Protein AF-0000000084810045 (afdb_homodimer)

Solvent-accessible surface area (backbone atoms only — not comparable to full-atom values): 24087 Å² total; per-residue (Å²): 134,84,80,78,79,77,80,77,77,77,76,76,74,74,73,75,71,67,71,71,73,75,69,72,69,78,70,82,81,44,76,66,63,91,54,71,48,35,82,45,49,80,71,66,52,62,44,58,36,22,33,26,31,6,42,41,53,32,64,76,49,79,74,48,38,65,59,68,62,32,30,60,55,50,24,42,45,52,33,35,27,50,16,61,42,41,90,96,54,89,45,37,32,28,64,40,76,92,70,61,64,44,64,42,52,33,40,28,25,70,75,18,31,24,39,59,36,46,90,77,44,29,34,38,51,76,42,78,42,66,56,36,69,46,56,25,83,55,71,47,49,70,40,21,39,31,34,40,38,30,34,28,40,57,66,74,55,64,92,65,86,63,55,68,71,55,49,53,38,50,46,26,22,28,37,25,21,17,50,41,37,29,42,36,48,25,32,20,63,75,36,36,29,30,80,42,82,63,48,52,49,71,62,38,32,56,75,71,71,47,54,70,91,43,37,48,75,50,37,27,33,41,35,34,67,135,85,79,76,79,76,79,76,76,76,75,75,73,75,72,75,74,67,72,73,71,72,69,73,70,77,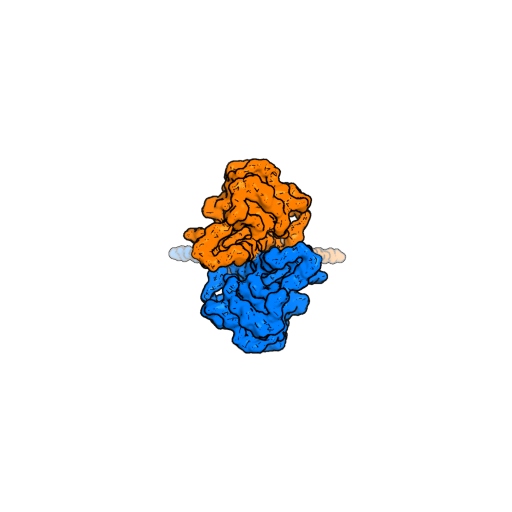70,82,82,45,77,64,63,91,54,72,48,34,82,46,50,80,72,66,53,62,44,58,36,22,34,26,30,6,42,40,54,32,65,76,47,78,72,47,39,62,61,69,63,34,30,58,55,48,25,43,44,52,33,35,28,50,17,58,42,42,90,95,53,87,46,37,32,29,65,39,76,91,71,62,64,44,63,43,50,31,41,26,24,70,74,20,30,23,38,59,36,47,91,78,44,30,32,38,52,76,43,78,42,66,56,36,69,46,58,27,83,56,70,44,48,70,39,21,40,30,34,40,36,31,34,28,40,56,64,71,54,63,92,66,86,64,56,69,71,54,49,52,38,50,46,25,22,27,39,25,22,18,50,41,35,28,42,36,48,25,32,18,62,76,35,37,28,30,80,41,83,65,48,53,49,71,62,37,31,56,76,70,70,47,53,70,92,45,38,48,74,50,36,27,33,38,36,32,68

Sequence (450 aa):
MKTKLIACAALLMAACCGSPSARKAAATKTEVKHGPEIVLAAPDTVGGTSVNEALANRRSWREYAAAPLTLEELSGVVWAAAGINRPGTDRLTAPSALALYPVRVYAFFAEGVYRYDARAHKLVRVLEGDRRKLTGMQDFVFAAPLNLVYLADRTVYEGRNIPAEHVRYLCGQDAAGYAENVNLYTAGHGLRSITRGSVPEAELLAALGLEPARWFVALAQTVGKMKTKLIACAALLMAACCGSPSARKAAATKTEVKHGPEIVLAAPDTVGGTSVNEALANRRSWREYAAAPLTLEELSGVVWAAAGINRPGTDRLTAPSALALYPVRVYAFFAEGVYRYDARAHKLVRVLEGDRRKLTGMQDFVFAAPLNLVYLADRTVYEGRNIPAEHVRYLCGQDAAGYAENVNLYTAGHGLRSITRGSVPEAELLAALGLEPARWFVALAQTVGK

pLDDT: mean 89.81, std 20.75, range [27.59, 99.0]

Radius of gyration: 26.88 Å; Cα contacts (8 Å, |Δi|>4): 924; chains: 2; bounding box: 111×58×73 Å

Foldseek 3Di:
DPPPPPPPPPPPPPPPPPPPPPPPPPPDFAAFDDDQKTAADDADPPDFADLVQLVVQQDADQDFALDAHTSRLVLHLQQLLFADPDPPDRQGNFDADVSLCQKWKWKFFQAAIWTADRVSSMTGGQGGGHPQCQQDPRPSSRRFGIKMWIKGFLCSCPPVPDDSVVSLVRSLVRNVRSVVSSSSSCSRVVKHKDKDDDGPWVVNCVVNVHDPVGMTTNIMMGIHD/DPPPPPPPPPPPPPPPPPDPPPPPPPPDFAAFDDDQKTAADDADPPDFADLVQLVVQFDADQDFALDAHTSRLVLHLQQLLFADPDPPDRQGNFDADVSLCQKWKWKFFQAAIWTADRVSSMTGGQGGGHPQCQQDPRPSSRRFGIKMWIKGFLCSCPPVPDDSVVSLVRSLVRNVRSVVSSSSSCSRVVKHKDKDDDGPWVVNCVVNVHDPVTMTTNIMMGIHD

InterPro domains:
  IPR000415 Nitroreductase-like [G3DSA:3.40.109.10] (14-225)
  IPR000415 Nitroreductase-like [SSF55469] (51-225)
  IPR029479 Nitroreductase [PF00881] (56-225)
  IPR052544 Bacteriocin Processing Enzyme [PTHR43745] (36-224)

Structure (mmCIF, N/CA/C/O backbone):
data_AF-0000000084810045-model_v1
#
loop_
_entity.id
_entity.type
_entity.pdbx_description
1 polymer 'Nitroreductase family'
#
loop_
_atom_site.group_PDB
_atom_site.id
_atom_site.type_symbol
_atom_site.label_atom_id
_atom_site.label_alt_id
_atom_site.label_comp_id
_atom_site.label_asym_id
_atom_site.label_entity_id
_atom_site.label_seq_id
_atom_site.pdbx_PDB_ins_code
_atom_site.Cartn_x
_atom_site.Cartn_y
_atom_site.Cartn_z
_atom_site.occupancy
_atom_site.B_iso_or_equiv
_atom_site.auth_seq_id
_atom_site.auth_comp_id
_atom_site.auth_asym_id
_atom_site.auth_atom_id
_atom_site.pdbx_PDB_model_num
ATOM 1 N N . MET A 1 1 ? -71.812 -15.758 49.688 1 27.59 1 MET A N 1
ATOM 2 C CA . MET A 1 1 ? -70.625 -16.438 49.156 1 27.59 1 MET A CA 1
ATOM 3 C C . MET A 1 1 ? -70.375 -15.992 47.719 1 27.59 1 MET A C 1
ATOM 5 O O . MET A 1 1 ? -70.875 -16.594 46.781 1 27.59 1 MET A O 1
ATOM 9 N N . LYS A 1 2 ? -70.438 -14.609 47.5 1 32.72 2 LYS A N 1
ATOM 10 C CA . LYS A 1 2 ? -70.312 -13.859 46.25 1 32.72 2 LYS A CA 1
ATOM 11 C C . LYS A 1 2 ? -69 -14.156 45.562 1 32.72 2 LYS A C 1
ATOM 13 O O . LYS A 1 2 ? -67.938 -14.008 46.125 1 32.72 2 LYS A O 1
ATOM 18 N N . THR A 1 3 ? -69.062 -15.078 44.562 1 30.27 3 THR A N 1
ATOM 19 C CA . THR A 1 3 ? -68 -15.633 43.688 1 30.27 3 THR A CA 1
ATOM 20 C C . THR A 1 3 ? -67.438 -14.547 42.75 1 30.27 3 THR A C 1
ATOM 22 O O . THR A 1 3 ? -68.188 -13.984 41.938 1 30.27 3 THR A O 1
ATOM 25 N N . LYS A 1 4 ? -66.625 -13.617 43.312 1 34.44 4 LYS A N 1
ATOM 26 C CA . LYS A 1 4 ? -65.875 -12.602 42.562 1 34.44 4 LYS A CA 1
ATOM 27 C C . LYS A 1 4 ? -65.125 -13.227 41.406 1 34.44 4 LYS A C 1
ATOM 29 O O . LYS A 1 4 ? -64.25 -14.102 41.625 1 34.44 4 LYS A O 1
ATOM 34 N N . LEU A 1 5 ? -65.75 -13.414 40.219 1 28.72 5 LEU A N 1
ATOM 35 C CA . LEU A 1 5 ? -65.188 -13.852 38.938 1 28.72 5 LEU A CA 1
ATOM 36 C C . LEU A 1 5 ? -64 -12.953 38.531 1 28.72 5 LEU A C 1
ATOM 38 O O . LEU A 1 5 ? -64.188 -11.75 38.344 1 28.72 5 LEU A O 1
ATOM 42 N N . ILE A 1 6 ? -62.781 -13.102 39.094 1 32.41 6 ILE A N 1
ATOM 43 C CA . ILE A 1 6 ? -61.594 -12.352 38.688 1 32.41 6 ILE A CA 1
ATOM 44 C C . ILE A 1 6 ? -61.25 -12.672 37.25 1 32.41 6 ILE A C 1
ATOM 46 O O . ILE A 1 6 ? -61 -13.828 36.875 1 32.41 6 ILE A O 1
ATOM 50 N N . ALA A 1 7 ? -61.781 -11.891 36.25 1 34.19 7 ALA A N 1
ATOM 51 C CA . ALA A 1 7 ? -61.469 -11.953 34.844 1 34.19 7 ALA A CA 1
ATOM 52 C C . ALA A 1 7 ? -59.969 -11.758 34.594 1 34.19 7 ALA A C 1
ATOM 54 O O . ALA A 1 7 ? -59.406 -10.727 34.969 1 34.19 7 ALA A O 1
ATOM 55 N N . CYS A 1 8 ? -59.188 -12.828 34.625 1 28.16 8 CYS A N 1
ATOM 56 C CA . CYS A 1 8 ? -57.781 -12.828 34.25 1 28.16 8 CYS A CA 1
ATOM 57 C C . CYS A 1 8 ? -57.562 -12.344 32.844 1 28.16 8 CYS A C 1
ATOM 59 O O . CYS A 1 8 ? -58.094 -12.938 31.891 1 28.16 8 CYS A O 1
ATOM 61 N N . ALA A 1 9 ? -57.531 -11.023 32.625 1 32.31 9 ALA A N 1
ATOM 62 C CA . ALA A 1 9 ? -57.188 -10.438 31.344 1 32.31 9 ALA A CA 1
ATOM 63 C C . ALA A 1 9 ? -55.875 -11.039 30.828 1 32.31 9 ALA A C 1
ATOM 65 O O . ALA A 1 9 ? -54.844 -11 31.5 1 32.31 9 ALA A O 1
ATOM 66 N N . ALA A 1 10 ? -55.969 -12.086 30 1 31.66 10 ALA A N 1
ATOM 67 C CA . ALA A 1 10 ? -54.875 -12.664 29.234 1 31.66 10 ALA A CA 1
ATOM 68 C C . ALA A 1 10 ? -54.156 -11.594 28.422 1 31.66 10 ALA A C 1
ATOM 70 O O . ALA A 1 10 ? -54.781 -10.922 27.578 1 31.66 10 ALA A O 1
ATOM 71 N N . LEU A 1 11 ? -53.25 -10.844 29.094 1 34.22 11 LEU A N 1
ATOM 72 C CA . LEU A 1 11 ? -52.344 -9.961 28.359 1 34.22 11 LEU A CA 1
ATOM 73 C C . LEU A 1 11 ? -51.688 -10.711 27.219 1 34.22 11 LEU A C 1
ATOM 75 O O . LEU A 1 11 ? -50.969 -11.703 27.438 1 34.22 11 LEU A O 1
ATOM 79 N N . LEU A 1 12 ? -52.344 -10.711 26.047 1 33.22 12 LEU A N 1
ATOM 80 C CA . LEU A 1 12 ? -51.75 -11.156 24.797 1 33.22 12 LEU A CA 1
ATOM 81 C C . LEU A 1 12 ? -50.406 -10.469 24.547 1 33.22 12 LEU A C 1
ATOM 83 O O . LEU A 1 12 ? -50.344 -9.25 24.391 1 33.22 12 LEU A O 1
ATOM 87 N N . MET A 1 13 ? -49.375 -10.93 25.266 1 32.66 13 MET A N 1
ATOM 88 C CA . MET A 1 13 ? -48.031 -10.492 24.844 1 32.66 13 MET A CA 1
ATOM 89 C C . MET A 1 13 ? -47.812 -10.781 23.359 1 32.66 13 MET A C 1
ATOM 91 O O . MET A 1 13 ? -47.844 -11.945 22.938 1 32.66 13 MET A O 1
ATOM 95 N N . ALA A 1 14 ? -48.281 -9.898 22.469 1 34.56 14 ALA A N 1
ATOM 96 C CA . ALA A 1 14 ? -47.781 -9.961 21.094 1 34.56 14 ALA A CA 1
ATOM 97 C C . ALA A 1 14 ? -46.281 -10.086 21.031 1 34.56 14 ALA A C 1
ATOM 99 O O . ALA A 1 14 ? -45.562 -9.211 21.531 1 34.56 14 ALA A O 1
ATOM 100 N N . ALA A 1 15 ? -45.781 -11.336 21.078 1 35 15 ALA A N 1
ATOM 101 C CA . ALA A 1 15 ? -44.406 -11.609 20.688 1 35 15 ALA A CA 1
ATOM 102 C C . ALA A 1 15 ? -44.031 -10.844 19.422 1 35 15 ALA A C 1
ATOM 104 O O . ALA A 1 15 ? -44.656 -11.023 18.375 1 35 15 ALA A O 1
ATOM 105 N N . CYS A 1 16 ? -43.688 -9.578 19.578 1 34.88 16 CYS A N 1
ATOM 106 C CA . CYS A 1 16 ? -42.969 -8.961 18.469 1 34.88 16 CYS A CA 1
ATOM 107 C C . CYS A 1 16 ? -41.938 -9.922 17.875 1 34.88 16 CYS A C 1
ATOM 109 O O . CYS A 1 16 ? -40.938 -10.25 18.531 1 34.88 16 CYS A O 1
ATOM 111 N N . CYS A 1 17 ? -42.438 -11.016 17.172 1 34.34 17 CYS A N 1
ATOM 112 C CA . CYS A 1 17 ? -41.5 -11.75 16.359 1 34.34 17 CYS A CA 1
ATOM 113 C C . CYS A 1 17 ? -40.562 -10.805 15.633 1 34.34 17 CYS A C 1
ATOM 115 O O . CYS A 1 17 ? -41 -9.977 14.828 1 34.34 17 CYS A O 1
ATOM 117 N N . GLY A 1 18 ? -39.562 -10.211 16.391 1 35.62 18 GLY A N 1
ATOM 118 C CA . GLY A 1 18 ? -38.438 -9.609 15.68 1 35.62 18 GLY A CA 1
ATOM 119 C C . GLY A 1 18 ? -38.156 -10.273 14.344 1 35.62 18 GLY A C 1
ATOM 120 O O . GLY A 1 18 ? -38.344 -11.484 14.195 1 35.62 18 GLY A O 1
ATOM 121 N N . SER A 1 19 ? -38.531 -9.578 13.273 1 37.47 19 SER A N 1
ATOM 122 C CA . SER A 1 19 ? -38.125 -10.016 11.945 1 37.47 19 SER A CA 1
ATOM 123 C C . SER A 1 19 ? -36.719 -10.617 11.969 1 37.47 19 SER A C 1
ATOM 125 O O . SER A 1 19 ? -35.812 -10.062 12.578 1 37.47 19 SER A O 1
ATOM 127 N N . PRO A 1 20 ? -36.656 -11.992 11.867 1 34.12 20 PRO A N 1
ATOM 128 C CA . PRO A 1 20 ? -35.281 -12.539 11.734 1 34.12 20 PRO A CA 1
ATOM 129 C C . PRO A 1 20 ? -34.375 -11.68 10.859 1 34.12 20 PRO A C 1
ATOM 131 O O . PRO A 1 20 ? -34.875 -11.023 9.93 1 34.12 20 PRO A O 1
ATOM 134 N N . SER A 1 21 ? -33.562 -10.867 11.508 1 35.31 21 SER A N 1
ATOM 135 C CA . SER A 1 21 ? -32.469 -10.367 10.695 1 35.31 21 SER A CA 1
ATOM 136 C C . SER A 1 21 ? -32.094 -11.359 9.586 1 35.31 21 SER A C 1
ATOM 138 O O . SER A 1 21 ? -31.844 -12.531 9.859 1 35.31 21 SER A O 1
ATOM 140 N N . ALA A 1 22 ? -32.75 -11.266 8.414 1 33.16 22 ALA A N 1
ATOM 141 C CA . ALA A 1 22 ? -32.344 -12.07 7.266 1 33.16 22 ALA A CA 1
ATOM 142 C C . ALA A 1 22 ? -30.844 -12.406 7.336 1 33.16 22 ALA A C 1
ATOM 144 O O . ALA A 1 22 ? -30 -11.516 7.242 1 33.16 22 ALA A O 1
ATOM 145 N N . ARG A 1 23 ? -30.391 -13.305 8.156 1 33.19 23 ARG A N 1
ATOM 146 C CA . ARG A 1 23 ? -29.094 -13.938 7.867 1 33.19 23 ARG A CA 1
ATOM 147 C C . ARG A 1 23 ? -28.859 -14.023 6.363 1 33.19 23 ARG A C 1
ATOM 149 O O . ARG A 1 23 ? -29.625 -14.664 5.641 1 33.19 23 ARG A O 1
ATOM 156 N N . LYS A 1 24 ? -28.328 -12.914 5.773 1 39.47 24 LYS A N 1
ATOM 157 C CA . LYS A 1 24 ? -27.906 -13.055 4.383 1 39.47 24 LYS A CA 1
ATOM 158 C C . LYS A 1 24 ? -27.516 -14.492 4.066 1 39.47 24 LYS A C 1
ATOM 160 O O . LYS A 1 24 ? -26.734 -15.109 4.793 1 39.47 24 LYS A O 1
ATOM 165 N N . ALA A 1 25 ? -28.281 -15.305 3.537 1 36.66 25 ALA A N 1
ATOM 166 C CA . ALA A 1 25 ? -27.969 -16.625 3.014 1 36.66 25 ALA A CA 1
ATOM 167 C C . ALA A 1 25 ? -26.484 -16.766 2.693 1 36.66 25 ALA A C 1
ATOM 169 O O . ALA A 1 25 ? -25.891 -15.859 2.096 1 36.66 25 ALA A O 1
ATOM 170 N N . ALA A 1 26 ? -25.719 -17.469 3.525 1 43.56 26 ALA A N 1
ATOM 171 C CA . ALA A 1 26 ? -24.359 -17.859 3.174 1 43.56 26 ALA A CA 1
ATOM 172 C C . ALA A 1 26 ? -24.234 -18.156 1.682 1 43.56 26 ALA A C 1
ATOM 174 O O . ALA A 1 26 ? -24.875 -19.078 1.171 1 43.56 26 ALA A O 1
ATOM 175 N N . ALA A 1 27 ? -24.078 -17.109 0.84 1 52.5 27 ALA A N 1
ATOM 176 C CA . ALA A 1 27 ? -23.875 -17.359 -0.585 1 52.5 27 ALA A CA 1
ATOM 177 C C . ALA A 1 27 ? -23.062 -18.625 -0.807 1 52.5 27 ALA A C 1
ATOM 179 O O . ALA A 1 27 ? -22.141 -18.922 -0.033 1 52.5 27 ALA A O 1
ATOM 180 N N . THR A 1 28 ? -23.453 -19.625 -1.377 1 58 28 THR A N 1
ATOM 181 C CA . THR A 1 28 ? -22.797 -20.891 -1.709 1 58 28 THR A CA 1
ATOM 182 C C . THR A 1 28 ? -21.344 -20.656 -2.09 1 58 28 THR A C 1
ATOM 184 O O . THR A 1 28 ? -21.047 -19.828 -2.963 1 58 28 THR A O 1
ATOM 187 N N . LYS A 1 29 ? -20.391 -21.094 -1.223 1 84.31 29 LYS A N 1
ATOM 188 C CA . LYS A 1 29 ? -18.953 -21.062 -1.477 1 84.31 29 LYS A CA 1
ATOM 189 C C . LYS A 1 29 ? -18.578 -22.016 -2.619 1 84.31 29 LYS A C 1
ATOM 191 O O . LYS A 1 29 ? -18.891 -23.203 -2.572 1 84.31 29 LYS A O 1
ATOM 196 N N . THR A 1 30 ? -18.047 -21.422 -3.814 1 94.69 30 THR A N 1
ATOM 197 C CA . THR A 1 30 ? -17.672 -22.156 -5.016 1 94.69 30 THR A CA 1
ATOM 198 C C . THR A 1 30 ? -16.219 -22.625 -4.918 1 94.69 30 THR A C 1
ATOM 200 O O . THR A 1 30 ? -15.336 -21.875 -4.52 1 94.69 30 THR A O 1
ATOM 203 N N . GLU A 1 31 ? -16.031 -23.891 -5.246 1 96.88 31 GLU A N 1
ATOM 204 C CA . GLU A 1 31 ? -14.68 -24.453 -5.219 1 96.88 31 GLU A CA 1
ATOM 205 C C . GLU A 1 31 ? -13.867 -24 -6.418 1 96.88 31 GLU A C 1
ATOM 207 O O . GLU A 1 31 ? -14.391 -23.875 -7.523 1 96.88 31 GLU A O 1
ATOM 212 N N . VAL A 1 32 ? -12.594 -23.891 -6.227 1 98.06 32 VAL A N 1
ATOM 213 C CA . VAL A 1 32 ? -11.688 -23.562 -7.324 1 98.06 32 VAL A CA 1
ATOM 214 C C . VAL A 1 32 ? -11.328 -24.828 -8.094 1 98.06 32 VAL A C 1
ATOM 216 O O . VAL A 1 32 ? -10.844 -25.812 -7.504 1 98.06 32 VAL A O 1
ATOM 219 N N . LYS A 1 33 ? -11.531 -24.828 -9.32 1 97.69 33 LYS A N 1
ATOM 220 C CA . LYS A 1 33 ? -11.086 -25.922 -10.188 1 97.69 33 LYS A CA 1
ATOM 221 C C . LYS A 1 33 ? -9.781 -25.562 -10.898 1 97.69 33 LYS A C 1
ATOM 223 O O . LYS A 1 33 ? -9.766 -24.703 -11.781 1 97.69 33 LYS A O 1
ATOM 228 N N . HIS A 1 34 ? -8.797 -26.297 -10.555 1 97.94 34 HIS A N 1
ATOM 229 C CA . HIS A 1 34 ? -7.469 -26 -11.094 1 97.94 34 HIS A CA 1
ATOM 230 C C . HIS A 1 34 ? -7.246 -26.703 -12.422 1 97.94 34 HIS A C 1
ATOM 232 O O . HIS A 1 34 ? -7.227 -27.938 -12.477 1 97.94 34 HIS A O 1
ATOM 238 N N . GLY A 1 35 ? -7.258 -26.047 -13.492 1 97.81 35 GLY A N 1
ATOM 239 C CA . GLY A 1 35 ? -6.953 -26.484 -14.844 1 97.81 35 GLY A CA 1
ATOM 240 C C . GLY A 1 35 ? -6.004 -25.562 -15.578 1 97.81 35 GLY A C 1
ATOM 241 O O . GLY A 1 35 ? -5.281 -24.781 -14.961 1 97.81 35 GLY A O 1
ATOM 242 N N . PRO A 1 36 ? -5.902 -25.719 -16.906 1 98.44 36 PRO A N 1
ATOM 243 C CA . PRO A 1 36 ? -5.027 -24.828 -17.656 1 98.44 36 PRO A CA 1
ATOM 244 C C . PRO A 1 36 ? -5.359 -23.359 -17.453 1 98.44 36 PRO A C 1
ATOM 246 O O . PRO A 1 36 ? -4.477 -22.5 -17.547 1 98.44 36 PRO A O 1
ATOM 249 N N . GLU A 1 37 ? -6.664 -23.188 -17.156 1 98.69 37 GLU A N 1
ATOM 250 C CA . GLU A 1 37 ? -7.145 -21.859 -16.797 1 98.69 37 GLU A CA 1
ATOM 251 C C . GLU A 1 37 ? -8.117 -21.922 -15.617 1 98.69 37 GLU A C 1
ATOM 253 O O . GLU A 1 37 ? -8.766 -22.953 -15.406 1 98.69 37 GLU A O 1
ATOM 258 N N . ILE A 1 38 ? -8.125 -20.922 -14.844 1 98.81 38 ILE A N 1
ATOM 259 C CA . ILE A 1 38 ? -9.164 -20.703 -13.836 1 98.81 38 ILE A CA 1
ATOM 260 C C . ILE A 1 38 ? -9.969 -19.453 -14.203 1 98.81 38 ILE A C 1
ATOM 262 O O . ILE A 1 38 ? -9.453 -18.344 -14.133 1 98.81 38 ILE A O 1
ATOM 266 N N . VAL A 1 39 ? -11.18 -19.641 -14.68 1 98.5 39 VAL A N 1
ATOM 267 C CA . VAL A 1 39 ? -12.078 -18.516 -14.898 1 98.5 39 VAL A CA 1
ATOM 268 C C . VAL A 1 39 ? -12.586 -18 -13.555 1 98.5 39 VAL A C 1
ATOM 270 O O . VAL A 1 39 ? -13.227 -18.734 -12.797 1 98.5 39 VAL A O 1
ATOM 273 N N . LEU A 1 40 ? -12.344 -16.75 -13.305 1 98.56 40 LEU A N 1
ATOM 274 C CA . LEU A 1 40 ? -12.648 -16.188 -11.992 1 98.56 40 LEU A CA 1
ATOM 275 C C . LEU A 1 40 ? -14.078 -15.672 -11.945 1 98.56 40 LEU A C 1
ATOM 277 O O . LEU A 1 40 ? -14.664 -15.352 -12.977 1 98.56 40 LEU A O 1
ATOM 281 N N . ALA A 1 41 ? -14.641 -15.625 -10.758 1 97.44 41 ALA A N 1
ATOM 282 C CA . ALA A 1 41 ? -15.953 -15.016 -10.547 1 97.44 41 ALA A CA 1
ATOM 283 C C . ALA A 1 41 ? -15.914 -13.516 -10.82 1 97.44 41 ALA A C 1
ATOM 285 O O . ALA A 1 41 ? -14.867 -12.883 -10.672 1 97.44 41 ALA A O 1
ATOM 286 N N . ALA A 1 42 ? -17.016 -12.969 -11.234 1 96.25 42 ALA A N 1
ATOM 287 C CA . ALA A 1 42 ? -17.078 -11.508 -11.336 1 96.25 42 ALA A CA 1
ATOM 288 C C . ALA A 1 42 ? -16.734 -10.852 -10.008 1 96.25 42 ALA A C 1
ATOM 290 O O . ALA A 1 42 ? -17.156 -11.312 -8.945 1 96.25 42 ALA A O 1
ATOM 291 N N . PRO A 1 43 ? -15.938 -9.859 -10.109 1 95.06 43 PRO A N 1
ATOM 292 C CA . PRO A 1 43 ? -15.562 -9.219 -8.852 1 95.06 43 PRO A CA 1
ATOM 293 C C . PRO A 1 43 ? -16.766 -8.656 -8.094 1 95.06 43 PRO A C 1
ATOM 295 O O . PRO A 1 43 ? -17.672 -8.086 -8.703 1 95.06 43 PRO A O 1
ATOM 298 N N . ASP A 1 44 ? -16.828 -8.922 -6.801 1 97.06 44 ASP A N 1
ATOM 299 C CA . ASP A 1 44 ? -17.75 -8.25 -5.895 1 97.06 44 ASP A CA 1
ATOM 300 C C . ASP A 1 44 ? -17.266 -6.84 -5.562 1 97.06 44 ASP A C 1
ATOM 302 O O . ASP A 1 44 ? -16.297 -6.668 -4.805 1 97.06 44 ASP A O 1
ATOM 306 N N . THR A 1 45 ? -17.953 -5.809 -6.027 1 98.06 45 THR A N 1
ATOM 307 C CA . THR A 1 45 ? -17.453 -4.445 -5.895 1 98.06 45 THR A CA 1
ATOM 308 C C . THR A 1 45 ? -18.078 -3.744 -4.699 1 98.06 45 THR A C 1
ATOM 310 O O . THR A 1 45 ? -17.906 -2.541 -4.508 1 98.06 45 THR A O 1
ATOM 313 N N . VAL A 1 46 ? -18.875 -4.449 -3.865 1 97.44 46 VAL A N 1
ATOM 314 C CA . VAL A 1 46 ? -19.562 -3.75 -2.791 1 97.44 46 VAL A CA 1
ATOM 315 C C . VAL A 1 46 ? -19.422 -4.527 -1.485 1 97.44 46 VAL A C 1
ATOM 317 O O . VAL A 1 46 ? -19.797 -4.043 -0.419 1 97.44 46 VAL A O 1
ATOM 320 N N . GLY A 1 47 ? -18.812 -5.664 -1.51 1 97.56 47 GLY A N 1
ATOM 321 C CA . GLY A 1 47 ? -18.734 -6.539 -0.349 1 97.56 47 GLY A CA 1
ATOM 322 C C . GLY A 1 47 ? -17.609 -6.168 0.597 1 97.56 47 GLY A C 1
ATOM 323 O O . GLY A 1 47 ? -16.859 -5.223 0.343 1 97.56 47 GLY A O 1
ATOM 324 N N . GLY A 1 48 ? -17.516 -6.984 1.708 1 98.38 48 GLY A N 1
ATOM 325 C CA . GLY A 1 48 ? -16.5 -6.785 2.725 1 98.38 48 GLY A CA 1
ATOM 326 C C . GLY A 1 48 ? -16.938 -5.848 3.834 1 98.38 48 GLY A C 1
ATOM 327 O O . GLY A 1 48 ? -18.016 -5.246 3.758 1 98.38 48 GLY A O 1
ATOM 328 N N . THR A 1 49 ? -16.141 -5.746 4.871 1 98.81 49 THR A N 1
ATOM 329 C CA . THR A 1 49 ? -16.344 -4.75 5.91 1 98.81 49 THR A CA 1
ATOM 330 C C . THR A 1 49 ? -16.125 -3.34 5.367 1 98.81 49 THR A C 1
ATOM 332 O O . THR A 1 49 ? -15.766 -3.17 4.199 1 98.81 49 THR A O 1
ATOM 335 N N . SER A 1 50 ? -1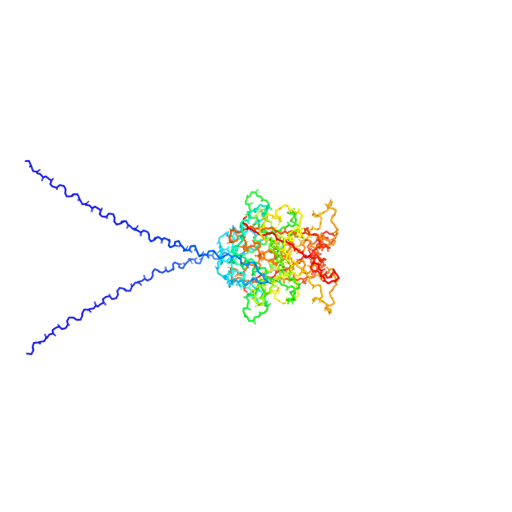6.328 -2.361 6.27 1 98.88 50 SER A N 1
ATOM 336 C CA . SER A 1 50 ? -15.992 -0.998 5.871 1 98.88 50 SER A CA 1
ATOM 337 C C . SER A 1 50 ? -14.492 -0.833 5.66 1 98.88 50 SER A C 1
ATOM 339 O O . SER A 1 50 ? -13.695 -1.615 6.188 1 98.88 50 SER A O 1
ATOM 341 N N . VAL A 1 51 ? -14.141 0.18 4.875 1 98.88 51 VAL A N 1
ATOM 342 C CA . VAL A 1 51 ? -12.727 0.438 4.621 1 98.88 51 VAL A CA 1
ATOM 343 C C . VAL A 1 51 ? -12.023 0.766 5.934 1 98.88 51 VAL A C 1
ATOM 345 O O . VAL A 1 51 ? -10.875 0.356 6.148 1 98.88 51 VAL A O 1
ATOM 348 N N . ASN A 1 52 ? -12.695 1.477 6.867 1 98.88 52 ASN A N 1
ATOM 349 C CA . ASN A 1 52 ? -12.078 1.77 8.156 1 98.88 52 ASN A CA 1
ATOM 350 C C . ASN A 1 52 ? -11.859 0.502 8.977 1 98.88 52 ASN A C 1
ATOM 352 O O . ASN A 1 52 ? -10.836 0.356 9.648 1 98.88 52 ASN A O 1
ATOM 356 N N . GLU A 1 53 ? -12.797 -0.367 8.898 1 98.88 53 GLU A N 1
ATOM 357 C CA . GLU A 1 53 ? -12.656 -1.62 9.633 1 98.88 53 GLU A CA 1
ATOM 358 C C . GLU A 1 53 ? -11.531 -2.477 9.047 1 98.88 53 GLU A C 1
ATOM 360 O O . GLU A 1 53 ? -10.797 -3.133 9.789 1 98.88 53 GLU A O 1
ATOM 365 N N . ALA A 1 54 ? -11.422 -2.48 7.746 1 98.94 54 ALA A N 1
ATOM 366 C CA . ALA A 1 54 ? -10.312 -3.186 7.117 1 98.94 54 ALA A CA 1
ATOM 367 C C . ALA A 1 54 ? -8.969 -2.619 7.582 1 98.94 54 ALA A C 1
ATOM 369 O O . ALA A 1 54 ? -8.047 -3.373 7.902 1 98.94 54 ALA A O 1
ATOM 370 N N . LEU A 1 55 ? -8.875 -1.301 7.648 1 98.94 55 LEU A N 1
ATOM 371 C CA . LEU A 1 55 ? -7.664 -0.642 8.125 1 98.94 55 LEU A CA 1
ATOM 372 C C . LEU A 1 55 ? -7.395 -0.987 9.586 1 98.94 55 LEU A C 1
ATOM 374 O O . LEU A 1 55 ? -6.25 -1.239 9.969 1 98.94 55 LEU A O 1
ATOM 378 N N . ALA A 1 56 ? -8.438 -1.023 10.359 1 98.81 56 ALA A N 1
ATOM 379 C CA . ALA A 1 56 ? -8.305 -1.337 11.781 1 98.81 56 ALA A CA 1
ATOM 380 C C . ALA A 1 56 ? -7.84 -2.777 11.984 1 98.81 56 ALA A C 1
ATOM 382 O O . ALA A 1 56 ? -7.109 -3.074 12.93 1 98.81 56 ALA A O 1
ATOM 383 N N . ASN A 1 57 ? -8.25 -3.633 11.078 1 98.56 57 ASN A N 1
ATOM 384 C CA . ASN A 1 57 ? -7.992 -5.062 11.211 1 98.56 57 ASN A CA 1
ATOM 385 C C . ASN A 1 57 ? -6.691 -5.465 10.523 1 98.56 57 ASN A C 1
ATOM 387 O O . ASN A 1 57 ? -6.203 -6.578 10.711 1 98.56 57 ASN A O 1
ATOM 391 N N . ARG A 1 58 ? -6.102 -4.574 9.727 1 98.75 58 ARG A N 1
ATOM 392 C CA . ARG A 1 58 ? -4.93 -4.934 8.93 1 98.75 58 ARG A CA 1
ATOM 393 C C . ARG A 1 58 ? -3.748 -5.285 9.828 1 98.75 58 ARG A C 1
ATOM 395 O O . ARG A 1 58 ? -3.295 -4.457 10.625 1 98.75 58 ARG A O 1
ATOM 402 N N . ARG A 1 59 ? -3.26 -6.469 9.664 1 98.25 59 ARG A N 1
ATOM 403 C CA . ARG A 1 59 ? -2.047 -6.973 10.297 1 98.25 59 ARG A CA 1
ATOM 404 C C . ARG A 1 59 ? -1.438 -8.117 9.5 1 98.25 59 ARG A C 1
ATOM 406 O O . ARG A 1 59 ? -2.098 -8.688 8.625 1 98.25 59 ARG A O 1
ATOM 413 N N . SER A 1 60 ? -0.213 -8.43 9.82 1 98.25 60 SER A N 1
ATOM 414 C CA . SER A 1 60 ? 0.441 -9.562 9.18 1 98.25 60 SER A CA 1
ATOM 415 C C . SER A 1 60 ? 0.149 -10.859 9.93 1 98.25 60 SER A C 1
ATOM 417 O O . SER A 1 60 ? 0.179 -10.898 11.156 1 98.25 60 SER A O 1
ATOM 419 N N . TRP A 1 61 ? -0.142 -11.867 9.141 1 97.88 61 TRP A N 1
ATOM 420 C CA . TRP A 1 61 ? -0.41 -13.188 9.703 1 97.88 61 TRP A CA 1
ATOM 421 C C . TRP A 1 61 ? 0.647 -14.188 9.266 1 97.88 61 TRP A C 1
ATOM 423 O O . TRP A 1 61 ? 1.079 -14.18 8.109 1 97.88 61 TRP A O 1
ATOM 433 N N . ARG A 1 62 ? 0.959 -15.117 10.133 1 97.06 62 ARG A N 1
ATOM 434 C CA . ARG A 1 62 ? 2.006 -16.078 9.805 1 97.06 62 ARG A CA 1
ATOM 435 C C . ARG A 1 62 ? 1.525 -17.516 10.047 1 97.06 62 ARG A C 1
ATOM 437 O O . ARG A 1 62 ? 2.312 -18.453 9.977 1 97.06 62 ARG A O 1
ATOM 444 N N . GLU A 1 63 ? 0.282 -17.656 10.375 1 97.19 63 GLU A N 1
ATOM 445 C CA . GLU A 1 63 ? -0.373 -18.938 10.531 1 97.19 63 GLU A CA 1
ATOM 446 C C . GLU A 1 63 ? -1.553 -19.094 9.578 1 97.19 63 GLU A C 1
ATOM 448 O O . GLU A 1 63 ? -2.432 -18.219 9.539 1 97.19 63 GLU A O 1
ATOM 453 N N . TYR A 1 64 ? -1.556 -20.203 8.883 1 97.38 64 TYR A N 1
ATOM 454 C CA . TYR A 1 64 ? -2.584 -20.406 7.871 1 97.38 64 TYR A CA 1
ATOM 455 C C . TYR A 1 64 ? -3.16 -21.828 7.953 1 97.38 64 TYR A C 1
ATOM 457 O O . TYR A 1 64 ? -2.434 -22.781 8.219 1 97.38 64 TYR A O 1
ATOM 465 N N . ALA A 1 65 ? -4.445 -21.875 7.715 1 94.94 65 ALA A N 1
ATOM 466 C CA . ALA A 1 65 ? -5.066 -23.188 7.484 1 94.94 65 ALA A CA 1
ATOM 467 C C . ALA A 1 65 ? -4.793 -23.672 6.066 1 94.94 65 ALA A C 1
ATOM 469 O O . ALA A 1 65 ? -4.613 -22.875 5.145 1 94.94 65 ALA A O 1
ATOM 470 N N . ALA A 1 66 ? -4.855 -24.953 5.914 1 91.31 66 ALA A N 1
ATOM 471 C CA . ALA A 1 66 ? -4.633 -25.547 4.598 1 91.31 66 ALA A CA 1
ATOM 472 C C . ALA A 1 66 ? -5.867 -25.406 3.715 1 91.31 66 ALA A C 1
ATOM 474 O O . ALA A 1 66 ? -5.797 -25.609 2.5 1 91.31 66 ALA A O 1
ATOM 475 N N . ALA A 1 67 ? -6.969 -25.109 4.332 1 94.56 67 ALA A N 1
ATOM 476 C CA . ALA A 1 67 ? -8.219 -25 3.582 1 94.56 67 ALA A CA 1
ATOM 477 C C . ALA A 1 67 ? -8.062 -24.062 2.385 1 94.56 67 ALA A C 1
ATOM 479 O O . ALA A 1 67 ? -7.512 -22.969 2.514 1 94.56 67 ALA A O 1
ATOM 480 N N . PRO A 1 68 ? -8.562 -24.516 1.22 1 96.5 68 PRO A N 1
ATOM 481 C CA . PRO A 1 68 ? -8.445 -23.688 0.018 1 96.5 68 PRO A CA 1
ATOM 482 C C . PRO A 1 68 ? -9.328 -22.438 0.072 1 96.5 68 PRO A C 1
ATOM 484 O O . PRO A 1 68 ? -10.289 -22.391 0.838 1 96.5 68 PRO A O 1
ATOM 487 N N . LEU A 1 69 ? -8.93 -21.484 -0.686 1 98.06 69 LEU A N 1
ATOM 488 C CA . LEU A 1 69 ? -9.828 -20.359 -0.931 1 98.06 69 LEU A CA 1
ATOM 489 C C . LEU A 1 69 ? -11 -20.797 -1.81 1 98.06 69 LEU A C 1
ATOM 491 O O . LEU A 1 69 ? -10.852 -21.656 -2.666 1 98.06 69 LEU A O 1
ATOM 495 N N . THR A 1 70 ? -12.156 -20.172 -1.564 1 98 70 THR A N 1
ATOM 496 C CA . THR A 1 70 ? -13.242 -20.297 -2.527 1 98 70 THR A CA 1
ATOM 497 C C . THR A 1 70 ? -12.938 -19.5 -3.797 1 98 70 THR A C 1
ATOM 499 O O . THR A 1 70 ? -12.039 -18.656 -3.807 1 98 70 THR A O 1
ATOM 502 N N . LEU A 1 71 ? -13.664 -19.812 -4.828 1 98.62 71 LEU A N 1
ATOM 503 C CA . LEU A 1 71 ? -13.5 -19.078 -6.078 1 98.62 71 LEU A CA 1
ATOM 504 C C . LEU A 1 71 ? -13.75 -17.578 -5.871 1 98.62 71 LEU A C 1
ATOM 506 O O . LEU A 1 71 ? -13.062 -16.75 -6.461 1 98.62 71 LEU A O 1
ATOM 510 N N . GLU A 1 72 ? -14.742 -17.234 -5.062 1 98.12 72 GLU A N 1
ATOM 511 C CA . GLU A 1 72 ? -15.062 -15.844 -4.77 1 98.12 72 GLU A CA 1
ATOM 512 C C . GLU A 1 72 ? -13.93 -15.156 -4.02 1 98.12 72 GLU A C 1
ATOM 514 O O . GLU A 1 72 ? -13.57 -14.016 -4.332 1 98.12 72 GLU A O 1
ATOM 519 N N . GLU A 1 73 ? -13.383 -15.844 -3.072 1 98.44 73 GLU A N 1
ATOM 520 C CA . GLU A 1 73 ? -12.266 -15.297 -2.316 1 98.44 73 GLU A CA 1
ATOM 521 C C . GLU A 1 73 ? -11.047 -15.086 -3.211 1 98.44 73 GLU A C 1
ATOM 523 O O . GLU A 1 73 ? -10.422 -14.023 -3.18 1 98.44 73 GLU A O 1
ATOM 528 N N . LEU A 1 74 ? -10.734 -16.078 -4.02 1 98.88 74 LEU A N 1
ATOM 529 C CA . LEU A 1 74 ? -9.609 -15.992 -4.938 1 98.88 74 LEU A CA 1
ATOM 530 C C . LEU A 1 74 ? -9.789 -14.836 -5.918 1 98.88 74 LEU A C 1
ATOM 532 O O . LEU A 1 74 ? -8.867 -14.062 -6.145 1 98.88 74 LEU A O 1
ATOM 536 N N . SER A 1 75 ? -10.992 -14.766 -6.461 1 98.81 75 SER A N 1
ATOM 537 C CA . SER A 1 75 ? -11.312 -13.703 -7.402 1 98.81 75 SER A CA 1
ATOM 538 C C . SER A 1 75 ? -11.109 -12.328 -6.77 1 98.81 75 SER A C 1
ATOM 540 O O . SER A 1 75 ? -10.523 -11.438 -7.387 1 98.81 75 SER A O 1
ATOM 542 N N . GLY A 1 76 ? -11.617 -12.188 -5.574 1 98.81 76 GLY A N 1
ATOM 543 C CA . GLY A 1 76 ? -11.477 -10.922 -4.867 1 98.81 76 GLY A CA 1
ATOM 544 C C . GLY A 1 76 ? -10.031 -10.555 -4.586 1 98.81 76 GLY A C 1
ATOM 545 O O . GLY A 1 76 ? -9.641 -9.398 -4.742 1 98.81 76 GLY A O 1
ATOM 546 N N . VAL A 1 77 ? -9.227 -11.516 -4.219 1 98.94 77 VAL A N 1
ATOM 547 C CA . VAL A 1 77 ? -7.828 -11.289 -3.875 1 98.94 77 VAL A CA 1
ATOM 548 C C . VAL A 1 77 ? -7.066 -10.797 -5.105 1 98.94 77 VAL A C 1
ATOM 550 O O . VAL A 1 77 ? -6.363 -9.789 -5.047 1 98.94 77 VAL A O 1
ATOM 553 N N . VAL A 1 78 ? -7.234 -11.477 -6.223 1 98.94 78 VAL A N 1
ATOM 554 C CA . VAL A 1 78 ? -6.445 -11.117 -7.395 1 98.94 78 VAL A CA 1
ATOM 555 C C . VAL A 1 78 ? -6.98 -9.82 -8.008 1 98.94 78 VAL A C 1
ATOM 557 O O . VAL A 1 78 ? -6.215 -9.016 -8.539 1 98.94 78 VAL A O 1
ATOM 560 N N . TRP A 1 79 ? -8.32 -9.625 -7.922 1 98.88 79 TRP A N 1
ATOM 561 C CA . TRP A 1 79 ? -8.898 -8.359 -8.375 1 98.88 79 TRP A CA 1
ATOM 562 C C . TRP A 1 79 ? -8.375 -7.191 -7.551 1 98.88 79 TRP A C 1
ATOM 564 O O . TRP A 1 79 ? -7.996 -6.156 -8.102 1 98.88 79 TRP A O 1
ATOM 574 N N . ALA A 1 80 ? -8.328 -7.348 -6.277 1 98.94 80 ALA A N 1
ATOM 575 C CA . ALA A 1 80 ? -7.785 -6.301 -5.414 1 98.94 80 ALA A CA 1
ATOM 576 C C . ALA A 1 80 ? -6.352 -5.957 -5.801 1 98.94 80 ALA A C 1
ATOM 578 O O . ALA A 1 80 ? -5.965 -4.785 -5.793 1 98.94 80 ALA A O 1
ATOM 579 N N . ALA A 1 81 ? -5.621 -6.941 -6.16 1 98.94 81 ALA A N 1
ATOM 580 C CA . 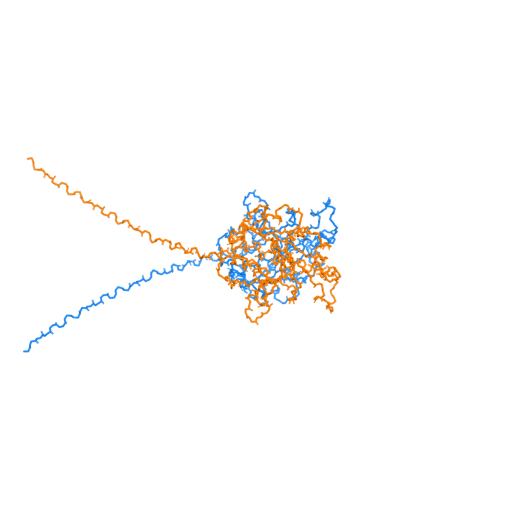ALA A 1 81 ? -4.215 -6.738 -6.508 1 98.94 81 ALA A CA 1
ATOM 581 C C . ALA A 1 81 ? -4.078 -5.977 -7.824 1 98.94 81 ALA A C 1
ATOM 583 O O . ALA A 1 81 ? -3.34 -4.992 -7.906 1 98.94 81 ALA A O 1
ATOM 584 N N . ALA A 1 82 ? -4.867 -6.457 -8.828 1 98.69 82 ALA A N 1
ATOM 585 C CA . ALA A 1 82 ? -4.531 -5.961 -10.164 1 98.69 82 ALA A CA 1
ATOM 586 C C . ALA A 1 82 ? -5.734 -6.035 -11.094 1 98.69 82 ALA A C 1
ATOM 588 O O . ALA A 1 82 ? -5.582 -6.156 -12.312 1 98.69 82 ALA A O 1
ATOM 589 N N . GLY A 1 83 ? -6.898 -6.066 -10.602 1 98.69 83 GLY A N 1
ATOM 590 C CA . GLY A 1 83 ? -8.078 -6.09 -11.461 1 98.69 83 GLY A CA 1
ATOM 591 C C . GLY A 1 83 ? -8.391 -4.738 -12.07 1 98.69 83 GLY A C 1
ATOM 592 O O . GLY A 1 83 ? -7.93 -3.705 -11.586 1 98.69 83 GLY A O 1
ATOM 593 N N . ILE A 1 84 ? -9.156 -4.793 -13.102 1 98.5 84 ILE A N 1
ATOM 594 C CA . ILE A 1 84 ? -9.664 -3.566 -13.711 1 98.5 84 ILE A CA 1
ATOM 595 C C . ILE A 1 84 ? -10.844 -3.041 -12.898 1 98.5 84 ILE A C 1
ATOM 597 O O . ILE A 1 84 ? -11.812 -3.768 -12.664 1 98.5 84 ILE A O 1
ATOM 601 N N . ASN A 1 85 ? -10.75 -1.722 -12.453 1 98.19 85 ASN A N 1
ATOM 602 C CA . ASN A 1 85 ? -11.852 -1.202 -11.648 1 98.19 85 ASN A CA 1
ATOM 603 C C . ASN A 1 85 ? -12.586 -0.073 -12.367 1 98.19 85 ASN A C 1
ATOM 605 O O . ASN A 1 85 ? -13.492 0.542 -11.805 1 98.19 85 ASN A O 1
ATOM 609 N N . ARG A 1 86 ? -12.219 0.26 -13.57 1 96.56 86 ARG A N 1
ATOM 610 C CA . ARG A 1 86 ? -12.93 1.16 -14.477 1 96.56 86 ARG A CA 1
ATOM 611 C C . ARG A 1 86 ? -13.273 0.46 -15.789 1 96.56 86 ARG A C 1
ATOM 613 O O . ARG A 1 86 ? -12.477 0.472 -16.734 1 96.56 86 ARG A O 1
ATOM 620 N N . PRO A 1 87 ? -14.469 -0.048 -15.781 1 91.38 87 PRO A N 1
ATOM 621 C CA . PRO A 1 87 ? -14.852 -0.819 -16.969 1 91.38 87 PRO A CA 1
ATOM 622 C C . PRO A 1 87 ? -14.641 -0.044 -18.266 1 91.38 87 PRO A C 1
ATOM 624 O O . PRO A 1 87 ? -14.945 1.147 -18.344 1 91.38 87 PRO A O 1
ATOM 627 N N . GLY A 1 88 ? -14.094 -0.737 -19.25 1 94.19 88 GLY A N 1
ATOM 628 C CA . GLY A 1 88 ? -13.852 -0.116 -20.547 1 94.19 88 GLY A CA 1
ATOM 629 C C . GLY A 1 88 ? -12.469 0.499 -20.656 1 94.19 88 GLY A C 1
ATOM 630 O O . GLY A 1 88 ? -12.102 1.01 -21.719 1 94.19 88 GLY A O 1
ATOM 631 N N . THR A 1 89 ? -11.773 0.475 -19.578 1 96.25 89 THR A N 1
ATOM 632 C CA . THR A 1 89 ? -10.391 0.93 -19.578 1 96.25 89 THR A CA 1
ATOM 633 C C . THR A 1 89 ? -9.453 -0.184 -19.125 1 96.25 89 THR A C 1
ATOM 635 O O . THR A 1 89 ? -9.898 -1.295 -18.828 1 96.25 89 THR A O 1
ATOM 638 N N . ASP A 1 90 ? -8.203 0.101 -19.109 1 97 90 ASP A N 1
ATOM 639 C CA . ASP A 1 90 ? -7.203 -0.843 -18.625 1 97 90 ASP A CA 1
ATOM 640 C C . ASP A 1 90 ? -6.633 -0.393 -17.281 1 97 90 ASP A C 1
ATOM 642 O O . ASP A 1 90 ? -5.535 -0.803 -16.891 1 97 90 ASP A O 1
ATOM 646 N N . ARG A 1 91 ? -7.422 0.493 -16.641 1 98.38 91 ARG A N 1
ATOM 647 C CA . ARG A 1 91 ? -6.945 1.013 -15.367 1 98.38 91 ARG A CA 1
ATOM 648 C C . ARG A 1 91 ? -7.227 0.028 -14.234 1 98.38 91 ARG A C 1
ATOM 650 O O . ARG A 1 91 ? -8.328 -0.514 -14.141 1 98.38 91 ARG A O 1
ATOM 657 N N . LEU A 1 92 ? -6.293 -0.167 -13.445 1 98.69 92 LEU A N 1
ATOM 658 C CA . LEU A 1 92 ? -6.363 -1.207 -12.43 1 98.69 92 LEU A CA 1
ATOM 659 C C . LEU A 1 92 ? -6.766 -0.619 -11.078 1 98.69 92 LEU A C 1
ATOM 661 O O . LEU A 1 92 ? -6.785 0.602 -10.914 1 98.69 92 LEU A O 1
ATOM 665 N N . THR A 1 93 ? -7.145 -1.516 -10.148 1 98.75 93 THR A N 1
ATOM 666 C CA . THR A 1 93 ? -7.383 -1.172 -8.75 1 98.75 93 THR A CA 1
ATOM 667 C C . THR A 1 93 ? -6.137 -0.551 -8.125 1 98.75 93 THR A C 1
ATOM 669 O O . THR A 1 93 ? -6.234 0.384 -7.328 1 98.75 93 THR A O 1
ATOM 672 N N . ALA A 1 94 ? -4.988 -1.076 -8.523 1 98.69 94 ALA A N 1
ATOM 673 C CA . ALA A 1 94 ? -3.729 -0.621 -7.949 1 98.69 94 ALA A CA 1
ATOM 674 C C . ALA A 1 94 ? -3.211 0.62 -8.672 1 98.69 94 ALA A C 1
ATOM 676 O O . ALA A 1 94 ? -3.432 0.783 -9.875 1 98.69 94 ALA A O 1
ATOM 677 N N . PRO A 1 95 ? -2.539 1.463 -7.938 1 98.56 95 PRO A N 1
ATOM 678 C CA . PRO A 1 95 ? -1.842 2.584 -8.57 1 98.56 95 PRO A CA 1
ATOM 679 C C . PRO A 1 95 ? -0.594 2.146 -9.336 1 98.56 95 PRO A C 1
ATOM 681 O O . PRO A 1 95 ? -0.093 1.038 -9.125 1 98.56 95 PRO A O 1
ATOM 684 N N . SER A 1 96 ? -0.196 2.99 -10.266 1 98.62 96 SER A N 1
ATOM 685 C CA . SER A 1 96 ? 1.052 2.779 -10.992 1 98.62 96 SER A CA 1
ATOM 686 C C . SER A 1 96 ? 1.658 4.102 -11.445 1 98.62 96 SER A C 1
ATOM 688 O O . SER A 1 96 ? 0.944 4.988 -11.914 1 98.62 96 SER A O 1
ATOM 690 N N . ALA A 1 97 ? 2.977 4.191 -11.156 1 98.12 97 ALA A N 1
ATOM 691 C CA . ALA A 1 97 ? 3.688 5.359 -11.672 1 98.12 97 ALA A CA 1
ATOM 692 C C . ALA A 1 97 ? 3.48 5.508 -13.18 1 98.12 97 ALA A C 1
ATOM 694 O O . ALA A 1 97 ? 3.676 4.551 -13.938 1 98.12 97 ALA A O 1
ATOM 695 N N . LEU A 1 98 ? 2.988 6.695 -13.562 1 96.56 98 LEU A N 1
ATOM 696 C CA . LEU A 1 98 ? 2.803 7.07 -14.961 1 96.56 98 LEU A CA 1
ATOM 697 C C . LEU A 1 98 ? 1.771 6.168 -15.633 1 96.56 98 LEU A C 1
ATOM 699 O O . LEU A 1 98 ? 1.656 6.152 -16.859 1 96.56 98 LEU A O 1
ATOM 703 N N . ALA A 1 99 ? 1.052 5.324 -14.844 1 97.38 99 ALA A N 1
ATOM 704 C CA . ALA A 1 99 ? 0.044 4.395 -15.344 1 97.38 99 ALA A CA 1
ATOM 705 C C . ALA A 1 99 ? 0.654 3.406 -16.328 1 97.38 99 ALA A C 1
ATOM 707 O O . ALA A 1 99 ? 0.03 3.062 -17.344 1 97.38 99 ALA A O 1
ATOM 708 N N . LEU A 1 100 ? 1.869 2.939 -16.031 1 98.06 100 LEU A N 1
ATOM 709 C CA . LEU A 1 100 ? 2.561 2.07 -16.984 1 98.06 100 LEU A CA 1
ATOM 710 C C . LEU A 1 100 ? 2.363 0.603 -16.609 1 98.06 100 LEU A C 1
ATOM 712 O O . LEU A 1 100 ? 2.594 -0.284 -17.438 1 98.06 100 LEU A O 1
ATOM 716 N N . TYR A 1 101 ? 2.031 0.296 -15.461 1 98.38 101 TYR A N 1
ATOM 717 C CA . TYR A 1 101 ? 1.674 -1.029 -14.969 1 98.38 101 TYR A CA 1
ATOM 718 C C . TYR A 1 101 ? 2.758 -2.047 -15.297 1 98.38 101 TYR A C 1
ATOM 720 O O . TYR A 1 101 ? 2.498 -3.039 -15.984 1 98.38 101 TYR A O 1
ATOM 728 N N . PRO A 1 102 ? 3.912 -1.923 -14.703 1 98.81 102 PRO A N 1
ATOM 729 C CA . PRO A 1 102 ? 5.016 -2.844 -14.992 1 98.81 102 PRO A CA 1
ATOM 730 C C . PRO A 1 102 ? 4.895 -4.164 -14.234 1 98.81 102 PRO A C 1
ATOM 732 O O . PRO A 1 102 ? 5.637 -5.109 -14.508 1 98.81 102 PRO A O 1
ATOM 735 N N . VAL A 1 103 ? 3.986 -4.285 -13.305 1 98.94 103 VAL A N 1
ATOM 736 C CA . VAL A 1 103 ? 3.938 -5.418 -12.383 1 98.94 103 VAL A CA 1
ATOM 737 C C . VAL A 1 103 ? 2.953 -6.465 -12.898 1 98.94 103 VAL A C 1
ATOM 739 O O . VAL A 1 103 ? 1.827 -6.133 -13.273 1 98.94 103 VAL A O 1
ATOM 742 N N . ARG A 1 104 ? 3.373 -7.73 -12.914 1 98.88 104 ARG A N 1
ATOM 743 C CA . ARG A 1 104 ? 2.541 -8.891 -13.219 1 98.88 104 ARG A CA 1
ATOM 744 C C . ARG A 1 104 ? 2.34 -9.758 -11.977 1 98.88 104 ARG A C 1
ATOM 746 O O . ARG A 1 104 ? 3.279 -9.977 -11.211 1 98.88 104 ARG A O 1
ATOM 753 N N . VAL A 1 105 ? 1.104 -10.219 -11.875 1 98.94 105 VAL A N 1
ATOM 754 C CA . VAL A 1 105 ? 0.778 -11.008 -10.688 1 98.94 105 VAL A CA 1
ATOM 755 C C . VAL A 1 105 ? 0.766 -12.492 -11.047 1 98.94 105 VAL A C 1
ATOM 757 O O . VAL A 1 105 ? 0.07 -12.906 -11.984 1 98.94 105 VAL A O 1
ATOM 760 N N . TYR A 1 106 ? 1.521 -13.227 -10.328 1 98.94 106 TYR A N 1
ATOM 761 C CA . TYR A 1 106 ? 1.53 -14.68 -10.422 1 98.94 106 TYR A CA 1
ATOM 762 C C . TYR A 1 106 ? 0.97 -15.312 -9.156 1 98.94 106 TYR A C 1
ATOM 764 O O . TYR A 1 106 ? 1.249 -14.852 -8.047 1 98.94 106 TYR A O 1
ATOM 772 N N . ALA A 1 107 ? 0.208 -16.344 -9.328 1 98.94 107 ALA A N 1
ATOM 773 C CA . ALA A 1 107 ? -0.409 -17.078 -8.227 1 98.94 107 ALA A CA 1
ATOM 774 C C . ALA A 1 107 ? 0.146 -18.484 -8.141 1 98.94 107 ALA A C 1
ATOM 776 O O . ALA A 1 107 ? 0.093 -19.25 -9.109 1 98.94 107 ALA A O 1
ATOM 777 N N . PHE A 1 108 ? 0.637 -18.812 -6.992 1 98.81 108 PHE A N 1
ATOM 778 C CA . PHE A 1 108 ? 1.198 -20.125 -6.719 1 98.81 108 PHE A CA 1
ATOM 779 C C . PHE A 1 108 ? 0.27 -20.938 -5.82 1 98.81 108 PHE A C 1
ATOM 781 O O . PHE A 1 108 ? -0.027 -20.531 -4.695 1 98.81 108 PHE A O 1
ATOM 788 N N . PHE A 1 109 ? -0.204 -22.047 -6.336 1 98.31 109 PHE A N 1
ATOM 789 C CA . PHE A 1 109 ? -0.982 -23.062 -5.621 1 98.31 109 PHE A CA 1
ATOM 790 C C . PHE A 1 109 ? -0.222 -24.375 -5.543 1 98.31 109 PHE A C 1
ATOM 792 O O . PHE A 1 109 ? 0.812 -24.547 -6.195 1 98.31 109 PHE A O 1
ATOM 799 N N . ALA A 1 110 ? -0.747 -25.266 -4.637 1 97.19 110 ALA A N 1
ATOM 800 C CA . ALA A 1 110 ? -0.205 -26.625 -4.648 1 97.19 110 ALA A CA 1
ATOM 801 C C . ALA A 1 110 ? -0.351 -27.266 -6.023 1 97.19 110 ALA A C 1
ATOM 803 O O . ALA A 1 110 ? 0.484 -28.078 -6.43 1 97.19 110 ALA A O 1
ATOM 804 N N . GLU A 1 111 ? -1.345 -26.812 -6.805 1 97.69 111 GLU A N 1
ATOM 805 C CA . GLU A 1 111 ? -1.729 -27.453 -8.062 1 97.69 111 GLU A CA 1
ATOM 806 C C . GLU A 1 111 ? -0.953 -26.859 -9.242 1 97.69 111 GLU A C 1
ATOM 808 O O . GLU A 1 111 ? -0.931 -27.438 -10.328 1 97.69 111 GLU A O 1
ATOM 813 N N . GLY A 1 112 ? -0.336 -25.688 -9.031 1 98.5 112 GLY A N 1
ATOM 814 C CA . GLY A 1 112 ? 0.374 -25.078 -10.141 1 98.5 112 GLY A CA 1
ATOM 815 C C . GLY A 1 112 ? 0.584 -23.578 -9.969 1 98.5 112 GLY A C 1
ATOM 816 O O . GLY A 1 112 ? 0.216 -23.016 -8.938 1 98.5 112 GLY A O 1
ATOM 817 N N . VAL A 1 113 ? 1.272 -23.016 -10.953 1 98.88 113 VAL A N 1
ATOM 818 C CA . VAL A 1 113 ? 1.556 -21.578 -11.008 1 98.88 113 VAL A CA 1
ATOM 819 C C . VAL A 1 113 ? 0.732 -20.938 -12.117 1 98.88 113 VAL A C 1
ATOM 821 O O . VAL A 1 113 ? 0.672 -21.453 -13.234 1 98.88 113 VAL A O 1
ATOM 824 N N . TYR A 1 114 ? 0.121 -19.844 -11.781 1 98.94 114 TYR A N 1
ATOM 825 C CA . TYR A 1 114 ? -0.76 -19.156 -12.719 1 98.94 114 TYR A CA 1
ATOM 826 C C . TYR A 1 114 ? -0.368 -17.688 -12.867 1 98.94 114 TYR A C 1
ATOM 828 O O . TYR A 1 114 ? 0.083 -17.062 -11.906 1 98.94 114 TYR A O 1
ATOM 836 N N . ARG A 1 115 ? -0.523 -17.156 -14.039 1 98.94 115 ARG A N 1
ATOM 837 C CA . ARG A 1 115 ? -0.436 -15.719 -14.281 1 98.94 115 ARG A CA 1
ATOM 838 C C . ARG A 1 115 ? -1.824 -15.094 -14.383 1 98.94 115 ARG A C 1
ATOM 840 O O . ARG A 1 115 ? -2.717 -15.656 -15.023 1 98.94 115 ARG A O 1
ATOM 847 N N . TYR A 1 116 ? -1.958 -13.938 -13.797 1 98.94 116 TYR A N 1
ATOM 848 C CA . TYR A 1 116 ? -3.242 -13.242 -13.844 1 98.94 116 TYR A CA 1
ATOM 849 C C . TYR A 1 116 ? -3.381 -12.43 -15.125 1 98.94 116 TYR A C 1
ATOM 851 O O . TYR A 1 116 ? -2.48 -11.672 -15.484 1 98.94 116 TYR A O 1
ATOM 859 N N . ASP A 1 117 ? -4.477 -12.656 -15.781 1 98.69 117 ASP A N 1
ATOM 860 C CA . ASP A 1 117 ? -4.91 -11.852 -16.922 1 98.69 117 ASP A CA 1
ATOM 861 C C . ASP A 1 117 ? -6.047 -10.906 -16.516 1 98.69 117 ASP A C 1
ATOM 863 O O . ASP A 1 117 ? -7.211 -11.312 -16.469 1 98.69 117 ASP A O 1
ATOM 867 N N . ALA A 1 118 ? -5.75 -9.688 -16.312 1 98.25 118 ALA A N 1
ATOM 868 C CA . ALA A 1 118 ? -6.719 -8.719 -15.797 1 98.25 118 ALA A CA 1
ATOM 869 C C . ALA A 1 118 ? -7.824 -8.461 -16.812 1 98.25 118 ALA A C 1
ATOM 871 O O . ALA A 1 118 ? -8.992 -8.312 -16.453 1 98.25 118 ALA A O 1
ATOM 872 N N . ARG A 1 119 ? -7.496 -8.367 -18.016 1 97.5 119 ARG A N 1
ATOM 873 C CA . ARG A 1 119 ? -8.469 -8.062 -19.062 1 97.5 119 ARG A CA 1
ATOM 874 C C . ARG A 1 119 ? -9.523 -9.156 -19.156 1 97.5 119 ARG A C 1
ATOM 876 O O . ARG A 1 119 ? -10.719 -8.875 -19.25 1 97.5 119 ARG A O 1
ATOM 883 N N . ALA A 1 120 ? -9.078 -10.414 -19.109 1 97.88 120 ALA A N 1
ATOM 884 C CA . ALA A 1 120 ? -10.008 -11.531 -19.219 1 97.88 120 ALA A CA 1
ATOM 885 C C . ALA A 1 120 ? -10.492 -11.977 -17.844 1 97.88 120 ALA A C 1
ATOM 887 O O . ALA A 1 120 ? -11.367 -12.836 -17.734 1 97.88 120 ALA A O 1
ATOM 888 N N . HIS A 1 121 ? -9.906 -11.422 -16.797 1 98.12 121 HIS A N 1
ATOM 889 C CA . HIS A 1 121 ? -10.18 -11.773 -15.414 1 98.12 121 HIS A CA 1
ATOM 890 C C . HIS A 1 121 ? -10.133 -13.289 -15.211 1 98.12 121 HIS A C 1
ATOM 892 O O . HIS A 1 121 ? -11.117 -13.891 -14.766 1 98.12 121 HIS A O 1
ATOM 898 N N . LYS A 1 122 ? -9 -13.812 -15.453 1 98.88 122 LYS A N 1
ATOM 899 C CA . LYS A 1 122 ? -8.742 -15.234 -15.281 1 98.88 122 LYS A CA 1
ATOM 900 C C . LYS A 1 122 ? -7.277 -15.484 -14.922 1 98.88 122 LYS A C 1
ATOM 902 O O . LYS A 1 122 ? -6.441 -14.586 -15.031 1 98.88 122 LYS A O 1
ATOM 907 N N . LEU A 1 123 ? -7.027 -16.656 -14.422 1 98.94 123 LEU A N 1
ATOM 908 C CA . LEU A 1 123 ? -5.676 -17.156 -14.188 1 98.94 123 LEU A CA 1
ATOM 909 C C . LEU A 1 123 ? -5.289 -18.172 -15.25 1 98.94 123 LEU A C 1
ATOM 911 O O . LEU A 1 123 ? -6.055 -19.094 -15.531 1 98.94 123 LEU A O 1
ATOM 915 N N . VAL A 1 124 ? -4.105 -18 -15.82 1 98.94 124 VAL A N 1
ATOM 916 C CA . VAL A 1 124 ? -3.6 -18.906 -16.844 1 98.94 124 VAL A CA 1
ATOM 917 C C . VAL A 1 124 ? -2.402 -19.672 -16.312 1 98.94 124 VAL A C 1
ATOM 919 O O . VAL A 1 124 ? -1.414 -19.078 -15.867 1 98.94 124 VAL A O 1
ATOM 922 N N . ARG A 1 125 ? -2.439 -20.984 -16.406 1 98.88 125 ARG A N 1
ATOM 923 C CA . ARG A 1 125 ? -1.368 -21.797 -15.836 1 98.88 125 ARG A CA 1
ATOM 924 C C . ARG A 1 125 ? -0.077 -21.641 -16.641 1 98.88 125 ARG A C 1
ATOM 926 O O . ARG A 1 125 ? -0.087 -21.703 -17.859 1 98.88 125 ARG A O 1
ATOM 933 N N . VAL A 1 126 ? 0.99 -21.484 -15.914 1 98.81 126 VAL A N 1
ATOM 934 C CA . VAL A 1 126 ? 2.273 -21.359 -16.594 1 98.81 126 VAL A CA 1
ATOM 935 C C . VAL A 1 126 ? 3.195 -22.5 -16.203 1 98.81 126 VAL A C 1
ATOM 937 O O . VAL A 1 126 ? 4.145 -22.828 -16.922 1 98.81 126 VAL A O 1
ATOM 940 N N . LEU A 1 127 ? 2.998 -23.078 -15.047 1 98.62 127 LEU A N 1
ATOM 941 C CA . LEU A 1 127 ? 3.719 -24.266 -14.594 1 98.62 127 LEU A CA 1
ATOM 942 C C . LEU A 1 127 ? 2.783 -25.219 -13.859 1 98.62 127 LEU A C 1
ATOM 944 O O . LEU A 1 127 ? 1.871 -24.797 -13.156 1 98.62 127 LEU A O 1
ATOM 948 N N . GLU A 1 128 ? 3.068 -26.469 -13.992 1 97.88 128 GLU A N 1
ATOM 949 C CA . GLU A 1 128 ? 2.352 -27.484 -13.234 1 97.88 128 GLU A CA 1
ATOM 950 C C . GLU A 1 128 ? 3.08 -27.828 -11.938 1 97.88 128 GLU A C 1
ATOM 952 O O . GLU A 1 128 ? 4.289 -27.609 -11.828 1 97.88 128 GLU A O 1
ATOM 957 N N . GLY A 1 129 ? 2.277 -28.312 -10.961 1 97.19 129 GLY A N 1
ATOM 958 C CA . GLY A 1 129 ? 2.854 -28.844 -9.734 1 97.19 129 GLY A CA 1
ATOM 959 C C . GLY A 1 129 ? 3.062 -27.781 -8.664 1 97.19 129 GLY A C 1
ATOM 960 O O . GLY A 1 129 ? 2.893 -26.594 -8.93 1 97.19 129 GLY A O 1
ATOM 961 N N . ASP A 1 130 ? 3.445 -28.312 -7.508 1 97.38 130 ASP A N 1
ATOM 962 C CA . ASP A 1 130 ? 3.625 -27.438 -6.348 1 97.38 130 ASP A CA 1
ATOM 963 C C . ASP A 1 130 ? 4.977 -26.734 -6.395 1 97.38 130 ASP A C 1
ATOM 965 O O . ASP A 1 130 ? 6.02 -27.359 -6.18 1 97.38 130 ASP A O 1
ATOM 969 N N . ARG A 1 131 ? 4.941 -25.406 -6.668 1 97.5 131 ARG A N 1
ATOM 970 C CA . ARG A 1 131 ? 6.168 -24.625 -6.73 1 97.5 131 ARG A CA 1
ATOM 971 C C . ARG A 1 131 ? 6.168 -23.531 -5.668 1 97.5 131 ARG A C 1
ATOM 973 O O . ARG A 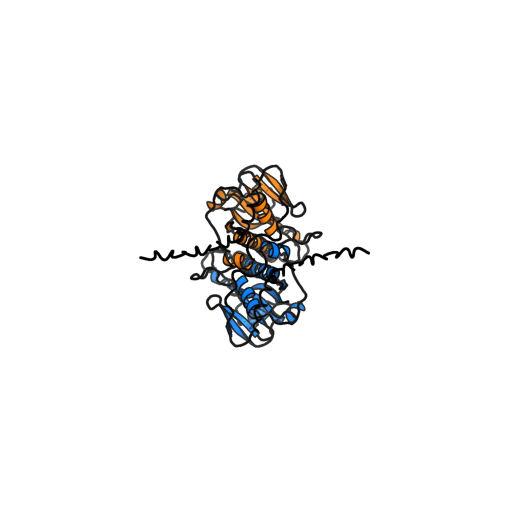1 131 ? 6.879 -22.531 -5.797 1 97.5 131 ARG A O 1
ATOM 980 N N . ARG A 1 132 ? 5.402 -23.656 -4.652 1 96.56 132 ARG A N 1
ATOM 981 C CA . ARG A 1 132 ? 5.25 -22.641 -3.627 1 96.56 132 ARG A CA 1
ATOM 982 C C . ARG A 1 132 ? 6.574 -22.375 -2.914 1 96.56 132 ARG A C 1
ATOM 984 O O . ARG A 1 132 ? 6.828 -21.25 -2.463 1 96.56 132 ARG A O 1
ATOM 991 N N . LYS A 1 133 ? 7.438 -23.312 -2.891 1 93.06 133 LYS A N 1
ATOM 992 C CA . LYS A 1 133 ? 8.734 -23.156 -2.24 1 93.06 133 LYS A CA 1
ATOM 993 C C . LYS A 1 133 ? 9.562 -22.078 -2.924 1 93.06 133 LYS A C 1
ATOM 995 O O . LYS A 1 133 ? 10.5 -21.531 -2.326 1 93.06 133 LYS A O 1
ATOM 1000 N N . LEU A 1 134 ? 9.266 -21.797 -4.16 1 96.25 134 LEU A N 1
ATOM 1001 C CA . LEU A 1 134 ? 10 -20.797 -4.93 1 96.25 134 LEU A CA 1
ATOM 1002 C C . LEU A 1 134 ? 9.578 -19.391 -4.531 1 96.25 134 LEU A C 1
ATOM 1004 O O . LEU A 1 134 ? 10.141 -18.406 -5.027 1 96.25 134 LEU A O 1
ATOM 1008 N N . THR A 1 135 ? 8.633 -19.25 -3.635 1 96.81 135 THR A N 1
ATOM 1009 C CA . THR A 1 135 ? 8.117 -17.922 -3.328 1 96.81 135 THR A CA 1
ATOM 1010 C C . THR A 1 135 ? 8.602 -17.469 -1.957 1 96.81 135 THR A C 1
ATOM 1012 O O . THR A 1 135 ? 8.305 -16.344 -1.536 1 96.81 135 THR A O 1
ATOM 1015 N N . GLY A 1 136 ? 9.234 -18.219 -1.246 1 94 136 GLY A N 1
ATOM 1016 C CA . GLY A 1 136 ? 9.758 -17.875 0.068 1 94 136 GLY A CA 1
ATOM 1017 C C . GLY A 1 136 ? 10.328 -19.062 0.813 1 94 136 GLY A C 1
ATOM 1018 O O . GLY A 1 136 ? 10.188 -20.203 0.373 1 94 136 GLY A O 1
ATOM 1019 N N . MET A 1 137 ? 10.953 -18.734 1.972 1 87.81 137 MET A N 1
ATOM 1020 C CA . MET A 1 137 ? 11.625 -19.781 2.732 1 87.81 137 MET A CA 1
ATOM 1021 C C . MET A 1 137 ? 10.859 -20.109 4.012 1 87.81 137 MET A C 1
ATOM 1023 O O . MET A 1 137 ? 11.148 -21.109 4.672 1 87.81 137 MET A O 1
ATOM 1027 N N . GLN A 1 138 ? 9.969 -19.297 4.34 1 89.88 138 GLN A N 1
ATOM 1028 C CA . GLN A 1 138 ? 9.211 -19.484 5.574 1 89.88 138 GLN A CA 1
ATOM 1029 C C . GLN A 1 138 ? 8.266 -20.672 5.469 1 89.88 138 GLN A C 1
ATOM 1031 O O . GLN A 1 138 ? 7.688 -20.922 4.406 1 89.88 138 GLN A O 1
ATOM 1036 N N . ASP A 1 139 ? 7.953 -21.297 6.586 1 87.5 139 ASP A N 1
ATOM 1037 C CA . ASP A 1 139 ? 7.133 -22.516 6.625 1 87.5 139 ASP A CA 1
ATOM 1038 C C . ASP A 1 139 ? 5.703 -22.219 6.176 1 87.5 139 ASP A C 1
ATOM 1040 O O . ASP A 1 139 ? 5.07 -23.047 5.523 1 87.5 139 ASP A O 1
ATOM 1044 N N . PHE A 1 140 ? 5.234 -21.062 6.477 1 88.81 140 PHE A N 1
ATOM 1045 C CA . PHE A 1 140 ? 3.828 -20.797 6.191 1 88.81 140 PHE A CA 1
ATOM 1046 C C . PHE A 1 140 ? 3.602 -20.625 4.691 1 88.81 140 PHE A C 1
ATOM 1048 O O . PHE A 1 140 ? 2.463 -20.672 4.223 1 88.81 140 PHE A O 1
ATOM 1055 N N . VAL A 1 141 ? 4.625 -20.453 3.947 1 89.31 141 VAL A N 1
ATOM 1056 C CA . VAL A 1 141 ? 4.539 -20.375 2.492 1 89.31 141 VAL A CA 1
ATOM 1057 C C . VAL A 1 141 ? 4.008 -21.688 1.927 1 89.31 141 VAL A C 1
ATOM 1059 O O . VAL A 1 141 ? 3.232 -21.688 0.966 1 89.31 141 VAL A O 1
ATOM 1062 N N . PHE A 1 142 ? 4.27 -22.734 2.609 1 90.5 142 PHE A N 1
ATOM 1063 C CA . PHE A 1 142 ? 3.863 -24.062 2.146 1 90.5 142 PHE A CA 1
ATOM 1064 C C . PHE A 1 142 ? 2.498 -24.438 2.713 1 90.5 142 PHE A C 1
ATOM 1066 O O . PHE A 1 142 ? 1.763 -25.219 2.105 1 90.5 142 PHE A O 1
ATOM 1073 N N . ALA A 1 143 ? 2.178 -23.875 3.809 1 92.38 143 ALA A N 1
ATOM 1074 C CA . ALA A 1 143 ? 0.922 -24.203 4.48 1 92.38 143 ALA A CA 1
ATOM 1075 C C . ALA A 1 143 ? -0.241 -23.422 3.873 1 92.38 143 ALA A C 1
ATOM 1077 O O . ALA A 1 143 ? -1.354 -23.938 3.764 1 92.38 143 ALA A O 1
ATOM 1078 N N . ALA A 1 144 ? 0.023 -22.203 3.445 1 96.69 144 ALA A N 1
ATOM 1079 C CA . ALA A 1 144 ? -1.025 -21.328 2.92 1 96.69 144 ALA A CA 1
ATOM 1080 C C . ALA A 1 144 ? -1.494 -21.797 1.547 1 96.69 144 ALA A C 1
ATOM 1082 O O . ALA A 1 144 ? -0.696 -22.297 0.75 1 96.69 144 ALA A O 1
ATOM 1083 N N . PRO A 1 145 ? -2.75 -21.656 1.251 1 97.81 145 PRO A N 1
ATOM 1084 C CA . PRO A 1 145 ? -3.295 -22.141 -0.025 1 97.81 145 PRO A CA 1
ATOM 1085 C C . PRO A 1 145 ? -2.836 -21.281 -1.211 1 97.81 145 PRO A C 1
ATOM 1087 O O . PRO A 1 145 ? -2.924 -21.734 -2.359 1 97.81 145 PRO A O 1
ATOM 1090 N N . LEU A 1 146 ? -2.332 -20.062 -0.96 1 98.69 146 LEU A N 1
ATOM 1091 C CA . LEU A 1 146 ? -2.006 -19.156 -2.059 1 98.69 146 LEU A CA 1
ATOM 1092 C C . LEU A 1 146 ? -0.795 -18.297 -1.712 1 98.69 146 LEU A C 1
ATOM 1094 O O . LEU A 1 146 ? -0.743 -17.703 -0.637 1 98.69 146 LEU A O 1
ATOM 1098 N N . ASN A 1 147 ? 0.154 -18.312 -2.59 1 98.75 147 ASN A N 1
ATOM 1099 C CA . ASN A 1 147 ? 1.224 -17.312 -2.598 1 98.75 147 ASN A CA 1
ATOM 1100 C C . ASN A 1 147 ? 1.219 -16.5 -3.885 1 98.75 147 ASN A C 1
ATOM 1102 O O . ASN A 1 147 ? 1.229 -17.062 -4.984 1 98.75 147 ASN A O 1
ATOM 1106 N N . LEU A 1 148 ? 1.157 -15.219 -3.729 1 98.94 148 LEU A N 1
ATOM 1107 C CA . LEU A 1 148 ? 1.303 -14.305 -4.855 1 98.94 148 LEU A CA 1
ATOM 1108 C C . LEU A 1 148 ? 2.748 -13.836 -4.992 1 98.94 148 LEU A C 1
ATOM 1110 O O . LEU A 1 148 ? 3.445 -13.656 -3.99 1 98.94 148 LEU A O 1
ATOM 1114 N N . VAL A 1 149 ? 3.162 -13.68 -6.25 1 98.94 149 VAL A N 1
ATOM 1115 C CA . VAL A 1 149 ? 4.43 -13.031 -6.562 1 98.94 149 VAL A CA 1
ATOM 1116 C C . VAL A 1 149 ? 4.199 -11.891 -7.551 1 98.94 149 VAL A C 1
ATOM 1118 O O . VAL A 1 149 ? 3.5 -12.062 -8.555 1 98.94 149 VAL A O 1
ATOM 1121 N N . TYR A 1 150 ? 4.793 -10.758 -7.215 1 98.94 150 TYR A N 1
ATOM 1122 C CA . TYR A 1 150 ? 4.746 -9.578 -8.062 1 98.94 150 TYR A CA 1
ATOM 1123 C C . TYR A 1 150 ? 6.043 -9.422 -8.852 1 98.94 150 TYR A C 1
ATOM 1125 O O . TYR A 1 150 ? 7.074 -9.047 -8.297 1 98.94 150 TYR A O 1
ATOM 1133 N N . LEU A 1 151 ? 5.957 -9.75 -10.125 1 98.94 151 LEU A N 1
ATOM 1134 C CA . LEU A 1 151 ? 7.109 -9.641 -11.008 1 98.94 151 LEU A CA 1
ATOM 1135 C C . LEU A 1 151 ? 7.078 -8.336 -11.797 1 98.94 151 LEU A C 1
ATOM 1137 O O . LEU A 1 151 ? 6.035 -7.965 -12.344 1 98.94 151 LEU A O 1
ATOM 1141 N N . ALA A 1 152 ? 8.211 -7.695 -11.812 1 98.88 152 ALA A N 1
ATOM 1142 C CA . ALA A 1 152 ? 8.273 -6.406 -12.492 1 98.88 152 ALA A CA 1
ATOM 1143 C C . ALA A 1 152 ? 9.023 -6.52 -13.812 1 98.88 152 ALA A C 1
ATOM 1145 O O . ALA A 1 152 ? 10.109 -7.109 -13.867 1 98.88 152 ALA A O 1
ATOM 1146 N N . ASP A 1 153 ? 8.445 -6 -14.812 1 98.81 153 ASP A N 1
ATOM 1147 C CA . ASP A 1 153 ? 9.023 -5.895 -16.141 1 98.81 153 ASP A CA 1
ATOM 1148 C C . ASP A 1 153 ? 9.703 -4.539 -16.344 1 98.81 153 ASP A C 1
ATOM 1150 O O . ASP A 1 153 ? 9.039 -3.551 -16.672 1 98.81 153 ASP A O 1
ATOM 1154 N N . ARG A 1 154 ? 11.031 -4.461 -16.297 1 97.56 154 ARG A N 1
ATOM 1155 C CA . ARG A 1 154 ? 11.773 -3.205 -16.359 1 97.56 154 ARG A CA 1
ATOM 1156 C C . ARG A 1 154 ? 11.625 -2.561 -17.734 1 97.56 154 ARG A C 1
ATOM 1158 O O . ARG A 1 154 ? 11.734 -1.34 -17.875 1 97.56 154 ARG A O 1
ATOM 1165 N N . THR A 1 155 ? 11.398 -3.35 -18.688 1 98.12 155 THR A N 1
ATOM 1166 C CA . THR A 1 155 ? 11.422 -2.852 -20.062 1 98.12 155 THR A CA 1
ATOM 1167 C C . THR A 1 155 ? 10.234 -1.932 -20.328 1 98.12 155 THR A C 1
ATOM 1169 O O . THR A 1 155 ? 10.219 -1.209 -21.328 1 98.12 155 THR A O 1
ATOM 1172 N N . VAL A 1 156 ? 9.242 -1.886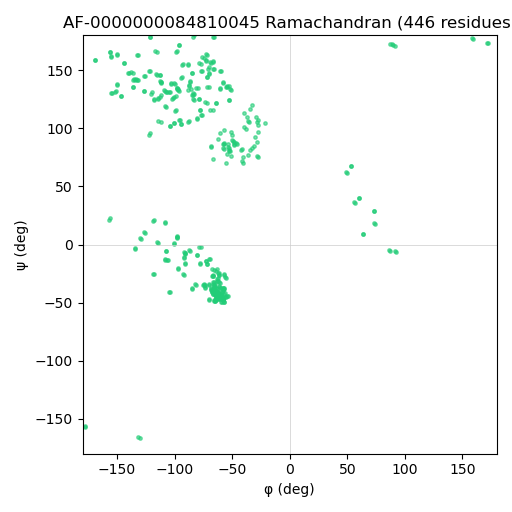 -19.469 1 98 156 VAL A N 1
ATOM 1173 C CA . VAL A 1 156 ? 8.086 -0.999 -19.578 1 98 156 VAL A CA 1
ATOM 1174 C C . VAL A 1 156 ? 8.547 0.456 -19.531 1 98 156 VAL A C 1
ATOM 1176 O O . VAL A 1 156 ? 7.883 1.342 -20.078 1 98 156 VAL A O 1
ATOM 1179 N N . TYR A 1 157 ? 9.703 0.709 -18.938 1 97.81 157 TYR A N 1
ATOM 1180 C CA . TYR A 1 157 ? 10.219 2.062 -18.75 1 97.81 157 TYR A CA 1
ATOM 1181 C C . TYR A 1 157 ? 11.273 2.396 -19.797 1 97.81 157 TYR A C 1
ATOM 1183 O O . TYR A 1 157 ? 11.859 3.48 -19.766 1 97.81 157 TYR A O 1
ATOM 1191 N N . GLU A 1 158 ? 11.555 1.5 -20.688 1 96.19 158 GLU A N 1
ATOM 1192 C CA . GLU A 1 158 ? 12.562 1.765 -21.719 1 96.19 158 GLU A CA 1
ATOM 1193 C C . GLU A 1 158 ? 12.203 2.992 -22.547 1 96.19 158 GLU A C 1
ATOM 1195 O O . GLU A 1 158 ? 11.039 3.184 -22.906 1 96.19 158 GLU A O 1
ATOM 1200 N N . GLY A 1 159 ? 13.211 3.805 -22.844 1 95.44 159 GLY A N 1
ATOM 1201 C CA . GLY A 1 159 ? 13.008 4.98 -23.672 1 95.44 159 GLY A CA 1
ATOM 1202 C C . GLY A 1 159 ? 12.586 6.203 -22.875 1 95.44 159 GLY A C 1
ATOM 1203 O O . GLY A 1 159 ? 12.469 7.297 -23.438 1 95.44 159 GLY A O 1
ATOM 1204 N N . ARG A 1 160 ? 12.328 6.156 -21.594 1 94.12 160 ARG A N 1
ATOM 1205 C CA . ARG A 1 160 ? 11.805 7.262 -20.797 1 94.12 160 ARG A CA 1
ATOM 1206 C C . ARG A 1 160 ? 12.922 7.98 -20.047 1 94.12 160 ARG A C 1
ATOM 1208 O O . ARG A 1 160 ? 12.656 8.898 -19.266 1 94.12 160 ARG A O 1
ATOM 1215 N N . ASN A 1 161 ? 14.125 7.691 -20.25 1 94.12 161 ASN A N 1
ATOM 1216 C CA . ASN A 1 161 ? 15.281 8.336 -19.641 1 94.12 161 ASN A CA 1
ATOM 1217 C C . ASN A 1 161 ? 15.203 8.297 -18.125 1 94.12 161 ASN A C 1
ATOM 1219 O O . ASN A 1 161 ? 15.438 9.312 -17.453 1 94.12 161 ASN A O 1
ATOM 1223 N N . ILE A 1 162 ? 14.727 7.285 -17.484 1 95.62 162 ILE A N 1
ATOM 1224 C CA . ILE A 1 162 ? 14.719 7.031 -16.047 1 95.62 162 ILE A CA 1
ATOM 1225 C C . ILE A 1 162 ? 15.844 6.066 -15.688 1 95.62 162 ILE A C 1
ATOM 1227 O O . ILE A 1 162 ? 15.961 4.988 -16.281 1 95.62 162 ILE A O 1
ATOM 1231 N N . PRO A 1 163 ? 16.641 6.504 -14.727 1 95.38 163 PRO A N 1
ATOM 1232 C CA . PRO A 1 163 ? 17.75 5.617 -14.336 1 95.38 163 PRO A CA 1
ATOM 1233 C C . PRO A 1 163 ? 17.25 4.262 -13.828 1 95.38 163 PRO A C 1
ATOM 1235 O O . PRO A 1 163 ? 16.203 4.18 -13.18 1 95.38 163 PRO A O 1
ATOM 1238 N N . ALA A 1 164 ? 18.047 3.213 -14.031 1 95.5 164 ALA A N 1
ATOM 1239 C CA . ALA A 1 164 ? 17.688 1.831 -13.727 1 95.5 164 ALA A CA 1
ATOM 1240 C C . ALA A 1 164 ? 17.312 1.675 -12.25 1 95.5 164 ALA A C 1
ATOM 1242 O O . ALA A 1 164 ? 16.359 0.978 -11.914 1 95.5 164 ALA A O 1
ATOM 1243 N N . GLU A 1 165 ? 18.094 2.32 -11.406 1 95.56 165 GLU A N 1
ATOM 1244 C CA . GLU A 1 165 ? 17.812 2.215 -9.969 1 95.56 165 GLU A CA 1
ATOM 1245 C C . GLU A 1 165 ? 16.484 2.854 -9.609 1 95.56 165 GLU A C 1
ATOM 1247 O O . GLU A 1 165 ? 15.781 2.377 -8.719 1 95.56 165 GLU A O 1
ATOM 1252 N N . HIS A 1 166 ? 16.172 3.898 -10.289 1 97.12 166 HIS A N 1
ATOM 1253 C CA . HIS A 1 166 ? 14.891 4.543 -10.039 1 97.12 166 HIS A CA 1
ATOM 1254 C C . HIS A 1 166 ? 13.734 3.732 -10.617 1 97.12 166 HIS A C 1
ATOM 1256 O O . HIS A 1 166 ? 12.648 3.693 -10.047 1 97.12 166 HIS A O 1
ATOM 1262 N N . VAL A 1 167 ? 13.969 3.068 -11.773 1 98 167 VAL A N 1
ATOM 1263 C CA . VAL A 1 167 ? 12.977 2.15 -12.32 1 98 167 VAL A CA 1
ATOM 1264 C C . VAL A 1 167 ? 12.656 1.063 -11.297 1 98 167 VAL A C 1
ATOM 1266 O O . VAL A 1 167 ? 11.492 0.768 -11.039 1 98 167 VAL A O 1
ATOM 1269 N N . ARG A 1 168 ? 13.695 0.491 -10.711 1 98.19 168 ARG A N 1
ATOM 1270 C CA . ARG A 1 168 ? 13.492 -0.527 -9.688 1 98.19 168 ARG A CA 1
ATOM 1271 C C . ARG A 1 168 ? 12.688 0.029 -8.516 1 98.19 168 ARG A C 1
ATOM 1273 O O . ARG A 1 168 ? 11.789 -0.642 -8 1 98.19 168 ARG A O 1
ATOM 1280 N N . TYR A 1 169 ? 13.016 1.227 -8.156 1 98.5 169 TYR A N 1
ATOM 1281 C CA . TYR A 1 169 ? 12.328 1.914 -7.066 1 98.5 169 TYR A CA 1
ATOM 1282 C C . TYR A 1 169 ? 10.852 2.092 -7.371 1 98.5 169 TYR A C 1
ATOM 1284 O O . TYR A 1 169 ? 9.992 1.758 -6.551 1 98.5 169 TYR A O 1
ATOM 1292 N N . LEU A 1 170 ? 10.5 2.545 -8.539 1 98.56 170 LEU A N 1
ATOM 1293 C CA . LEU A 1 170 ? 9.125 2.771 -8.953 1 98.56 170 LEU A CA 1
ATOM 1294 C C . LEU A 1 170 ? 8.352 1.458 -9.016 1 98.56 170 LEU A C 1
ATOM 1296 O O . LEU A 1 170 ? 7.211 1.381 -8.555 1 98.56 170 LEU A O 1
ATOM 1300 N N . CYS A 1 171 ? 8.977 0.438 -9.555 1 98.81 171 CYS A N 1
ATOM 1301 C CA . CYS A 1 171 ? 8.336 -0.871 -9.641 1 98.81 171 CYS A CA 1
ATOM 1302 C C . CYS A 1 171 ? 8.062 -1.435 -8.258 1 98.81 171 CYS A C 1
ATOM 1304 O O . CYS A 1 171 ? 7.016 -2.053 -8.031 1 98.81 171 CYS A O 1
ATOM 1306 N N . GLY A 1 172 ? 9.016 -1.241 -7.371 1 98.75 172 GLY A N 1
ATOM 1307 C CA . GLY A 1 172 ? 8.82 -1.671 -5.996 1 98.75 172 GLY A CA 1
ATOM 1308 C C . GLY A 1 172 ? 7.645 -0.984 -5.32 1 98.75 172 GLY A C 1
ATOM 1309 O O . GLY A 1 172 ? 6.863 -1.628 -4.617 1 98.75 172 GLY A O 1
ATOM 1310 N N . GLN A 1 173 ? 7.527 0.281 -5.543 1 98.88 173 GLN A N 1
ATOM 1311 C CA . GLN A 1 173 ? 6.406 1.033 -4.992 1 98.88 173 GLN A CA 1
ATOM 1312 C C . GLN A 1 173 ? 5.082 0.553 -5.586 1 98.88 173 GLN A C 1
ATOM 1314 O O . GLN A 1 173 ? 4.094 0.392 -4.863 1 98.88 173 GLN A O 1
ATOM 1319 N N . ASP A 1 174 ? 5.074 0.312 -6.902 1 98.94 174 ASP A N 1
ATOM 1320 C CA . ASP A 1 174 ? 3.877 -0.231 -7.535 1 98.94 174 ASP A CA 1
ATOM 1321 C C . ASP A 1 174 ? 3.465 -1.552 -6.887 1 98.94 174 ASP A C 1
ATOM 1323 O O . ASP A 1 174 ? 2.309 -1.721 -6.492 1 98.94 174 ASP A O 1
ATOM 1327 N N . ALA A 1 175 ? 4.418 -2.416 -6.758 1 98.94 175 ALA A N 1
ATOM 1328 C CA . ALA A 1 175 ? 4.129 -3.729 -6.191 1 98.94 175 ALA A CA 1
ATOM 1329 C C . ALA A 1 175 ? 3.586 -3.604 -4.77 1 98.94 175 ALA A C 1
ATOM 1331 O O . ALA A 1 175 ? 2.705 -4.367 -4.367 1 98.94 175 ALA A O 1
ATOM 1332 N N . ALA A 1 176 ? 4.113 -2.664 -4.035 1 98.94 176 ALA A N 1
ATOM 1333 C CA . ALA A 1 176 ? 3.639 -2.453 -2.67 1 98.94 176 ALA A CA 1
ATOM 1334 C C . ALA A 1 176 ? 2.193 -1.963 -2.66 1 98.94 176 ALA A C 1
ATOM 1336 O O . ALA A 1 176 ? 1.42 -2.312 -1.765 1 98.94 176 ALA A O 1
ATOM 1337 N N . GLY A 1 177 ? 1.828 -1.133 -3.6 1 98.88 177 GLY A N 1
ATOM 1338 C CA . GLY A 1 177 ? 0.436 -0.738 -3.742 1 98.88 177 GLY A CA 1
ATOM 1339 C C . GLY A 1 177 ? -0.489 -1.905 -4.031 1 98.88 177 GLY A C 1
ATOM 1340 O O . GLY A 1 177 ? -1.564 -2.014 -3.438 1 98.88 177 GLY A O 1
ATOM 1341 N N . TYR A 1 178 ? -0.04 -2.824 -4.957 1 98.94 178 TYR A N 1
ATOM 1342 C CA . TYR A 1 178 ? -0.786 -4.043 -5.246 1 98.94 178 TYR A CA 1
ATOM 1343 C C . TYR A 1 178 ? -0.986 -4.871 -3.98 1 98.94 178 TYR A C 1
ATOM 1345 O O . TYR A 1 178 ? -2.107 -5.277 -3.668 1 98.94 178 TYR A O 1
ATOM 1353 N N . ALA A 1 179 ? 0.073 -5.031 -3.266 1 98.94 179 ALA A N 1
ATOM 1354 C CA . ALA A 1 179 ? 0.067 -5.895 -2.088 1 98.94 179 ALA A CA 1
ATOM 1355 C C . ALA A 1 179 ? -0.791 -5.297 -0.975 1 98.94 179 ALA A C 1
ATOM 1357 O O . ALA A 1 179 ? -1.462 -6.027 -0.241 1 98.94 179 ALA A O 1
ATOM 1358 N N . GLU A 1 180 ? -0.719 -3.99 -0.868 1 98.94 180 GLU A N 1
ATOM 1359 C CA . GLU A 1 180 ? -1.51 -3.379 0.196 1 98.94 180 GLU A CA 1
ATOM 1360 C C . GLU A 1 180 ? -3.002 -3.455 -0.111 1 98.94 180 GLU A C 1
ATOM 1362 O O . GLU A 1 180 ? -3.82 -3.617 0.796 1 98.94 180 GLU A O 1
ATOM 1367 N N . ASN A 1 181 ? -3.387 -3.35 -1.394 1 99 181 ASN A N 1
ATOM 1368 C CA . ASN A 1 181 ? -4.77 -3.643 -1.757 1 99 181 ASN A CA 1
ATOM 1369 C C . ASN A 1 181 ? -5.199 -5.023 -1.263 1 99 181 ASN A C 1
ATOM 1371 O O . ASN A 1 181 ? -6.281 -5.172 -0.692 1 99 181 ASN A O 1
ATOM 1375 N N . VAL A 1 182 ? -4.359 -5.992 -1.447 1 99 182 VAL A N 1
ATOM 1376 C CA . VAL A 1 182 ? -4.652 -7.359 -1.024 1 99 182 VAL A CA 1
ATOM 1377 C C . VAL A 1 182 ? -4.727 -7.426 0.499 1 99 182 VAL A C 1
ATOM 1379 O O . VAL A 1 182 ? -5.613 -8.07 1.057 1 99 182 VAL A O 1
ATOM 1382 N N . ASN A 1 183 ? -3.785 -6.746 1.197 1 98.94 183 ASN A N 1
ATOM 1383 C CA . ASN A 1 183 ? -3.824 -6.707 2.656 1 98.94 183 ASN A CA 1
ATOM 1384 C C . ASN A 1 183 ? -5.156 -6.172 3.168 1 98.94 183 ASN A C 1
ATOM 1386 O O . ASN A 1 183 ? -5.762 -6.758 4.07 1 98.94 183 ASN A O 1
ATOM 1390 N N . LEU A 1 184 ? -5.598 -5.121 2.572 1 98.94 184 LEU A N 1
ATOM 1391 C CA . LEU A 1 184 ? -6.84 -4.52 3.045 1 98.94 184 LEU A CA 1
ATOM 1392 C C . LEU A 1 184 ? -8.047 -5.367 2.648 1 98.94 184 LEU A C 1
ATOM 1394 O O . LEU A 1 184 ? -8.992 -5.504 3.422 1 98.94 184 LEU A O 1
ATOM 1398 N N . TYR A 1 185 ? -8.016 -5.961 1.453 1 98.94 185 TYR A N 1
ATOM 1399 C CA . TYR A 1 185 ? -9.086 -6.871 1.05 1 98.94 185 TYR A CA 1
ATOM 1400 C C . TYR A 1 185 ? -9.203 -8.039 2.021 1 98.94 185 TYR A C 1
ATOM 1402 O O . TYR A 1 185 ? -10.297 -8.352 2.492 1 98.94 185 TYR A O 1
ATOM 1410 N N . THR A 1 186 ? -8.078 -8.68 2.312 1 98.94 186 THR A N 1
ATOM 1411 C CA . THR A 1 186 ? -8.094 -9.844 3.193 1 98.94 186 THR A CA 1
ATOM 1412 C C . THR A 1 186 ? -8.562 -9.453 4.594 1 98.94 186 THR A C 1
ATOM 1414 O O . THR A 1 186 ? -9.383 -10.148 5.195 1 98.94 186 THR A O 1
ATOM 1417 N N . ALA A 1 187 ? -8.102 -8.297 5.078 1 98.88 187 ALA A N 1
ATOM 1418 C CA . ALA A 1 187 ? -8.508 -7.816 6.395 1 98.88 187 ALA A CA 1
ATOM 1419 C C . ALA A 1 187 ? -10.016 -7.555 6.438 1 98.88 187 ALA A C 1
ATOM 1421 O O . ALA A 1 187 ? -10.656 -7.75 7.477 1 98.88 187 ALA A O 1
ATOM 1422 N N . GLY A 1 188 ? -10.578 -7.168 5.32 1 98.81 188 GLY A N 1
ATOM 1423 C CA . GLY A 1 188 ? -11.992 -6.848 5.238 1 98.81 188 GLY A CA 1
ATOM 1424 C C . GLY A 1 188 ? -12.867 -8.055 4.953 1 98.81 188 GLY A C 1
ATOM 1425 O O . GLY A 1 188 ? -14.094 -7.961 4.961 1 98.81 188 GLY A O 1
ATOM 1426 N N . HIS A 1 189 ? -12.289 -9.211 4.719 1 98.69 189 HIS A N 1
ATOM 1427 C CA . HIS A 1 189 ? -13.055 -10.383 4.328 1 98.69 189 HIS A CA 1
ATOM 1428 C C . HIS A 1 189 ? -12.758 -11.562 5.25 1 98.69 189 HIS A C 1
ATOM 1430 O O . HIS A 1 189 ? -13.125 -12.703 4.945 1 98.69 189 HIS A O 1
ATOM 1436 N N . GLY A 1 190 ? -12.07 -11.289 6.324 1 98.12 190 GLY A N 1
ATOM 1437 C CA . GLY A 1 190 ? -11.766 -12.344 7.281 1 98.12 190 GLY A CA 1
ATOM 1438 C C . GLY A 1 190 ? -10.711 -13.32 6.793 1 98.12 190 GLY A C 1
ATOM 1439 O O . GLY A 1 190 ? -10.664 -14.461 7.238 1 98.12 190 GLY A O 1
ATOM 1440 N N . LEU A 1 191 ? -9.945 -12.969 5.812 1 98.69 191 LEU A N 1
ATOM 1441 C CA . LEU A 1 191 ? -8.789 -13.711 5.336 1 98.69 191 LEU A CA 1
ATOM 1442 C C . LEU A 1 191 ? -7.504 -13.164 5.953 1 98.69 191 LEU A C 1
ATOM 1444 O O . LEU A 1 191 ? -7.531 -12.164 6.68 1 98.69 191 LEU A O 1
ATOM 1448 N N . ARG A 1 192 ? -6.426 -13.883 5.703 1 98.69 192 ARG A N 1
ATOM 1449 C CA . ARG A 1 192 ? -5.121 -13.547 6.262 1 98.69 192 ARG A CA 1
ATOM 1450 C C . ARG A 1 192 ? -4.094 -13.328 5.152 1 98.69 192 ARG A C 1
ATOM 1452 O O . ARG A 1 192 ? -4.16 -13.969 4.102 1 98.69 192 ARG A O 1
ATOM 1459 N N . SER A 1 193 ? -3.15 -12.453 5.445 1 98.75 193 SER A N 1
ATOM 1460 C CA . SER A 1 193 ? -2.066 -12.234 4.492 1 98.75 193 SER A CA 1
ATOM 1461 C C . SER A 1 193 ? -0.818 -11.703 5.184 1 98.75 193 SER A C 1
ATOM 1463 O O . SER A 1 193 ? -0.888 -11.227 6.316 1 98.75 193 SER A O 1
ATOM 1465 N N . ILE A 1 194 ? 0.28 -11.844 4.473 1 98.62 194 ILE A N 1
ATOM 1466 C CA . ILE A 1 194 ? 1.531 -11.195 4.844 1 98.62 194 ILE A CA 1
ATOM 1467 C C . ILE A 1 194 ? 2.35 -10.898 3.588 1 98.62 194 ILE A C 1
ATOM 1469 O O . ILE A 1 194 ? 2.404 -11.711 2.666 1 98.62 194 ILE A O 1
ATOM 1473 N N . THR A 1 195 ? 2.939 -9.703 3.572 1 98.38 195 THR A N 1
ATOM 1474 C CA . THR A 1 195 ? 3.871 -9.312 2.521 1 98.38 195 THR A CA 1
ATOM 1475 C C . THR A 1 195 ? 5.289 -9.758 2.857 1 98.38 195 THR A C 1
ATOM 1477 O O . THR A 1 195 ? 5.723 -9.648 4.008 1 98.38 195 THR A O 1
ATOM 1480 N N . ARG A 1 196 ? 5.969 -10.219 1.832 1 97.31 196 ARG A N 1
ATOM 1481 C CA . ARG A 1 196 ? 7.309 -10.766 2.025 1 97.31 196 ARG A CA 1
ATOM 1482 C C . ARG A 1 196 ? 8.281 -10.211 0.985 1 97.31 196 ARG A C 1
ATOM 1484 O O . ARG A 1 196 ? 7.918 -10.047 -0.182 1 97.31 196 ARG A O 1
ATOM 1491 N N . GLY A 1 197 ? 9.539 -9.953 1.464 1 94.69 197 GLY A N 1
ATOM 1492 C CA . GLY A 1 197 ? 10.578 -9.469 0.564 1 94.69 197 GLY A CA 1
ATOM 1493 C C . GLY A 1 197 ? 11.617 -10.523 0.232 1 94.69 197 GLY A C 1
ATOM 1494 O O . GLY A 1 197 ? 12.391 -10.359 -0.711 1 94.69 197 GLY A O 1
ATOM 1495 N N . SER A 1 198 ? 11.656 -11.57 0.913 1 90.81 198 SER A N 1
ATOM 1496 C CA . SER A 1 198 ? 12.68 -12.594 0.719 1 90.81 198 SER A CA 1
ATOM 1497 C C . SER A 1 198 ? 12.18 -13.711 -0.188 1 90.81 198 SER A C 1
ATOM 1499 O O . SER A 1 198 ? 11.289 -14.477 0.196 1 90.81 198 SER A O 1
ATOM 1501 N N . VAL A 1 199 ? 12.625 -13.805 -1.383 1 96.06 199 VAL A N 1
ATOM 1502 C CA . VAL A 1 199 ? 12.305 -14.797 -2.4 1 96.06 199 VAL A CA 1
ATOM 1503 C C . VAL A 1 199 ? 13.586 -15.25 -3.098 1 96.06 199 VAL A C 1
ATOM 1505 O O . VAL A 1 199 ? 14.469 -14.438 -3.379 1 96.06 199 VAL A O 1
ATOM 1508 N N . PRO A 1 200 ? 13.727 -16.594 -3.305 1 96.88 200 PRO A N 1
ATOM 1509 C CA . PRO A 1 200 ? 14.844 -17.031 -4.137 1 96.88 200 PRO A CA 1
ATOM 1510 C C . PRO A 1 200 ? 14.688 -16.625 -5.598 1 96.88 200 PRO A C 1
ATOM 1512 O O . PRO A 1 200 ? 14.383 -17.469 -6.445 1 96.88 200 PRO A O 1
ATOM 1515 N N . GLU A 1 201 ? 15.086 -15.445 -5.898 1 97.81 201 GLU A N 1
ATOM 1516 C CA . GLU A 1 201 ? 14.734 -14.781 -7.152 1 97.81 201 GLU A CA 1
ATOM 1517 C C . GLU A 1 201 ? 15.344 -15.5 -8.352 1 97.81 201 GLU A C 1
ATOM 1519 O O . GLU A 1 201 ? 14.664 -15.758 -9.344 1 97.81 201 GLU A O 1
ATOM 1524 N N . ALA A 1 202 ? 16.609 -15.805 -8.25 1 97.88 202 ALA A N 1
ATOM 1525 C CA . ALA A 1 202 ? 17.281 -16.453 -9.375 1 97.88 202 ALA A CA 1
ATOM 1526 C C . ALA A 1 202 ? 16.594 -17.766 -9.734 1 97.88 202 ALA A C 1
ATOM 1528 O O . ALA A 1 202 ? 16.328 -18.047 -10.906 1 97.88 202 ALA A O 1
ATOM 1529 N N . GLU A 1 203 ? 16.281 -18.562 -8.742 1 98.25 203 GLU A N 1
ATOM 1530 C CA . GLU A 1 203 ? 15.633 -19.844 -8.953 1 98.25 203 GLU A CA 1
ATOM 1531 C C . GLU A 1 203 ? 14.219 -19.672 -9.5 1 98.25 203 GLU A C 1
ATOM 1533 O O . GLU A 1 203 ? 13.797 -20.406 -10.398 1 98.25 203 GLU A O 1
ATOM 1538 N N . LEU A 1 204 ? 13.5 -18.688 -8.992 1 98.62 204 LEU A N 1
ATOM 1539 C CA . LEU A 1 204 ? 12.125 -18.422 -9.414 1 98.62 204 LEU A CA 1
ATOM 1540 C C . LEU A 1 204 ? 12.086 -18 -10.883 1 98.62 204 LEU A C 1
ATOM 1542 O O . LEU A 1 204 ? 11.305 -18.547 -11.664 1 98.62 204 LEU A O 1
ATOM 1546 N N . LEU A 1 205 ? 12.93 -17.062 -11.25 1 98.81 205 LEU A N 1
ATOM 1547 C CA . LEU A 1 205 ? 12.945 -16.562 -12.617 1 98.81 205 LEU A CA 1
ATOM 1548 C C . LEU A 1 205 ? 13.352 -17.672 -13.586 1 98.81 205 LEU A C 1
ATOM 1550 O O . LEU A 1 205 ? 12.781 -17.797 -14.68 1 98.81 205 LEU A O 1
ATOM 1554 N N . ALA A 1 206 ? 14.266 -18.484 -13.156 1 98.69 206 ALA A N 1
ATOM 1555 C CA . ALA A 1 206 ? 14.688 -19.609 -13.992 1 98.69 206 ALA A CA 1
ATOM 1556 C C . ALA A 1 206 ? 13.539 -20.578 -14.219 1 98.69 206 ALA A C 1
ATOM 1558 O O . ALA A 1 206 ? 13.305 -21.031 -15.344 1 98.69 206 ALA A O 1
ATOM 1559 N N . ALA A 1 207 ? 12.805 -20.906 -13.18 1 98.62 207 ALA A N 1
ATOM 1560 C CA . ALA A 1 207 ? 11.688 -21.828 -13.273 1 98.62 207 ALA A CA 1
ATOM 1561 C C . ALA A 1 207 ? 10.617 -21.312 -14.227 1 98.62 207 ALA A C 1
ATOM 1563 O O . ALA A 1 207 ? 9.961 -22.078 -14.93 1 98.62 207 ALA A O 1
ATOM 1564 N N . LEU A 1 208 ? 10.461 -19.984 -14.281 1 98.69 208 LEU A N 1
ATOM 1565 C CA . LEU A 1 208 ? 9.422 -19.359 -15.094 1 98.69 208 LEU A CA 1
ATOM 1566 C C . LEU A 1 208 ? 9.945 -19.047 -16.484 1 98.69 208 LEU A C 1
ATOM 1568 O O . LEU A 1 208 ? 9.188 -18.578 -17.344 1 98.69 208 LEU A O 1
ATOM 1572 N N . GLY A 1 209 ? 11.219 -19.219 -16.703 1 98.56 209 GLY A N 1
ATOM 1573 C CA . GLY A 1 209 ? 11.82 -18.906 -18 1 98.56 209 GLY A CA 1
ATOM 1574 C C . GLY A 1 209 ? 11.938 -17.422 -18.25 1 98.56 209 GLY A C 1
ATOM 1575 O O . GLY A 1 209 ? 11.828 -16.969 -19.406 1 98.56 209 GLY A O 1
ATOM 1576 N N . LEU A 1 210 ? 12.07 -16.688 -17.203 1 98.69 210 LEU A N 1
ATOM 1577 C CA . LEU A 1 210 ? 12.125 -15.227 -17.328 1 98.69 210 LEU A CA 1
ATOM 1578 C C . LEU A 1 210 ? 13.555 -14.719 -17.188 1 98.69 210 LEU A C 1
ATOM 1580 O O . LEU A 1 210 ? 14.297 -15.18 -16.312 1 98.69 210 LEU A O 1
ATOM 1584 N N . GLU A 1 211 ? 13.945 -13.773 -18.016 1 98.5 211 GLU A N 1
ATOM 1585 C CA . GLU A 1 211 ? 15.312 -13.266 -18.047 1 98.5 211 GLU A CA 1
ATOM 1586 C C . GLU A 1 211 ? 15.539 -12.203 -16.969 1 98.5 211 GLU A C 1
ATOM 1588 O O . GLU A 1 211 ? 14.852 -11.18 -16.953 1 98.5 211 GLU A O 1
ATOM 1593 N N . PRO A 1 212 ? 16.547 -12.344 -16.219 1 98 212 PRO A N 1
ATOM 1594 C CA . PRO A 1 212 ? 16.812 -11.391 -15.133 1 98 212 PRO A CA 1
ATOM 1595 C C . PRO A 1 212 ? 17.141 -9.992 -15.648 1 98 212 PRO A C 1
ATOM 1597 O O . PRO A 1 212 ? 17.031 -9.008 -14.898 1 98 212 PRO A O 1
ATOM 1600 N N . ALA A 1 213 ? 17.578 -9.852 -16.844 1 97.38 213 ALA A N 1
ATOM 1601 C CA . ALA A 1 213 ? 17.844 -8.539 -17.422 1 97.38 213 ALA A CA 1
ATOM 1602 C C . ALA A 1 213 ? 16.547 -7.742 -17.594 1 97.38 213 ALA A C 1
ATOM 1604 O O . ALA A 1 213 ? 16.562 -6.512 -17.547 1 97.38 213 ALA A O 1
ATOM 1605 N N . ARG A 1 214 ? 15.477 -8.508 -17.75 1 98.44 214 ARG A N 1
ATOM 1606 C CA . ARG A 1 214 ? 14.18 -7.879 -17.984 1 98.44 214 ARG A CA 1
ATOM 1607 C C . ARG A 1 214 ? 13.312 -7.918 -16.734 1 98.44 214 ARG A C 1
ATOM 1609 O O . ARG A 1 214 ? 12.664 -6.926 -16.391 1 98.44 214 ARG A O 1
ATOM 1616 N N . TRP A 1 215 ? 13.383 -9.047 -16.078 1 98.81 215 TRP A N 1
ATOM 1617 C CA . TRP A 1 215 ? 12.43 -9.289 -15 1 98.81 215 TRP A CA 1
ATOM 1618 C C . TRP A 1 215 ? 13.125 -9.312 -13.641 1 98.81 215 TRP A C 1
ATOM 1620 O O . TRP A 1 215 ? 14.273 -9.766 -13.539 1 98.81 215 TRP A O 1
ATOM 1630 N N . PHE A 1 216 ? 12.461 -8.844 -12.602 1 98.62 216 PHE A N 1
ATOM 1631 C CA . PHE A 1 216 ? 12.891 -9.062 -11.219 1 98.62 216 PHE A CA 1
ATOM 1632 C C . PHE A 1 216 ? 11.688 -9.242 -10.305 1 98.62 216 PHE A C 1
ATOM 1634 O O . PHE A 1 216 ? 10.562 -8.891 -10.664 1 98.62 216 PHE A O 1
ATOM 1641 N N . VAL A 1 217 ? 11.867 -9.906 -9.18 1 98.81 217 VAL A N 1
ATOM 1642 C CA . VAL A 1 217 ? 10.828 -10.07 -8.164 1 98.81 217 VAL A CA 1
ATOM 1643 C C . VAL A 1 217 ? 10.703 -8.797 -7.34 1 98.81 217 VAL A C 1
ATOM 1645 O O . VAL A 1 217 ? 11.633 -8.414 -6.625 1 98.81 217 VAL A O 1
ATOM 1648 N N . ALA A 1 218 ? 9.594 -8.164 -7.426 1 98.75 218 ALA A N 1
ATOM 1649 C CA . ALA A 1 218 ? 9.398 -6.926 -6.684 1 98.75 218 ALA A CA 1
ATOM 1650 C C . ALA A 1 218 ? 8.93 -7.207 -5.258 1 98.75 218 ALA A C 1
ATOM 1652 O O . ALA A 1 218 ? 9.297 -6.488 -4.324 1 98.75 218 ALA A O 1
ATOM 1653 N N . LEU A 1 219 ? 8.086 -8.195 -5.07 1 98.69 219 LEU A N 1
ATOM 1654 C CA . LEU A 1 219 ? 7.453 -8.492 -3.791 1 98.69 219 LEU A CA 1
ATOM 1655 C C . LEU A 1 219 ? 6.742 -9.844 -3.842 1 98.69 219 LEU A C 1
ATOM 1657 O O . LEU A 1 219 ? 6.488 -10.375 -4.922 1 98.69 219 LEU A O 1
ATOM 1661 N N . ALA A 1 220 ? 6.508 -10.438 -2.738 1 98.75 220 ALA A N 1
ATOM 1662 C CA . ALA A 1 220 ? 5.676 -11.633 -2.607 1 98.75 220 ALA A CA 1
ATOM 1663 C C . ALA A 1 220 ? 4.676 -11.477 -1.466 1 98.75 220 ALA A C 1
ATOM 1665 O O . ALA A 1 220 ? 4.805 -10.57 -0.637 1 98.75 220 ALA A O 1
ATOM 1666 N N . GLN A 1 221 ? 3.654 -12.344 -1.494 1 98.81 221 GLN A N 1
ATOM 1667 C CA . GLN A 1 221 ? 2.584 -12.227 -0.51 1 98.81 221 GLN A CA 1
ATOM 1668 C C . GLN A 1 221 ? 1.896 -13.57 -0.286 1 98.81 221 GLN A C 1
ATOM 1670 O O . GLN A 1 221 ? 1.562 -14.273 -1.244 1 98.81 221 GLN A O 1
ATOM 1675 N N . THR A 1 222 ? 1.751 -13.953 0.971 1 98.69 222 THR A N 1
ATOM 1676 C CA . THR A 1 222 ? 1.026 -15.164 1.331 1 98.69 222 THR A CA 1
ATOM 1677 C C . THR A 1 222 ? -0.406 -14.836 1.744 1 98.69 222 THR A C 1
ATOM 1679 O O . THR A 1 222 ? -0.64 -13.875 2.484 1 98.69 222 THR A O 1
ATOM 1682 N N . VAL A 1 223 ? -1.383 -15.633 1.231 1 98.81 223 VAL A N 1
ATOM 1683 C CA . VAL A 1 223 ? -2.797 -15.406 1.508 1 98.81 223 VAL A CA 1
ATOM 1684 C C . VAL A 1 223 ? -3.465 -16.719 1.906 1 98.81 223 VAL A C 1
ATOM 1686 O O . VAL A 1 223 ? -3.189 -17.766 1.313 1 98.81 223 VAL A O 1
ATOM 1689 N N . GLY A 1 224 ? -4.348 -16.625 2.84 1 98.56 224 GLY A N 1
ATOM 1690 C CA . GLY A 1 224 ? -5.109 -17.797 3.252 1 98.56 224 GLY A CA 1
ATOM 1691 C C . GLY A 1 224 ? -6.133 -17.484 4.332 1 98.56 224 GLY A C 1
ATOM 1692 O O . GLY A 1 224 ? -6.676 -16.391 4.383 1 98.56 224 GLY A O 1
ATOM 1693 N N . LYS A 1 225 ? -6.414 -18.609 5.035 1 97.38 225 LYS A N 1
ATOM 1694 C CA . LYS A 1 225 ? -7.398 -18.516 6.105 1 97.38 225 LYS A CA 1
ATOM 1695 C C . LYS A 1 225 ? -6.738 -18.656 7.477 1 97.38 225 LYS A C 1
ATOM 1697 O O . LYS A 1 225 ? -5.684 -19.281 7.598 1 97.38 225 LYS A O 1
ATOM 1702 N N . MET B 1 1 ? -88.125 4.375 -9.234 1 27.81 1 MET B N 1
ATOM 1703 C CA . MET B 1 1 ? -86.875 5 -9.617 1 27.81 1 MET B CA 1
ATOM 1704 C C . MET B 1 1 ? -85.875 4.953 -8.477 1 27.81 1 MET B C 1
ATOM 1706 O O . MET B 1 1 ? -85.812 5.875 -7.656 1 27.81 1 MET B O 1
ATOM 1710 N N . LYS B 1 2 ? -85.75 3.723 -7.809 1 32.91 2 LYS B N 1
ATOM 1711 C CA . LYS B 1 2 ? -85 3.389 -6.594 1 32.91 2 LYS B CA 1
ATOM 1712 C C . LYS B 1 2 ? -83.5 3.65 -6.77 1 32.91 2 LYS B C 1
ATOM 1714 O O . LYS B 1 2 ? -82.875 3.156 -7.715 1 32.91 2 LYS B O 1
ATOM 1719 N N . THR B 1 3 ? -83.062 4.828 -6.32 1 32.41 3 THR B N 1
ATOM 1720 C CA . THR B 1 3 ? -81.75 5.438 -6.258 1 32.41 3 THR B CA 1
ATOM 1721 C C . THR B 1 3 ? -80.75 4.535 -5.508 1 32.41 3 THR B C 1
ATOM 1723 O O . THR B 1 3 ? -80.938 4.285 -4.312 1 32.41 3 THR B O 1
ATOM 1726 N N . LYS B 1 4 ? -80.375 3.422 -6.121 1 31.33 4 LYS B N 1
ATOM 1727 C CA . LYS B 1 4 ? -79.312 2.541 -5.531 1 31.33 4 LYS B CA 1
ATOM 1728 C C . LYS B 1 4 ? -78.062 3.316 -5.16 1 31.33 4 LYS B C 1
ATOM 1730 O O . LYS B 1 4 ? -77.5 4.047 -5.984 1 31.33 4 LYS B O 1
ATOM 1735 N N . LEU B 1 5 ? -78 3.68 -3.863 1 30.38 5 LEU B N 1
ATOM 1736 C CA . LEU B 1 5 ? -76.812 4.281 -3.162 1 30.38 5 LEU B CA 1
ATOM 1737 C C . LEU B 1 5 ? -75.562 3.451 -3.355 1 30.38 5 LEU B C 1
ATOM 1739 O O . LEU B 1 5 ? -75.562 2.264 -3.021 1 30.38 5 LEU B O 1
ATOM 1743 N N . ILE B 1 6 ? -74.875 3.592 -4.461 1 32.44 6 ILE B N 1
ATOM 1744 C CA . ILE B 1 6 ? -73.562 2.93 -4.715 1 32.44 6 ILE B CA 1
ATOM 1745 C C . ILE B 1 6 ? -72.562 3.33 -3.646 1 32.44 6 ILE B C 1
ATOM 1747 O O . ILE B 1 6 ? -72.25 4.512 -3.496 1 32.44 6 ILE B O 1
ATOM 1751 N N . ALA B 1 7 ? -72.5 2.635 -2.498 1 32.22 7 ALA B N 1
ATOM 1752 C CA . ALA B 1 7 ? -71.562 2.812 -1.435 1 32.22 7 ALA B CA 1
ATOM 1753 C C . ALA B 1 7 ? -70.125 2.646 -1.968 1 32.22 7 ALA B C 1
ATOM 1755 O O . ALA B 1 7 ? -69.75 1.586 -2.488 1 32.22 7 ALA B O 1
ATOM 1756 N N . CYS B 1 8 ? -69.5 3.668 -2.553 1 27.72 8 CYS B N 1
ATOM 1757 C CA . CYS B 1 8 ? -68.125 3.682 -2.965 1 27.72 8 CYS B CA 1
ATOM 1758 C C . CYS B 1 8 ? -67.188 3.385 -1.785 1 27.72 8 CYS B C 1
ATOM 1760 O O . CYS B 1 8 ? -67.25 4.086 -0.771 1 27.72 8 CYS B O 1
ATOM 1762 N N . ALA B 1 9 ? -66.938 2.119 -1.509 1 31.39 9 ALA B N 1
ATOM 1763 C CA . ALA B 1 9 ? -65.938 1.667 -0.548 1 31.39 9 ALA B CA 1
ATOM 1764 C C . ALA B 1 9 ? -64.625 2.338 -0.804 1 31.39 9 ALA B C 1
ATOM 1766 O O . ALA B 1 9 ? -64 2.207 -1.891 1 31.39 9 ALA B O 1
ATOM 1767 N N . ALA B 1 10 ? -64.375 3.527 -0.168 1 32.47 10 ALA B N 1
ATOM 1768 C CA . ALA B 1 10 ? -63.062 4.188 -0.139 1 32.47 10 ALA B CA 1
ATOM 1769 C C . ALA B 1 10 ? -61.969 3.24 0.38 1 32.47 10 ALA B C 1
ATOM 1771 O O . ALA B 1 10 ? -62.094 2.729 1.498 1 32.47 10 ALA B O 1
ATOM 1772 N N . LEU B 1 11 ? -61.438 2.426 -0.555 1 32.56 11 LEU B N 1
ATOM 1773 C CA . LEU B 1 11 ? -60.219 1.678 -0.26 1 32.56 11 LEU B CA 1
ATOM 1774 C C . LEU B 1 11 ? -59.156 2.588 0.345 1 32.56 11 LEU B C 1
ATOM 1776 O O . LEU B 1 11 ? -58.719 3.557 -0.288 1 32.56 11 LEU B O 1
ATOM 1780 N N . LEU B 1 12 ? -59.188 2.756 1.665 1 33.09 12 LEU B N 1
ATOM 1781 C CA . LEU B 1 12 ? -58.094 3.398 2.402 1 33.09 12 LEU B CA 1
ATOM 1782 C C . LEU B 1 12 ? -56.75 2.758 2.066 1 33.09 12 LEU B C 1
ATOM 1784 O O . LEU B 1 12 ? -56.531 1.573 2.332 1 33.09 12 LEU B O 1
ATOM 1788 N N . MET B 1 13 ? -56.188 3.148 0.932 1 32.16 13 MET B N 1
ATOM 1789 C CA . MET B 1 13 ? -54.781 2.795 0.744 1 32.16 13 MET B CA 1
ATOM 1790 C C . MET B 1 13 ? -53.938 3.262 1.927 1 32.16 13 MET B C 1
ATOM 1792 O O . MET B 1 13 ? -53.906 4.457 2.225 1 32.16 13 MET B O 1
ATOM 1796 N N . ALA B 1 14 ? -53.844 2.459 2.961 1 34.72 14 ALA B N 1
ATOM 1797 C CA . ALA B 1 14 ? -52.781 2.693 3.943 1 34.72 14 ALA B CA 1
ATOM 1798 C C . ALA B 1 14 ? -51.438 2.895 3.26 1 34.72 14 ALA B C 1
ATOM 1800 O O . ALA B 1 14 ? -50.938 2.002 2.568 1 34.72 14 ALA B O 1
ATOM 1801 N N . ALA B 1 15 ? -51.156 4.145 2.922 1 35.19 15 ALA B N 1
ATOM 1802 C CA . ALA B 1 15 ? -49.781 4.504 2.596 1 35.19 15 ALA B CA 1
ATOM 1803 C C . ALA B 1 15 ? -48.812 3.922 3.615 1 35.19 15 ALA B C 1
ATOM 1805 O O . ALA B 1 15 ? -48.906 4.215 4.809 1 35.19 15 ALA B O 1
ATOM 1806 N N . CYS B 1 16 ? -48.375 2.697 3.416 1 35.16 16 CYS B N 1
ATOM 1807 C CA . CYS B 1 16 ? -47.188 2.254 4.121 1 35.16 16 CYS B CA 1
ATOM 1808 C C . CYS B 1 16 ? -46.125 3.346 4.137 1 35.16 16 CYS B C 1
ATOM 1810 O O . CYS B 1 16 ? -45.562 3.682 3.094 1 35.16 16 CYS B O 1
ATOM 1812 N N . CYS B 1 17 ? -46.375 4.418 4.949 1 34.56 17 CYS B N 1
ATOM 1813 C CA . CYS B 1 17 ? -45.25 5.309 5.195 1 34.56 17 CYS B CA 1
ATOM 1814 C C . CYS B 1 17 ? -43.969 4.516 5.422 1 34.56 17 CYS B C 1
ATOM 1816 O O . CYS B 1 17 ? -43.875 3.697 6.344 1 34.56 17 CYS B O 1
ATOM 1818 N N . GLY B 1 18 ? -43.281 4.078 4.336 1 35.62 18 GLY B N 1
ATOM 1819 C CA . GLY B 1 18 ? -41.906 3.641 4.438 1 35.62 18 GLY B CA 1
ATOM 1820 C C . GLY B 1 18 ? -41.156 4.332 5.555 1 35.62 18 GLY B C 1
ATOM 1821 O O . GLY B 1 18 ? -41.406 5.496 5.867 1 35.62 18 GLY B O 1
ATOM 1822 N N . SER B 1 19 ? -40.844 3.584 6.613 1 37.94 19 SER B N 1
ATOM 1823 C CA . SER B 1 19 ? -39.938 4.082 7.645 1 37.94 19 SER B CA 1
ATOM 1824 C C . SER B 1 19 ? -38.812 4.941 7.043 1 37.94 19 SER B C 1
ATOM 1826 O O . SER B 1 19 ? -38.219 4.574 6.031 1 37.94 19 SER B O 1
ATOM 1828 N N . PRO B 1 20 ? -38.906 6.27 7.238 1 33.25 20 PRO B N 1
ATOM 1829 C CA . PRO B 1 20 ? -37.75 7.047 6.773 1 33.25 20 PRO B CA 1
ATOM 1830 C C . PRO B 1 20 ? -36.438 6.359 7.066 1 33.25 20 PRO B C 1
ATOM 1832 O O . PRO B 1 20 ? -36.281 5.66 8.07 1 33.25 20 PRO B O 1
ATOM 1835 N N . SER B 1 21 ? -35.844 5.715 6.074 1 35.81 21 SER B N 1
ATOM 1836 C CA . SER B 1 21 ? -34.438 5.414 6.242 1 35.81 21 SER B CA 1
ATOM 1837 C C . SER B 1 21 ? -33.75 6.469 7.105 1 35.81 21 SER B C 1
ATOM 1839 O O . SER B 1 21 ? -33.875 7.668 6.844 1 35.81 21 SER B O 1
ATOM 1841 N N . ALA B 1 22 ? -33.656 6.281 8.422 1 33.53 22 ALA B N 1
ATOM 1842 C CA . ALA B 1 22 ? -32.875 7.164 9.273 1 33.53 22 ALA B CA 1
ATOM 1843 C C . ALA B 1 22 ? -31.719 7.793 8.5 1 33.53 22 ALA B C 1
ATOM 1845 O O . ALA B 1 22 ? -30.812 7.09 8.062 1 33.53 22 ALA B O 1
ATOM 1846 N N . ARG B 1 23 ? -31.938 8.734 7.688 1 32.84 23 ARG B N 1
ATOM 1847 C CA . ARG B 1 23 ? -30.812 9.594 7.32 1 32.84 23 ARG B CA 1
ATOM 1848 C C . ARG B 1 23 ? -29.828 9.742 8.484 1 32.84 23 ARG B C 1
ATOM 1850 O O . ARG B 1 23 ? -30.203 10.25 9.547 1 32.84 23 ARG B O 1
ATOM 1857 N N . LYS B 1 24 ? -28.922 8.711 8.609 1 41.12 24 LYS B N 1
ATOM 1858 C CA . LYS B 1 24 ? -27.859 8.969 9.57 1 41.12 24 LYS B CA 1
ATOM 1859 C C . LYS B 1 24 ? -27.578 10.461 9.703 1 41.12 24 LYS B C 1
ATOM 1861 O O . LYS B 1 24 ? -27.359 11.148 8.695 1 41.12 24 LYS B O 1
ATOM 1866 N N . ALA B 1 25 ? -27.969 11.102 10.648 1 39.62 25 ALA B N 1
ATOM 1867 C CA . ALA B 1 25 ? -27.609 12.461 11.039 1 39.62 25 ALA B CA 1
ATOM 1868 C C . ALA B 1 25 ? -26.219 12.82 10.57 1 39.62 25 ALA B C 1
ATOM 1870 O O . ALA B 1 25 ? -25.281 12.016 10.672 1 39.62 25 ALA B O 1
ATOM 1871 N N . ALA B 1 26 ? -26.109 13.656 9.562 1 44.91 26 ALA B N 1
ATOM 1872 C CA . ALA B 1 26 ? -24.844 14.289 9.188 1 44.91 26 ALA B CA 1
ATOM 1873 C C . ALA B 1 26 ? -24.016 14.617 10.422 1 44.91 26 ALA B C 1
ATOM 1875 O O . ALA B 1 26 ? -24.438 15.414 11.266 1 44.91 26 ALA B O 1
ATOM 1876 N N . ALA B 1 27 ? -23.375 13.742 11.047 1 51.19 27 ALA B N 1
ATOM 1877 C CA . ALA B 1 27 ? -22.5 14.109 12.148 1 51.19 27 ALA B CA 1
ATOM 1878 C C . ALA B 1 27 ? -21.859 15.484 11.922 1 51.19 27 ALA B C 1
ATOM 1880 O O . ALA B 1 27 ? -21.547 15.844 10.781 1 51.19 27 ALA B O 1
ATOM 1881 N N . THR B 1 28 ? -22.031 16.438 12.711 1 58.5 28 THR B N 1
ATOM 1882 C CA . THR B 1 28 ? -21.484 17.781 12.68 1 58.5 28 THR B CA 1
ATOM 1883 C C . THR B 1 28 ? -20.016 17.766 12.242 1 58.5 28 THR B C 1
ATOM 1885 O O . THR B 1 28 ? -19.219 17.016 12.797 1 58.5 28 THR B O 1
ATOM 1888 N N . LYS B 1 29 ? -19.703 18.312 11.086 1 84.81 29 LYS B N 1
ATOM 1889 C CA . LYS B 1 29 ? -18.344 18.469 10.555 1 84.81 29 LYS B CA 1
ATOM 1890 C C . LYS B 1 29 ? -17.562 19.5 11.359 1 84.81 29 LYS B C 1
ATOM 1892 O O . LYS B 1 29 ? -18 20.656 11.5 1 84.81 29 LYS B O 1
ATOM 1897 N N . THR B 1 30 ? -16.422 19.062 12.094 1 94.75 30 THR B N 1
ATOM 1898 C CA . THR B 1 30 ? -15.57 19.891 12.938 1 94.75 30 THR B CA 1
ATOM 1899 C C . THR B 1 30 ? -14.477 20.562 12.109 1 94.75 30 THR B C 1
ATOM 1901 O O . THR B 1 30 ? -13.836 19.906 11.273 1 94.75 30 THR B O 1
ATOM 1904 N N . GLU B 1 31 ? -14.297 21.859 12.352 1 96.81 31 GLU B N 1
ATOM 1905 C CA . GLU B 1 31 ? -13.258 22.594 11.641 1 96.81 31 GLU B CA 1
ATOM 1906 C C . GLU B 1 31 ? -11.875 22.297 12.219 1 96.81 31 GLU B C 1
ATOM 1908 O O . GLU B 1 31 ? -11.727 22.141 13.43 1 96.81 31 GLU B O 1
ATOM 1913 N N . VAL B 1 32 ? -10.875 22.344 11.383 1 98.12 32 VAL B N 1
ATOM 1914 C CA . VAL B 1 32 ? -9.5 22.188 11.828 1 98.12 32 VAL B CA 1
ATOM 1915 C C . VAL B 1 32 ? -8.961 23.516 12.336 1 98.12 32 VAL B C 1
ATOM 1917 O O . VAL B 1 32 ? -8.984 24.516 11.617 1 98.12 32 VAL B O 1
ATOM 1920 N N . LYS B 1 33 ? -8.5 23.531 13.5 1 97.56 33 LYS B N 1
ATOM 1921 C CA . LYS B 1 33 ? -7.812 24.703 14.047 1 97.56 33 LYS B CA 1
ATOM 1922 C C . LYS B 1 33 ? -6.297 24.531 13.945 1 97.56 33 LYS B C 1
ATOM 1924 O O . LYS B 1 33 ? -5.707 23.719 14.656 1 97.56 33 LYS B O 1
ATOM 1929 N N . HIS B 1 34 ? -5.723 25.391 13.156 1 97.94 34 HIS B N 1
ATOM 1930 C CA . HIS B 1 34 ? -4.285 25.281 12.914 1 97.94 34 HIS B CA 1
ATOM 1931 C C . HIS B 1 34 ? -3.492 26.062 13.953 1 97.94 34 HIS B C 1
ATOM 1933 O O . HIS B 1 34 ? -3.59 27.297 14.023 1 97.94 34 HIS B O 1
ATOM 1939 N N . GLY B 1 35 ? -2.881 25.438 14.859 1 97.75 35 GLY B N 1
ATOM 1940 C CA . GLY B 1 35 ? -1.973 25.969 15.859 1 97.75 35 GLY B CA 1
ATOM 1941 C C . GLY B 1 35 ? -0.667 25.203 15.953 1 97.75 35 GLY B C 1
ATOM 1942 O O . GLY B 1 35 ? -0.287 24.5 15.016 1 97.75 35 GLY B O 1
ATOM 1943 N N . PRO B 1 36 ? 0.096 25.438 17.016 1 98.44 36 PRO B N 1
ATOM 1944 C CA . PRO B 1 36 ? 1.351 24.688 17.156 1 98.44 36 PRO B CA 1
ATOM 1945 C C . PRO B 1 36 ? 1.151 23.172 17.109 1 98.44 36 PRO B C 1
ATOM 1947 O O . PRO B 1 36 ? 2.057 22.453 16.688 1 98.44 36 PRO B O 1
ATOM 1950 N N . GLU B 1 37 ? -0.062 22.812 17.562 1 98.69 37 GLU B N 1
ATOM 1951 C CA . GLU B 1 37 ? -0.484 21.422 17.453 1 98.69 37 GLU B CA 1
ATOM 1952 C C . GLU B 1 37 ? -1.928 21.312 16.969 1 98.69 37 GLU B C 1
ATOM 1954 O O . GLU B 1 37 ? -2.719 22.25 17.156 1 98.69 37 GLU B O 1
ATOM 1959 N N . ILE B 1 38 ? -2.217 20.312 16.25 1 98.81 38 ILE B N 1
ATOM 1960 C CA . ILE B 1 38 ? -3.584 19.922 15.938 1 98.81 38 ILE B CA 1
ATOM 1961 C C . ILE B 1 38 ? -3.908 18.594 16.625 1 98.81 38 ILE B C 1
ATOM 1963 O O . ILE B 1 38 ? -3.365 17.547 16.25 1 98.81 38 ILE B O 1
ATOM 1967 N N . VAL B 1 39 ? -4.688 18.625 17.688 1 98.5 39 VAL B N 1
ATOM 1968 C CA . VAL B 1 39 ? -5.184 17.406 18.297 1 98.5 39 VAL B CA 1
ATOM 1969 C C . VAL B 1 39 ? -6.242 16.766 17.391 1 98.5 39 VAL B C 1
ATOM 1971 O O . VAL B 1 39 ? -7.273 17.375 17.109 1 98.5 39 VAL B O 1
ATOM 1974 N N . LEU B 1 40 ? -6.012 15.562 17 1 98.56 40 LEU B N 1
ATOM 1975 C CA . LEU B 1 40 ? -6.879 14.914 16.016 1 98.56 40 LEU B CA 1
ATOM 1976 C C . LEU B 1 40 ? -8.047 14.211 16.703 1 98.56 40 LEU B C 1
ATOM 1978 O O . LEU B 1 40 ? -7.961 13.867 17.891 1 98.56 40 LEU B O 1
ATOM 1982 N N . ALA B 1 41 ? -9.141 14.023 15.984 1 97.5 41 ALA B N 1
ATOM 1983 C CA . ALA B 1 41 ? -10.281 13.242 16.469 1 97.5 41 ALA B CA 1
ATOM 1984 C C . ALA B 1 41 ? -9.906 11.773 16.625 1 97.5 41 ALA B C 1
ATOM 1986 O O . ALA B 1 41 ? -9.023 11.273 15.93 1 97.5 41 ALA B O 1
ATOM 1987 N N . ALA B 1 42 ? -10.547 11.109 17.547 1 96.25 42 ALA B N 1
ATOM 1988 C CA . ALA B 1 42 ? -10.359 9.664 17.609 1 96.25 42 ALA B CA 1
ATOM 1989 C C . ALA B 1 42 ? -10.672 9.008 16.266 1 96.25 42 ALA B C 1
ATOM 1991 O O . ALA B 1 42 ? -11.641 9.375 15.602 1 96.25 42 ALA B O 1
ATOM 1992 N N . PRO B 1 43 ? -9.828 8.141 15.898 1 94.94 43 PRO B N 1
ATOM 1993 C CA . PRO B 1 43 ? -10.086 7.516 14.602 1 94.94 43 PRO B CA 1
ATOM 1994 C C . PRO B 1 43 ? -11.422 6.773 14.57 1 94.94 43 PRO B C 1
ATOM 1996 O O . PRO B 1 43 ? -11.781 6.098 15.539 1 94.94 43 PRO B O 1
ATOM 1999 N N . ASP B 1 44 ? -12.18 6.973 13.516 1 97.06 44 ASP B N 1
ATOM 2000 C CA . ASP B 1 44 ? -13.344 6.148 13.203 1 97.06 44 ASP B CA 1
ATOM 2001 C C . ASP B 1 44 ? -12.922 4.805 12.609 1 97.06 44 ASP B C 1
ATOM 2003 O O . ASP B 1 44 ? -12.5 4.734 11.453 1 97.06 44 ASP B O 1
ATOM 2007 N N . THR B 1 45 ? -13.117 3.709 13.336 1 98.06 45 THR B N 1
ATOM 2008 C CA . THR B 1 45 ? -12.578 2.422 12.906 1 98.06 45 THR B CA 1
ATOM 2009 C C . THR B 1 45 ? -13.648 1.595 12.203 1 98.06 45 THR B C 1
ATOM 2011 O O . THR B 1 45 ? -13.43 0.42 11.898 1 98.06 45 THR B O 1
ATOM 2014 N N . VAL B 1 46 ? -14.844 2.154 11.93 1 97.5 46 VAL B N 1
ATOM 2015 C CA . VAL B 1 46 ? -15.898 1.328 11.359 1 97.5 46 VAL B CA 1
ATOM 2016 C C . VAL B 1 46 ? -16.562 2.066 10.195 1 97.5 46 VAL B C 1
ATO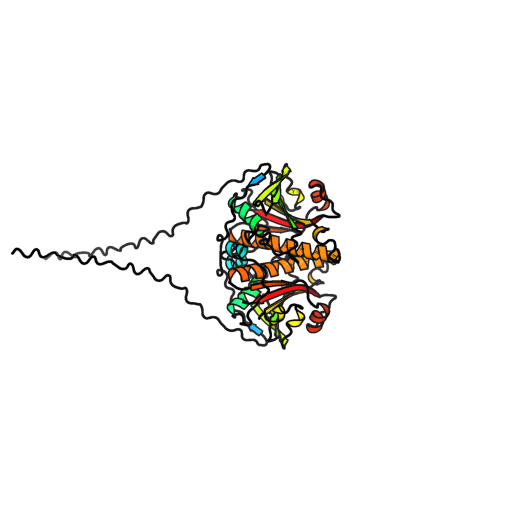M 2018 O O . VAL B 1 46 ? -17.375 1.492 9.477 1 97.5 46 VAL B O 1
ATOM 2021 N N . GLY B 1 47 ? -16.188 3.275 9.945 1 97.5 47 GLY B N 1
ATOM 2022 C CA . GLY B 1 47 ? -16.859 4.105 8.945 1 97.5 47 GLY B CA 1
ATOM 2023 C C . GLY B 1 47 ? -16.344 3.855 7.539 1 97.5 47 GLY B C 1
ATOM 2024 O O . GLY B 1 47 ? -15.461 3.025 7.328 1 97.5 47 GLY B O 1
ATOM 2025 N N . GLY B 1 48 ? -16.984 4.609 6.578 1 98.44 48 GLY B N 1
ATOM 2026 C CA . GLY B 1 48 ? -16.625 4.512 5.172 1 98.44 48 GLY B CA 1
ATOM 2027 C C . GLY B 1 48 ? -17.438 3.482 4.418 1 98.44 48 GLY B C 1
ATOM 2028 O O . GLY B 1 48 ? -18.234 2.746 5.02 1 98.44 48 GLY B O 1
ATOM 2029 N N . THR B 1 49 ? -17.312 3.463 3.092 1 98.81 49 THR B N 1
ATOM 2030 C CA . THR B 1 49 ? -17.906 2.406 2.279 1 98.81 49 THR B CA 1
ATOM 2031 C C . THR B 1 49 ? -17.234 1.062 2.572 1 98.81 49 THR B C 1
ATOM 2033 O O . THR B 1 49 ? -16.297 0.99 3.361 1 98.81 49 THR B O 1
ATOM 2036 N N . SER B 1 50 ? -17.734 0.036 1.89 1 98.88 50 SER B N 1
ATOM 2037 C CA . SER B 1 50 ? -17.078 -1.255 2.002 1 98.88 50 SER B CA 1
ATOM 2038 C C . SER B 1 50 ? -15.68 -1.21 1.389 1 98.88 50 SER B C 1
ATOM 2040 O O . SER B 1 50 ? -15.391 -0.349 0.555 1 98.88 50 SER B O 1
ATOM 2042 N N . VAL B 1 51 ? -14.852 -2.135 1.837 1 98.88 51 VAL B N 1
ATOM 2043 C CA . VAL B 1 51 ? -13.492 -2.189 1.305 1 98.88 51 VAL B CA 1
ATOM 2044 C C . VAL B 1 51 ? -13.539 -2.467 -0.196 1 98.88 51 VAL B C 1
ATOM 2046 O O . VAL B 1 51 ? -12.742 -1.914 -0.959 1 98.88 51 VAL B O 1
ATOM 2049 N N . ASN B 1 52 ? -14.492 -3.314 -0.673 1 98.88 52 ASN B N 1
ATOM 2050 C CA . ASN B 1 52 ? -14.609 -3.568 -2.105 1 98.88 52 ASN B CA 1
ATOM 2051 C C . ASN B 1 52 ? -15.031 -2.314 -2.865 1 98.88 52 ASN B C 1
ATOM 2053 O O . ASN B 1 52 ? -14.539 -2.057 -3.967 1 98.88 52 ASN B O 1
ATOM 2057 N N . GLU B 1 53 ? -15.891 -1.56 -2.27 1 98.88 53 GLU B N 1
ATOM 2058 C CA . GLU B 1 53 ? -16.328 -0.328 -2.922 1 98.88 53 GLU B CA 1
ATOM 2059 C C . GLU B 1 53 ? -15.188 0.692 -2.982 1 98.88 53 GLU B C 1
ATOM 2061 O O . GLU B 1 53 ? -15.047 1.41 -3.975 1 98.88 53 GLU B O 1
ATOM 2066 N N . ALA B 1 54 ? -14.422 0.75 -1.93 1 98.94 54 ALA B N 1
ATOM 2067 C CA . ALA B 1 54 ? -13.242 1.618 -1.953 1 98.94 54 ALA B CA 1
ATOM 2068 C C . ALA B 1 54 ? -12.289 1.218 -3.072 1 98.94 54 ALA B C 1
ATOM 2070 O O . ALA B 1 54 ? -11.781 2.074 -3.797 1 98.94 54 ALA B O 1
ATOM 2071 N N . LEU B 1 55 ? -12.062 -0.078 -3.225 1 98.94 55 LEU B N 1
ATOM 2072 C CA . LEU B 1 55 ? -11.211 -0.59 -4.293 1 98.94 55 LEU B CA 1
ATOM 2073 C C . LEU B 1 55 ? -11.789 -0.264 -5.66 1 98.94 55 LEU B C 1
ATOM 2075 O O . LEU B 1 55 ? -11.062 0.122 -6.578 1 98.94 55 LEU B O 1
ATOM 2079 N N . ALA B 1 56 ? -13.078 -0.391 -5.781 1 98.81 56 ALA B N 1
ATOM 2080 C CA . ALA B 1 56 ? -13.75 -0.112 -7.047 1 98.81 56 ALA B CA 1
ATOM 2081 C C . ALA B 1 56 ? -13.656 1.369 -7.402 1 98.81 56 ALA B C 1
ATOM 2083 O O . ALA B 1 56 ? -13.578 1.728 -8.578 1 98.81 56 ALA B O 1
ATOM 2084 N N . ASN B 1 57 ? -13.641 2.188 -6.383 1 98.56 57 ASN B N 1
ATOM 2085 C CA . ASN B 1 57 ? -13.68 3.633 -6.578 1 98.56 57 ASN B CA 1
ATOM 2086 C C . ASN B 1 57 ? -12.281 4.23 -6.66 1 98.56 57 ASN B C 1
ATOM 2088 O O . ASN B 1 57 ? -12.117 5.395 -7.023 1 98.56 57 ASN B O 1
ATOM 2092 N N . ARG B 1 58 ? -11.242 3.459 -6.328 1 98.75 58 ARG B N 1
ATOM 2093 C CA . ARG B 1 58 ? -9.891 4 -6.254 1 98.75 58 ARG B CA 1
ATOM 2094 C C . ARG B 1 58 ? -9.414 4.473 -7.625 1 98.75 58 ARG B C 1
ATOM 2096 O O . ARG B 1 58 ? -9.344 3.684 -8.57 1 98.75 58 ARG B O 1
ATOM 2103 N N . ARG B 1 59 ? -9.07 5.703 -7.703 1 98.31 59 ARG B N 1
ATOM 2104 C CA . ARG B 1 59 ? -8.445 6.336 -8.859 1 98.31 59 ARG B CA 1
ATOM 2105 C C . ARG B 1 59 ? -7.664 7.582 -8.453 1 98.31 59 ARG B C 1
ATOM 2107 O O . ARG B 1 59 ? -7.84 8.094 -7.34 1 98.31 59 ARG B O 1
ATOM 2114 N N . SER B 1 60 ? -6.852 8.039 -9.352 1 98.31 60 SER B N 1
ATOM 2115 C CA . SER B 1 60 ? -6.117 9.281 -9.102 1 98.31 60 SER B CA 1
ATOM 2116 C C . SER B 1 60 ? -6.926 10.5 -9.531 1 98.31 60 SER B C 1
ATOM 2118 O O . SER B 1 60 ? -7.551 10.492 -10.594 1 98.31 60 SER B O 1
ATOM 2120 N N . TRP B 1 61 ? -6.879 11.477 -8.68 1 97.94 61 TRP B N 1
ATOM 2121 C CA . TRP B 1 61 ? -7.57 12.734 -8.969 1 97.94 61 TRP B CA 1
ATOM 2122 C C . TRP B 1 61 ? -6.582 13.883 -9.102 1 97.94 61 TRP B C 1
ATOM 2124 O O . TRP B 1 61 ? -5.609 13.969 -8.344 1 97.94 61 TRP B O 1
ATOM 2134 N N . ARG B 1 62 ? -6.898 14.812 -9.961 1 97.12 62 ARG B N 1
ATOM 2135 C CA . ARG B 1 62 ? -5.977 15.914 -10.195 1 97.12 62 ARG B CA 1
ATOM 2136 C C . ARG B 1 62 ? -6.695 17.266 -10.086 1 97.12 62 ARG B C 1
ATOM 2138 O O . ARG B 1 62 ? -6.113 18.297 -10.391 1 97.12 62 ARG B O 1
ATOM 2145 N N . GLU B 1 63 ? -7.926 17.234 -9.727 1 97.19 63 GLU B N 1
ATOM 2146 C CA . GLU B 1 63 ? -8.727 18.422 -9.469 1 97.19 63 GLU B CA 1
ATOM 2147 C C . GLU B 1 63 ? -9.242 18.438 -8.031 1 97.19 63 GLU B C 1
ATOM 2149 O O . GLU B 1 63 ? -9.844 17.469 -7.57 1 97.19 63 GLU B O 1
ATOM 2154 N N . TYR B 1 64 ? -9.039 19.578 -7.406 1 97.38 64 TYR B N 1
ATOM 2155 C CA . TYR B 1 64 ? -9.398 19.688 -5.996 1 97.38 64 TYR B CA 1
ATOM 2156 C C . TYR B 1 64 ? -10.109 21 -5.711 1 97.38 64 TYR B C 1
ATOM 2158 O O . TYR B 1 64 ? -9.773 22.031 -6.285 1 97.38 64 TYR B O 1
ATOM 2166 N N . ALA B 1 65 ? -11.102 20.891 -4.828 1 94.81 65 ALA B N 1
ATOM 2167 C CA . ALA B 1 65 ? -11.672 22.109 -4.25 1 94.81 65 ALA B CA 1
ATOM 2168 C C . ALA B 1 65 ? -10.758 22.672 -3.172 1 94.81 65 ALA B C 1
ATOM 2170 O O . ALA B 1 65 ? -10.023 21.938 -2.512 1 94.81 65 ALA B O 1
ATOM 2171 N N . ALA B 1 66 ? -10.883 23.938 -2.965 1 91.06 66 ALA B N 1
ATOM 2172 C CA . ALA B 1 66 ? -10.078 24.609 -1.942 1 91.06 66 ALA B CA 1
ATOM 2173 C C . ALA B 1 66 ? -10.633 24.344 -0.546 1 91.06 66 ALA B C 1
ATOM 2175 O O . ALA B 1 66 ? -9.953 24.578 0.456 1 91.06 66 ALA B O 1
ATOM 2176 N N . ALA B 1 67 ? -11.844 23.891 -0.497 1 94.5 67 ALA B N 1
ATOM 2177 C CA . ALA B 1 67 ? -12.492 23.641 0.793 1 94.5 67 ALA B CA 1
ATOM 2178 C C . ALA B 1 67 ? -11.609 22.781 1.694 1 94.5 67 ALA B C 1
ATOM 2180 O O . ALA B 1 67 ? -11.07 21.766 1.255 1 94.5 67 ALA B O 1
ATOM 2181 N N . PRO B 1 68 ? -11.469 23.219 2.967 1 96.44 68 PRO B N 1
ATOM 2182 C CA . PRO B 1 68 ? -10.633 22.453 3.896 1 96.44 68 PRO B CA 1
ATOM 2183 C C . PRO B 1 68 ? -11.242 21.094 4.262 1 96.44 68 PRO B C 1
ATOM 2185 O O . PRO B 1 68 ? -12.453 20.891 4.113 1 96.44 68 PRO B O 1
ATOM 2188 N N . LEU B 1 69 ? -10.383 20.234 4.656 1 98.06 69 LEU B N 1
ATOM 2189 C CA . LEU B 1 69 ? -10.867 19.016 5.293 1 98.06 69 LEU B CA 1
ATOM 2190 C C . LEU B 1 69 ? -11.445 19.312 6.672 1 98.06 69 LEU B C 1
ATOM 2192 O O . LEU B 1 69 ? -10.984 20.219 7.359 1 98.06 69 LEU B O 1
ATOM 2196 N N . THR B 1 70 ? -12.469 18.531 7.039 1 98.06 70 THR B N 1
ATOM 2197 C CA . THR B 1 70 ? -12.898 18.562 8.438 1 98.06 70 THR B CA 1
ATOM 2198 C C . THR B 1 70 ? -11.875 17.859 9.328 1 98.06 70 THR B C 1
ATOM 2200 O O . THR B 1 70 ? -11 17.141 8.828 1 98.06 70 THR B O 1
ATOM 2203 N N . LEU B 1 71 ? -11.977 18.109 10.602 1 98.62 71 LEU B N 1
ATOM 2204 C CA . LEU B 1 71 ? -11.086 17.438 11.547 1 98.62 71 LEU B CA 1
ATOM 2205 C C . LEU B 1 71 ? -11.219 15.93 11.445 1 98.62 71 LEU B C 1
ATOM 2207 O O . LEU B 1 71 ? -10.219 15.203 11.555 1 98.62 71 LEU B O 1
ATOM 2211 N N . GLU B 1 72 ? -12.422 15.406 11.266 1 98.12 72 GLU B N 1
ATOM 2212 C CA . GLU B 1 72 ? -12.672 13.977 11.133 1 98.12 72 GLU B CA 1
ATOM 2213 C C . GLU B 1 72 ? -12.016 13.414 9.875 1 98.12 72 GLU B C 1
ATOM 2215 O O . GLU B 1 72 ? -11.398 12.352 9.914 1 98.12 72 GLU B O 1
ATOM 2220 N N . GLU B 1 73 ? -12.148 14.141 8.805 1 98.44 73 GLU B N 1
ATOM 2221 C CA . GLU B 1 73 ? -11.531 13.727 7.547 1 98.44 73 GLU B CA 1
ATOM 2222 C C . GLU B 1 73 ? -10.008 13.711 7.664 1 98.44 73 GLU B C 1
ATOM 2224 O O . GLU B 1 73 ? -9.359 12.734 7.273 1 98.44 73 GLU B O 1
ATOM 2229 N N . LEU B 1 74 ? -9.453 14.758 8.234 1 98.88 74 LEU B N 1
ATOM 2230 C CA . LEU B 1 74 ? -8.008 14.859 8.414 1 98.88 74 LEU B CA 1
ATOM 2231 C C . LEU B 1 74 ? -7.5 13.727 9.305 1 98.88 74 LEU B C 1
ATOM 2233 O O . LEU B 1 74 ? -6.496 13.086 8.984 1 98.88 74 LEU B O 1
ATOM 2237 N N . SER B 1 75 ? -8.219 13.523 10.383 1 98.81 75 SER B N 1
ATOM 2238 C CA . SER B 1 75 ? -7.844 12.461 11.312 1 98.81 75 SER B CA 1
ATOM 2239 C C . SER B 1 75 ? -7.832 11.102 10.625 1 98.81 75 SER B C 1
ATOM 2241 O O . SER B 1 75 ? -6.902 10.312 10.812 1 98.81 75 SER B O 1
ATOM 2243 N N . GLY B 1 76 ? -8.859 10.852 9.883 1 98.81 76 GLY B N 1
ATOM 2244 C CA . GLY B 1 76 ? -8.945 9.594 9.164 1 98.81 76 GLY B CA 1
ATOM 2245 C C . GLY B 1 76 ? -7.832 9.406 8.148 1 98.81 76 GLY B C 1
ATOM 2246 O O . GLY B 1 76 ? -7.273 8.312 8.031 1 98.81 76 GLY B O 1
ATOM 2247 N N . VAL B 1 77 ? -7.484 10.453 7.441 1 98.94 77 VAL B N 1
ATOM 2248 C CA . VAL B 1 77 ? -6.457 10.391 6.41 1 98.94 77 VAL B CA 1
ATOM 2249 C C . VAL B 1 77 ? -5.105 10.055 7.039 1 98.94 77 VAL B C 1
ATOM 2251 O O . VAL B 1 77 ? -4.41 9.141 6.586 1 98.94 77 VAL B O 1
ATOM 2254 N N . VAL B 1 78 ? -4.75 10.727 8.102 1 98.88 78 VAL B N 1
ATOM 2255 C CA . VAL B 1 78 ? -3.426 10.523 8.672 1 98.88 78 VAL B CA 1
ATOM 2256 C C . VAL B 1 78 ? -3.383 9.195 9.422 1 98.88 78 VAL B C 1
ATOM 2258 O O . VAL B 1 78 ? -2.352 8.523 9.453 1 98.88 78 VAL B O 1
ATOM 2261 N N . TRP B 1 79 ? -4.523 8.828 10.055 1 98.88 79 TRP B N 1
ATOM 2262 C CA . TRP B 1 79 ? -4.602 7.52 10.695 1 98.88 79 TRP B CA 1
ATOM 2263 C C . TRP B 1 79 ? -4.438 6.398 9.672 1 98.88 79 TRP B C 1
ATOM 2265 O O . TRP B 1 79 ? -3.697 5.441 9.906 1 98.88 79 TRP B O 1
ATOM 2275 N N . ALA B 1 80 ? -5.094 6.5 8.562 1 98.94 80 ALA B N 1
ATOM 2276 C CA . ALA B 1 80 ? -4.957 5.504 7.508 1 98.94 80 ALA B CA 1
ATOM 2277 C C . ALA B 1 80 ? -3.5 5.363 7.074 1 98.94 80 ALA B C 1
ATOM 2279 O O . ALA B 1 80 ? -3.027 4.254 6.816 1 98.94 80 ALA B O 1
ATOM 2280 N N . ALA B 1 81 ? -2.822 6.453 7.035 1 98.94 81 ALA B N 1
ATOM 2281 C CA . ALA B 1 81 ? -1.432 6.449 6.586 1 98.94 81 ALA B CA 1
ATOM 2282 C C . ALA B 1 81 ? -0.528 5.766 7.605 1 98.94 81 ALA B C 1
ATOM 2284 O O . ALA B 1 81 ? 0.268 4.891 7.254 1 98.94 81 ALA B O 1
ATOM 2285 N N . ALA B 1 82 ? -0.734 6.16 8.891 1 98.69 82 ALA B N 1
ATOM 2286 C CA . ALA B 1 82 ? 0.312 5.766 9.828 1 98.69 82 ALA B CA 1
ATOM 2287 C C . ALA B 1 82 ? -0.222 5.719 11.258 1 98.69 82 ALA B C 1
ATOM 2289 O O . ALA B 1 82 ? 0.534 5.902 12.219 1 98.69 82 ALA B O 1
ATOM 2290 N N . GLY B 1 83 ? -1.463 5.598 11.453 1 98.69 83 GLY B N 1
ATOM 2291 C CA . GLY B 1 83 ? -2.006 5.492 12.797 1 98.69 83 GLY B CA 1
ATOM 2292 C C . GLY B 1 83 ? -1.771 4.133 13.43 1 98.69 83 GLY B C 1
ATOM 2293 O O . GLY B 1 83 ? -1.5 3.156 12.734 1 98.69 83 GLY B O 1
ATOM 2294 N N . ILE B 1 84 ? -1.867 4.117 14.719 1 98.5 84 ILE B N 1
ATOM 2295 C CA . ILE B 1 84 ? -1.813 2.857 15.453 1 98.5 84 ILE B CA 1
ATOM 2296 C C . ILE B 1 84 ? -3.164 2.152 15.367 1 98.5 84 ILE B C 1
ATOM 2298 O O . ILE B 1 84 ? -4.199 2.734 15.703 1 98.5 84 ILE B O 1
ATOM 2302 N N . ASN B 1 85 ? -3.152 0.854 14.883 1 98.19 85 ASN B N 1
ATOM 2303 C CA . ASN B 1 85 ? -4.43 0.162 14.75 1 98.19 85 ASN B CA 1
ATOM 2304 C C . ASN B 1 85 ? -4.523 -1.024 15.711 1 98.19 85 ASN B C 1
ATOM 2306 O O . ASN B 1 85 ? -5.504 -1.772 15.68 1 98.19 85 ASN B O 1
ATOM 2310 N N . ARG B 1 86 ? -3.541 -1.266 16.516 1 96.56 86 ARG B N 1
ATOM 2311 C CA . ARG B 1 86 ? -3.547 -2.219 17.625 1 96.56 86 ARG B CA 1
ATOM 2312 C C . ARG B 1 86 ? -3.242 -1.523 18.938 1 96.56 86 ARG B C 1
ATOM 2314 O O . ARG B 1 86 ? -2.078 -1.398 19.328 1 96.56 86 ARG B O 1
ATOM 2321 N N . PRO B 1 87 ? -4.32 -1.19 19.609 1 91.12 87 PRO B N 1
ATOM 2322 C CA . PRO B 1 87 ? -4.117 -0.438 20.844 1 91.12 87 PRO B CA 1
ATOM 2323 C C . PRO B 1 87 ? -3.158 -1.133 21.812 1 91.12 87 PRO B C 1
ATOM 2325 O O . PRO B 1 87 ? -3.227 -2.352 21.984 1 91.12 87 PRO B O 1
ATOM 2328 N N . GLY B 1 88 ? -2.275 -0.332 22.375 1 94.12 88 GLY B N 1
ATOM 2329 C CA . GLY B 1 88 ? -1.315 -0.87 23.328 1 94.12 88 GLY B CA 1
ATOM 2330 C C . GLY B 1 88 ? -0.008 -1.288 22.688 1 94.12 88 GLY B C 1
ATOM 2331 O O . GLY B 1 88 ? 0.924 -1.707 23.375 1 94.12 88 GLY B O 1
ATOM 2332 N N . THR B 1 89 ? 0.012 -1.22 21.391 1 96.19 89 THR B N 1
ATOM 2333 C CA . THR B 1 89 ? 1.241 -1.482 20.656 1 96.19 89 THR B CA 1
ATOM 2334 C C . THR B 1 89 ? 1.639 -0.27 19.812 1 96.19 89 THR B C 1
ATOM 2336 O O . THR B 1 89 ? 0.964 0.762 19.844 1 96.19 89 THR B O 1
ATOM 2339 N N . ASP B 1 90 ? 2.717 -0.378 19.141 1 97 90 ASP B N 1
ATOM 2340 C CA . ASP B 1 90 ? 3.176 0.674 18.25 1 97 90 ASP B CA 1
ATOM 2341 C C . ASP B 1 90 ? 3.01 0.258 16.781 1 97 90 ASP B C 1
ATOM 2343 O O . ASP B 1 90 ? 3.676 0.799 15.898 1 97 90 ASP B O 1
ATOM 2347 N N . ARG B 1 91 ? 2.135 -0.766 16.625 1 98.38 91 ARG B N 1
ATOM 2348 C CA . ARG B 1 91 ? 1.935 -1.261 15.266 1 98.38 91 ARG B CA 1
ATOM 2349 C C . ARG B 1 91 ? 0.979 -0.362 14.492 1 98.38 91 ARG B C 1
ATOM 2351 O O . ARG B 1 91 ? -0.071 0.028 15.008 1 98.38 91 ARG B O 1
ATOM 2358 N N . LEU B 1 92 ? 1.329 -0.071 13.336 1 98.69 92 LEU B N 1
ATOM 2359 C CA . LEU B 1 92 ? 0.597 0.914 12.547 1 98.69 92 LEU B CA 1
ATOM 2360 C C . LEU B 1 92 ? -0.373 0.23 11.586 1 98.69 92 LEU B C 1
ATOM 2362 O O . LEU B 1 92 ? -0.321 -0.989 11.406 1 98.69 92 LEU B O 1
ATOM 2366 N N . THR B 1 93 ? -1.294 1.021 11.016 1 98.75 93 THR B N 1
ATOM 2367 C CA . THR B 1 93 ? -2.184 0.597 9.938 1 98.75 93 THR B CA 1
ATOM 2368 C C . THR B 1 93 ? -1.381 0.124 8.727 1 98.75 93 THR B C 1
ATOM 2370 O O . THR B 1 93 ? -1.76 -0.843 8.062 1 98.75 93 THR B O 1
ATOM 2373 N N . ALA B 1 94 ? -0.281 0.819 8.484 1 98.69 94 ALA B N 1
ATOM 2374 C CA . ALA B 1 94 ? 0.539 0.513 7.316 1 98.69 94 ALA B CA 1
ATOM 2375 C C . ALA B 1 94 ? 1.522 -0.614 7.617 1 98.69 94 ALA B C 1
ATOM 2377 O O . ALA B 1 94 ? 1.993 -0.751 8.75 1 98.69 94 ALA B O 1
ATOM 2378 N N . PRO B 1 95 ? 1.819 -1.396 6.609 1 98.56 95 PRO B N 1
ATOM 2379 C CA . PRO B 1 95 ? 2.889 -2.391 6.746 1 98.56 95 PRO B CA 1
ATOM 2380 C C . PRO B 1 95 ? 4.281 -1.762 6.762 1 98.56 95 PRO B C 1
ATOM 2382 O O . PRO B 1 95 ? 4.441 -0.604 6.363 1 98.56 95 PRO B O 1
ATOM 2385 N N . SER B 1 96 ? 5.211 -2.512 7.312 1 98.62 96 SER B N 1
ATOM 2386 C CA . SER B 1 96 ? 6.613 -2.109 7.285 1 98.62 96 SER B CA 1
ATOM 2387 C C . SER B 1 96 ? 7.539 -3.322 7.309 1 98.62 96 SER B C 1
ATOM 2389 O O . SER B 1 96 ? 7.301 -4.273 8.055 1 98.62 96 SER B O 1
ATOM 2391 N N . ALA B 1 97 ? 8.5 -3.252 6.355 1 98.12 97 ALA B N 1
ATOM 2392 C CA . ALA B 1 97 ? 9.523 -4.297 6.379 1 98.12 97 ALA B CA 1
ATOM 2393 C C . ALA B 1 97 ? 10.156 -4.414 7.762 1 98.12 97 ALA B C 1
ATOM 2395 O O . ALA B 1 97 ? 10.594 -3.412 8.336 1 98.12 97 ALA B O 1
ATOM 2396 N N . LEU B 1 98 ? 10.094 -5.641 8.305 1 96.56 98 LEU B N 1
ATOM 2397 C CA . LEU B 1 98 ? 10.711 -5.98 9.578 1 96.56 98 LEU B CA 1
ATOM 2398 C C . LEU B 1 98 ? 10.078 -5.195 10.727 1 96.56 98 LEU B C 1
ATOM 2400 O O . LEU B 1 98 ? 10.617 -5.152 11.828 1 96.56 98 LEU B O 1
ATOM 2404 N N . ALA B 1 99 ? 8.977 -4.492 10.469 1 97.38 99 ALA B N 1
ATOM 2405 C CA . ALA B 1 99 ? 8.266 -3.68 11.461 1 97.38 99 ALA B CA 1
ATOM 2406 C C . ALA B 1 99 ? 9.172 -2.584 12.016 1 97.38 99 ALA B C 1
ATOM 2408 O O . ALA B 1 99 ? 9.125 -2.285 13.211 1 97.38 99 ALA B O 1
ATOM 2409 N N . LEU B 1 100 ? 9.961 -1.973 11.141 1 98.06 100 LEU B N 1
ATOM 2410 C CA . LEU B 1 100 ? 10.922 -0.985 11.609 1 98.06 100 LEU B CA 1
ATOM 2411 C C . LEU B 1 100 ? 10.367 0.428 11.461 1 98.06 100 LEU B C 1
ATOM 2413 O O . LEU B 1 100 ? 10.883 1.367 12.078 1 98.06 100 LEU B O 1
ATOM 2417 N N . TYR B 1 101 ? 9.453 0.647 10.68 1 98.44 101 TYR B N 1
ATOM 2418 C CA . TYR B 1 101 ? 8.719 1.896 10.5 1 98.44 101 TYR B CA 1
ATOM 2419 C C . TYR B 1 101 ? 9.672 3.059 10.25 1 98.44 101 TYR B C 1
ATOM 2421 O O . TYR B 1 101 ? 9.688 4.031 11 1 98.44 101 TYR B O 1
ATOM 2429 N N . PRO B 1 102 ? 10.352 3.061 9.117 1 98.81 102 PRO B N 1
ATOM 2430 C CA . PRO B 1 102 ? 11.312 4.129 8.812 1 98.81 102 PRO B CA 1
ATOM 2431 C C . PRO B 1 102 ? 10.633 5.395 8.281 1 98.81 102 PRO B C 1
ATOM 2433 O O . PRO B 1 102 ? 11.273 6.438 8.164 1 98.81 102 PRO B O 1
ATOM 2436 N N . VAL B 1 103 ? 9.359 5.363 7.984 1 98.94 103 VAL B N 1
ATOM 2437 C CA . VAL B 1 103 ? 8.688 6.441 7.27 1 98.94 103 VAL B CA 1
ATOM 2438 C C . VAL B 1 103 ? 7.992 7.367 8.266 1 98.94 103 VAL B C 1
ATOM 2440 O O . VAL B 1 103 ? 7.289 6.906 9.164 1 98.94 103 VAL B O 1
ATOM 2443 N N . ARG B 1 104 ? 8.188 8.68 8.086 1 98.88 104 ARG B N 1
ATOM 2444 C CA . ARG B 1 104 ? 7.492 9.734 8.82 1 98.88 104 ARG B CA 1
ATOM 2445 C C . ARG B 1 104 ? 6.559 10.516 7.902 1 98.88 104 ARG B C 1
ATOM 2447 O O . ARG B 1 104 ? 6.918 10.828 6.762 1 98.88 104 ARG B O 1
ATOM 2454 N N . VAL B 1 105 ? 5.395 10.797 8.5 1 98.94 105 VAL B N 1
ATOM 2455 C CA . VAL B 1 105 ? 4.398 11.5 7.695 1 98.94 105 VAL B CA 1
ATOM 2456 C C . VAL B 1 105 ? 4.383 12.977 8.062 1 98.94 105 VAL B C 1
ATOM 2458 O O . VAL B 1 105 ? 4.23 13.336 9.234 1 98.94 105 VAL B O 1
ATOM 2461 N N . TYR B 1 106 ? 4.539 13.781 7.062 1 98.94 106 TYR B N 1
ATOM 2462 C CA . TYR B 1 106 ? 4.406 15.227 7.195 1 98.94 106 TYR B CA 1
ATOM 2463 C C . TYR B 1 106 ? 3.186 15.734 6.434 1 98.94 106 TYR B C 1
ATOM 2465 O O . TYR B 1 106 ? 2.9 15.273 5.324 1 98.94 106 TYR B O 1
ATOM 2473 N N . ALA B 1 107 ? 2.518 16.656 7.02 1 98.94 107 ALA B N 1
ATOM 2474 C CA . ALA B 1 107 ? 1.324 17.266 6.434 1 98.94 107 ALA B CA 1
ATOM 2475 C C . ALA B 1 107 ? 1.556 18.734 6.117 1 98.94 107 ALA B C 1
ATOM 2477 O O . ALA B 1 107 ? 1.924 19.516 6.996 1 98.94 107 ALA B O 1
ATOM 2478 N N . PHE B 1 108 ? 1.306 19.078 4.918 1 98.81 108 PHE B N 1
ATOM 2479 C CA . PHE B 1 108 ? 1.463 20.438 4.441 1 98.81 108 PHE B CA 1
ATOM 2480 C C . PHE B 1 108 ? 0.105 21.078 4.191 1 98.81 108 PHE B C 1
ATOM 2482 O O . PHE B 1 108 ? -0.683 20.594 3.381 1 98.81 108 PHE B O 1
ATOM 2489 N N . PHE B 1 109 ? -0.154 22.156 4.902 1 98.31 109 PHE B N 1
ATOM 2490 C CA . PHE B 1 109 ? -1.316 23.016 4.738 1 98.31 109 PHE B CA 1
ATOM 2491 C C . PHE B 1 109 ? -0.894 24.422 4.324 1 98.31 109 PHE B C 1
ATOM 2493 O O . PHE B 1 109 ? 0.295 24.75 4.34 1 98.31 109 PHE B O 1
ATOM 2500 N N . ALA B 1 110 ? -1.939 25.203 3.869 1 97.25 110 ALA B N 1
ATOM 2501 C CA . ALA B 1 110 ? -1.656 26.625 3.643 1 97.25 110 ALA B CA 1
ATOM 2502 C C . ALA B 1 110 ? -1.139 27.297 4.914 1 97.25 110 ALA B C 1
ATOM 2504 O O . ALA B 1 110 ? -0.331 28.219 4.852 1 97.25 110 ALA B O 1
ATOM 2505 N N . GLU B 1 111 ? -1.499 26.734 6.086 1 97.62 111 GLU B N 1
ATOM 2506 C CA . GLU B 1 111 ? -1.243 27.359 7.383 1 97.62 111 GLU B CA 1
ATOM 2507 C C . GLU B 1 111 ? 0.104 26.922 7.949 1 97.62 111 GLU B C 1
ATOM 2509 O O . GLU B 1 111 ? 0.62 27.531 8.891 1 97.62 111 GLU B O 1
ATOM 2514 N N . GLY B 1 112 ? 0.66 25.844 7.406 1 98.5 112 GLY B N 1
ATOM 2515 C CA . GLY B 1 112 ? 1.921 25.359 7.957 1 98.5 112 GLY B CA 1
ATOM 2516 C C . GLY B 1 112 ? 2.203 23.906 7.641 1 98.5 112 GLY B C 1
ATOM 2517 O O . GLY B 1 112 ? 1.431 23.266 6.93 1 98.5 112 GLY B O 1
ATOM 2518 N N . VAL B 1 113 ? 3.389 23.469 8.094 1 98.94 113 VAL B N 1
ATOM 2519 C CA . VAL B 1 113 ? 3.844 22.094 7.938 1 98.94 113 VAL B CA 1
ATOM 2520 C C . VAL B 1 113 ? 3.822 21.391 9.289 1 98.94 113 VAL B C 1
ATOM 2522 O O . VAL B 1 113 ? 4.289 21.938 10.297 1 98.94 113 VAL B O 1
ATOM 2525 N N . TYR B 1 114 ? 3.252 20.203 9.289 1 98.94 114 TYR B N 1
ATOM 2526 C CA . TYR B 1 114 ? 3.094 19.453 10.523 1 98.94 114 TYR B CA 1
ATOM 2527 C C . TYR B 1 114 ? 3.693 18.062 10.383 1 98.94 114 TYR B C 1
ATOM 2529 O O . TYR B 1 114 ? 3.652 17.453 9.305 1 98.94 114 TYR B O 1
ATOM 2537 N N . ARG B 1 115 ? 4.273 17.531 11.445 1 98.94 115 ARG B N 1
ATOM 2538 C CA . ARG B 1 115 ? 4.664 16.141 11.547 1 98.94 115 ARG B CA 1
ATOM 2539 C C . ARG B 1 115 ? 3.639 15.336 12.344 1 98.94 115 ARG B C 1
ATOM 2541 O O . ARG B 1 115 ? 3.137 15.812 13.367 1 98.94 115 ARG B O 1
ATOM 2548 N N . TYR B 1 116 ? 3.342 14.148 11.883 1 98.94 116 TYR B N 1
ATOM 2549 C CA . TYR B 1 116 ? 2.377 13.297 12.57 1 98.94 116 TYR B CA 1
ATOM 2550 C C . TYR B 1 116 ? 3.043 12.523 13.703 1 98.94 116 TYR B C 1
ATOM 2552 O O . TYR B 1 116 ? 4.09 11.906 13.516 1 98.94 116 TYR B O 1
ATOM 2560 N N . ASP B 1 117 ? 2.451 12.625 14.836 1 98.69 117 ASP B N 1
ATOM 2561 C CA . ASP B 1 117 ? 2.785 11.812 16 1 98.69 117 ASP B CA 1
ATOM 2562 C C . ASP B 1 117 ? 1.747 10.719 16.219 1 98.69 117 ASP B C 1
ATOM 2564 O O . ASP B 1 117 ? 0.694 10.961 16.812 1 98.69 117 ASP B O 1
ATOM 2568 N N . ALA B 1 118 ? 2.035 9.547 15.852 1 98.19 118 ALA B N 1
ATOM 2569 C CA . ALA B 1 118 ? 1.079 8.445 15.891 1 98.19 118 ALA B CA 1
ATOM 2570 C C . ALA B 1 118 ? 0.717 8.078 17.328 1 98.19 118 ALA B C 1
ATOM 2572 O O . ALA B 1 118 ? -0.437 7.758 17.625 1 98.19 118 ALA B O 1
ATOM 2573 N N . ARG B 1 119 ? 1.651 8.062 18.172 1 97.44 119 ARG B N 1
ATOM 2574 C CA . ARG B 1 119 ? 1.418 7.676 19.547 1 97.44 119 ARG B CA 1
ATOM 2575 C C . ARG B 1 119 ? 0.442 8.633 20.234 1 97.44 119 ARG B C 1
ATOM 2577 O O . ARG B 1 119 ? -0.474 8.195 20.938 1 97.44 119 ARG B O 1
ATOM 2584 N N . ALA B 1 120 ? 0.618 9.945 20 1 97.81 120 ALA B N 1
ATOM 2585 C CA . ALA B 1 120 ? -0.258 10.93 20.625 1 97.81 120 ALA B CA 1
ATOM 2586 C C . ALA B 1 120 ? -1.443 11.258 19.719 1 97.81 120 ALA B C 1
ATOM 2588 O O . ALA B 1 120 ? -2.352 11.992 20.109 1 97.81 120 ALA B O 1
ATOM 2589 N N . HIS B 1 121 ? -1.42 10.734 18.516 1 98.12 121 HIS B N 1
ATOM 2590 C CA . HIS B 1 121 ? -2.432 10.992 17.5 1 98.12 121 HIS B CA 1
ATOM 2591 C C . HIS B 1 121 ? -2.695 12.492 17.344 1 98.12 121 HIS B C 1
ATOM 2593 O O . HIS B 1 121 ? -3.834 12.938 17.5 1 98.12 121 HIS B O 1
ATOM 2599 N N . LYS B 1 122 ? -1.7 13.156 16.984 1 98.88 122 LYS B N 1
ATOM 2600 C CA . LYS B 1 122 ? -1.758 14.602 16.75 1 98.88 122 LYS B CA 1
ATOM 2601 C C . LYS B 1 122 ? -0.75 15.023 15.68 1 98.88 122 LYS B C 1
ATOM 2603 O O . LYS B 1 122 ? 0.128 14.242 15.305 1 98.88 122 LYS B O 1
ATOM 2608 N N . LEU B 1 123 ? -0.931 16.203 15.164 1 98.94 123 LEU B N 1
ATOM 2609 C CA . LEU B 1 123 ? 0.02 16.875 14.281 1 98.94 123 LEU B CA 1
ATOM 2610 C C . LEU B 1 123 ? 0.764 17.984 15.016 1 98.94 123 LEU B C 1
ATOM 2612 O O . LEU B 1 123 ? 0.147 18.797 15.695 1 98.94 123 LEU B O 1
ATOM 2616 N N . VAL B 1 124 ? 2.055 17.969 14.867 1 98.94 124 VAL B N 1
ATOM 2617 C CA . VAL B 1 124 ? 2.9 18.984 15.508 1 98.94 124 VAL B CA 1
ATOM 2618 C C . VAL B 1 124 ? 3.523 19.891 14.445 1 98.94 124 VAL B C 1
ATOM 2620 O O . VAL B 1 124 ? 4.203 19.406 13.531 1 98.94 124 VAL B O 1
ATOM 2623 N N . ARG B 1 125 ? 3.389 21.172 14.609 1 98.88 125 ARG B N 1
ATOM 2624 C CA . ARG B 1 125 ? 3.887 22.094 13.594 1 98.88 125 ARG B CA 1
ATOM 2625 C C . ARG B 1 125 ? 5.41 22.141 13.594 1 98.88 125 ARG B C 1
ATOM 2627 O O . ARG B 1 125 ? 6.039 22.25 14.648 1 98.88 125 ARG B O 1
ATOM 2634 N N . VAL B 1 126 ? 5.941 22.109 12.414 1 98.81 126 VAL B N 1
ATOM 2635 C CA . VAL B 1 126 ? 7.395 22.172 12.312 1 98.81 126 VAL B CA 1
ATOM 2636 C C . VAL B 1 126 ? 7.816 23.406 11.531 1 98.81 126 VAL B C 1
ATOM 2638 O O . VAL B 1 126 ? 8.945 23.891 11.664 1 98.81 126 VAL B O 1
ATOM 2641 N N . LEU B 1 127 ? 6.984 23.906 10.68 1 98.62 127 LEU B N 1
ATOM 2642 C CA . LEU B 1 127 ? 7.195 25.156 9.953 1 98.62 127 LEU B CA 1
ATOM 2643 C C . LEU B 1 127 ? 5.902 25.953 9.859 1 98.62 127 LEU B C 1
ATOM 2645 O O . LEU B 1 127 ? 4.82 25.375 9.727 1 98.62 127 LEU B O 1
ATOM 2649 N N . GLU B 1 128 ? 6.02 27.234 9.867 1 97.81 128 GLU B N 1
ATOM 2650 C CA . GLU B 1 128 ? 4.883 28.125 9.633 1 97.81 128 GLU B CA 1
ATOM 2651 C C . GLU B 1 128 ? 4.77 28.5 8.164 1 97.81 128 GLU B C 1
ATOM 2653 O O . GLU B 1 128 ? 5.758 28.438 7.422 1 97.81 128 GLU B O 1
ATOM 2658 N N . GLY B 1 129 ? 3.529 28.859 7.773 1 97.12 129 GLY B N 1
ATOM 2659 C CA . GLY B 1 129 ? 3.303 29.406 6.449 1 97.12 129 GLY B CA 1
ATOM 2660 C C . GLY B 1 129 ? 3.059 28.344 5.395 1 97.12 129 GLY B C 1
ATOM 2661 O O . GLY B 1 129 ? 3.215 27.156 5.656 1 97.12 129 GLY B O 1
ATOM 2662 N N . ASP B 1 130 ? 2.695 28.875 4.227 1 97.44 130 ASP B N 1
ATOM 2663 C CA . ASP B 1 130 ? 2.354 27.984 3.115 1 97.44 130 ASP B CA 1
ATOM 2664 C C . ASP B 1 130 ? 3.609 27.469 2.416 1 97.44 130 ASP B C 1
ATOM 2666 O O . ASP B 1 130 ? 4.289 28.219 1.714 1 97.44 130 ASP B O 1
ATOM 2670 N N . ARG B 1 131 ? 3.893 26.156 2.611 1 97.56 131 ARG B N 1
ATOM 2671 C CA . ARG B 1 131 ? 5.062 25.547 1.992 1 97.56 131 ARG B CA 1
ATOM 2672 C C . ARG B 1 131 ? 4.648 24.422 1.045 1 97.56 131 ARG B C 1
ATOM 2674 O O . ARG B 1 131 ? 5.449 23.531 0.747 1 97.56 131 ARG B O 1
ATOM 2681 N N . ARG B 1 132 ? 3.457 24.406 0.602 1 96.56 132 ARG B N 1
ATOM 2682 C CA . ARG B 1 132 ? 2.93 23.328 -0.232 1 96.56 132 ARG B CA 1
ATOM 2683 C C . ARG B 1 132 ? 3.705 23.219 -1.541 1 96.56 132 ARG B C 1
ATOM 2685 O O . ARG B 1 132 ? 3.834 22.141 -2.102 1 96.56 132 ARG B O 1
ATOM 2692 N N . LYS B 1 133 ? 4.285 24.281 -1.986 1 93.06 133 LYS B N 1
ATOM 2693 C CA . LYS B 1 133 ? 5.055 24.266 -3.227 1 93.06 133 LYS B CA 1
ATOM 269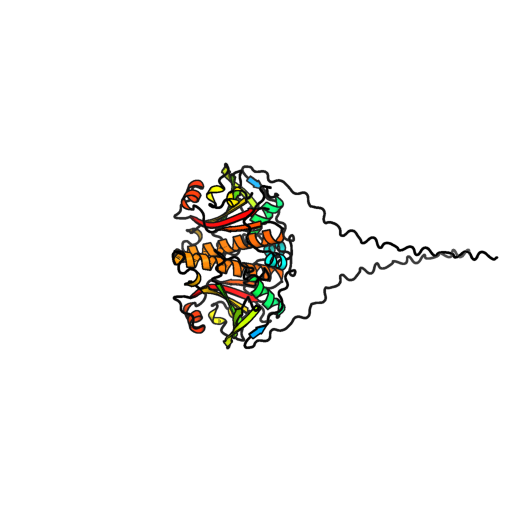4 C C . LYS B 1 133 ? 6.258 23.344 -3.121 1 93.06 133 LYS B C 1
ATOM 2696 O O . LYS B 1 133 ? 6.805 22.906 -4.137 1 93.06 133 LYS B O 1
ATOM 2701 N N . LEU B 1 134 ? 6.676 23.062 -1.921 1 96.19 134 LEU B N 1
ATOM 2702 C CA . LEU B 1 134 ? 7.836 22.203 -1.693 1 96.19 134 LEU B CA 1
ATOM 2703 C C . LEU B 1 134 ? 7.465 20.734 -1.858 1 96.19 134 LEU B C 1
ATOM 2705 O O . LEU B 1 134 ? 8.328 19.859 -1.767 1 96.19 134 LEU B O 1
ATOM 2709 N N . THR B 1 135 ? 6.223 20.453 -2.119 1 96.75 135 THR B N 1
ATOM 2710 C CA . THR B 1 135 ? 5.809 19.047 -2.156 1 96.75 135 THR B CA 1
ATOM 2711 C C . THR B 1 135 ? 5.555 18.594 -3.592 1 96.75 135 THR B C 1
ATOM 2713 O O . THR B 1 135 ? 5.227 17.438 -3.834 1 96.75 135 THR B O 1
ATOM 2716 N N . GLY B 1 136 ? 5.605 19.391 -4.516 1 94.19 136 GLY B N 1
ATOM 2717 C CA . GLY B 1 136 ? 5.398 19.078 -5.918 1 94.19 136 GLY B CA 1
ATOM 2718 C C . GLY B 1 136 ? 5.336 20.297 -6.809 1 94.19 136 GLY B C 1
ATOM 2719 O O . GLY B 1 136 ? 5.305 21.438 -6.316 1 94.19 136 GLY B O 1
ATOM 2720 N N . MET B 1 137 ? 5.293 20.016 -8.133 1 88.06 137 MET B N 1
ATOM 2721 C CA . MET B 1 137 ? 5.328 21.109 -9.094 1 88.06 137 MET B CA 1
ATOM 2722 C C . MET B 1 137 ? 3.971 21.281 -9.766 1 88.06 137 MET B C 1
ATOM 2724 O O . MET B 1 137 ? 3.734 22.297 -10.438 1 88.06 137 MET B O 1
ATOM 2728 N N . GLN B 1 138 ? 3.154 20.359 -9.602 1 90.19 138 GLN B N 1
ATOM 2729 C CA . GLN B 1 138 ? 1.849 20.391 -10.25 1 90.19 138 GLN B CA 1
ATOM 2730 C C . GLN B 1 138 ? 0.952 21.453 -9.617 1 90.19 138 GLN B C 1
ATOM 2732 O O . GLN B 1 138 ? 0.987 21.656 -8.398 1 90.19 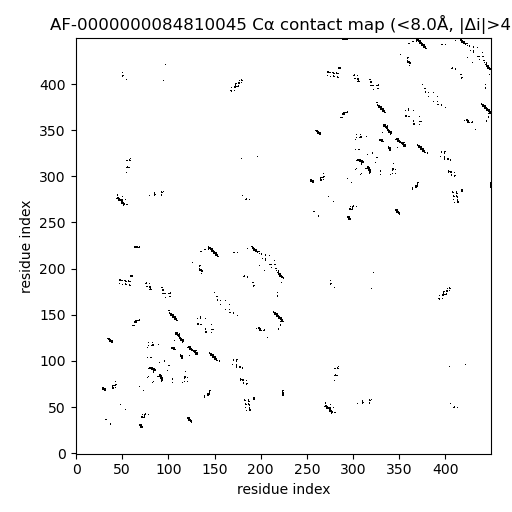138 GLN B O 1
ATOM 2737 N N . ASP B 1 139 ? 0.024 22.016 -10.375 1 88.19 139 ASP B N 1
ATOM 2738 C CA . ASP B 1 139 ? -0.847 23.094 -9.922 1 88.19 139 ASP B CA 1
ATOM 2739 C C . ASP B 1 139 ? -1.771 22.625 -8.805 1 88.19 139 ASP B C 1
ATOM 2741 O O . ASP B 1 139 ? -2.072 23.391 -7.883 1 88.19 139 ASP B O 1
ATOM 2745 N N . PHE B 1 140 ? -2.176 21.391 -8.867 1 89.56 140 PHE B N 1
ATOM 2746 C CA . PHE B 1 140 ? -3.17 20.953 -7.898 1 89.56 140 PHE B CA 1
ATOM 2747 C C . PHE B 1 140 ? -2.555 20.812 -6.512 1 89.56 140 PHE B C 1
ATOM 2749 O O . PHE B 1 140 ? -3.271 20.734 -5.512 1 89.56 140 PHE B O 1
ATOM 2756 N N . VAL B 1 141 ? -1.284 20.812 -6.426 1 89.81 141 VAL B N 1
ATOM 2757 C CA . VAL B 1 141 ? -0.58 20.766 -5.148 1 89.81 141 VAL B CA 1
ATOM 2758 C C . VAL B 1 141 ? -0.903 22.031 -4.336 1 89.81 141 VAL B C 1
ATOM 2760 O O . VAL B 1 141 ? -1.042 21.953 -3.113 1 89.81 141 VAL B O 1
ATOM 2763 N N . PHE B 1 142 ? -1.162 23.078 -5.012 1 90.5 142 PHE B N 1
ATOM 2764 C CA . PHE B 1 142 ? -1.434 24.344 -4.359 1 90.5 142 PHE B CA 1
ATOM 2765 C C . PHE B 1 142 ? -2.928 24.516 -4.109 1 90.5 142 PHE B C 1
ATOM 2767 O O . PHE B 1 142 ? -3.328 25.234 -3.182 1 90.5 142 PHE B O 1
ATOM 2774 N N . ALA B 1 143 ? -3.711 23.891 -4.891 1 92.62 143 ALA B N 1
ATOM 2775 C CA . ALA B 1 143 ? -5.164 24.016 -4.793 1 92.62 143 ALA B CA 1
ATOM 2776 C C . ALA B 1 143 ? -5.723 23.125 -3.695 1 92.62 143 ALA B C 1
ATOM 2778 O O . ALA B 1 143 ? -6.664 23.5 -2.998 1 92.62 143 ALA B O 1
ATOM 2779 N N . ALA B 1 144 ? -5.117 21.969 -3.518 1 96.81 144 ALA B N 1
ATOM 2780 C CA . ALA B 1 144 ? -5.609 20.984 -2.555 1 96.81 144 ALA B CA 1
ATOM 2781 C C . ALA B 1 144 ? -5.348 21.438 -1.122 1 96.81 144 ALA B C 1
ATOM 2783 O O . ALA B 1 144 ? -4.32 22.062 -0.843 1 96.81 144 ALA B O 1
ATOM 2784 N N . PRO B 1 145 ? -6.238 21.141 -0.223 1 97.81 145 PRO B N 1
ATOM 2785 C CA . PRO B 1 145 ? -6.09 21.594 1.166 1 97.81 145 PRO B CA 1
ATOM 2786 C C . PRO B 1 145 ? -4.973 20.844 1.901 1 97.81 145 PRO B C 1
ATOM 2788 O O . PRO B 1 145 ? -4.504 21.312 2.943 1 97.81 145 PRO B O 1
ATOM 2791 N N . LEU B 1 146 ? -4.512 19.703 1.384 1 98.69 146 LEU B N 1
ATOM 2792 C CA . LEU B 1 146 ? -3.545 18.891 2.111 1 98.69 146 LEU B CA 1
ATOM 2793 C C . LEU B 1 146 ? -2.594 18.188 1.15 1 98.69 146 LEU B C 1
ATOM 2795 O O . LEU B 1 146 ? -3.035 17.547 0.185 1 98.69 146 LEU B O 1
ATOM 2799 N N . ASN B 1 147 ? -1.327 18.344 1.387 1 98.75 147 ASN B N 1
ATOM 2800 C CA . ASN B 1 147 ? -0.291 17.5 0.797 1 98.75 147 ASN B CA 1
ATOM 2801 C C . ASN B 1 147 ? 0.487 16.75 1.865 1 98.75 147 ASN B C 1
ATOM 2803 O O . ASN B 1 147 ? 0.993 17.344 2.816 1 98.75 147 ASN B O 1
ATOM 2807 N N . LEU B 1 148 ? 0.517 15.469 1.724 1 98.94 148 LEU B N 1
ATOM 2808 C CA . LEU B 1 148 ? 1.35 14.625 2.57 1 98.94 148 LEU B CA 1
ATOM 2809 C C . LEU B 1 148 ? 2.699 14.359 1.913 1 98.94 148 LEU B C 1
ATOM 2811 O O . LEU B 1 148 ? 2.787 14.242 0.688 1 98.94 148 LEU B O 1
ATOM 2815 N N . VAL B 1 149 ? 3.732 14.297 2.754 1 98.94 149 VAL B N 1
ATOM 2816 C CA . VAL B 1 149 ? 5.051 13.836 2.33 1 98.94 149 VAL B CA 1
ATOM 2817 C C . VAL B 1 149 ? 5.523 12.711 3.25 1 98.94 149 VAL B C 1
ATOM 2819 O O . VAL B 1 149 ? 5.434 12.82 4.477 1 98.94 149 VAL B O 1
ATOM 2822 N N . TYR B 1 150 ? 5.988 11.656 2.625 1 98.94 150 TYR B N 1
ATOM 2823 C CA . TYR B 1 150 ? 6.555 10.508 3.326 1 98.94 150 TYR B CA 1
ATOM 2824 C C . TYR B 1 150 ? 8.078 10.555 3.311 1 98.94 150 TYR B C 1
ATOM 2826 O O . TYR B 1 150 ? 8.703 10.297 2.279 1 98.94 150 TYR B O 1
ATOM 2834 N N . LEU B 1 151 ? 8.625 10.906 4.434 1 98.94 151 LEU B N 1
ATOM 2835 C CA . LEU B 1 151 ? 10.07 10.984 4.578 1 98.94 151 LEU B CA 1
ATOM 2836 C C . LEU B 1 151 ? 10.625 9.719 5.219 1 98.94 151 LEU B C 1
ATOM 2838 O O . LEU B 1 151 ? 10.086 9.234 6.211 1 98.94 151 LEU B O 1
ATOM 2842 N N . ALA B 1 152 ? 11.672 9.242 4.625 1 98.88 152 ALA B N 1
ATOM 2843 C CA . ALA B 1 152 ? 12.25 8 5.125 1 98.88 152 ALA B CA 1
ATOM 2844 C C . ALA B 1 152 ? 13.57 8.258 5.855 1 98.88 152 ALA B C 1
ATOM 2846 O O . ALA B 1 152 ? 14.43 8.992 5.359 1 98.88 152 ALA B O 1
ATOM 2847 N N . ASP B 1 153 ? 13.672 7.707 6.984 1 98.81 153 ASP B N 1
ATOM 2848 C CA . ASP B 1 153 ? 14.875 7.727 7.812 1 98.81 153 ASP B CA 1
ATOM 2849 C C . ASP B 1 153 ? 15.727 6.484 7.57 1 98.81 153 ASP B C 1
ATOM 2851 O O . ASP B 1 153 ? 15.477 5.43 8.156 1 98.81 153 ASP B O 1
ATOM 2855 N N . ARG B 1 154 ? 16.828 6.578 6.836 1 97.56 154 ARG B N 1
ATOM 2856 C CA . ARG B 1 154 ? 17.656 5.438 6.461 1 97.56 154 ARG B CA 1
ATOM 2857 C C . ARG B 1 154 ? 18.328 4.828 7.684 1 97.56 154 ARG B C 1
ATOM 2859 O O . ARG B 1 154 ? 18.656 3.639 7.688 1 97.56 154 ARG B O 1
ATOM 2866 N N . THR B 1 155 ? 18.516 5.617 8.641 1 98.12 155 THR B N 1
ATOM 2867 C CA . THR B 1 155 ? 19.328 5.18 9.773 1 98.12 155 THR B CA 1
ATOM 2868 C C . THR B 1 155 ? 18.594 4.121 10.586 1 98.12 155 THR B C 1
ATOM 2870 O O . THR B 1 155 ? 19.203 3.439 11.414 1 98.12 155 THR B O 1
ATOM 2873 N N . VAL B 1 156 ? 17.328 3.908 10.375 1 98 156 VAL B N 1
ATOM 2874 C CA . VAL B 1 156 ? 16.531 2.881 11.047 1 98 156 VAL B CA 1
ATOM 2875 C C . VAL B 1 156 ? 17.094 1.5 10.711 1 98 156 VAL B C 1
ATOM 2877 O O . VAL B 1 156 ? 16.938 0.556 11.492 1 98 156 VAL B O 1
ATOM 2880 N N . TYR B 1 157 ? 17.781 1.37 9.586 1 97.81 157 TYR B N 1
ATOM 2881 C CA . TYR B 1 157 ? 18.281 0.089 9.109 1 97.81 157 TYR B CA 1
ATOM 2882 C C . TYR B 1 157 ? 19.766 -0.062 9.43 1 97.81 157 TYR B C 1
ATOM 2884 O O . TYR B 1 157 ? 20.391 -1.061 9.062 1 97.81 157 TYR B O 1
ATOM 2892 N N . GLU B 1 158 ? 20.359 0.907 10.062 1 96.19 158 GLU B N 1
ATOM 2893 C CA . GLU B 1 158 ? 21.781 0.818 10.391 1 96.19 158 GLU B CA 1
ATOM 2894 C C . GLU B 1 158 ? 22.062 -0.412 11.242 1 96.19 158 GLU B C 1
ATOM 2896 O O . GLU B 1 158 ? 21.297 -0.738 12.156 1 96.19 158 GLU B O 1
ATOM 2901 N N . GLY B 1 159 ? 23.188 -1.071 10.93 1 95.5 159 GLY B N 1
ATOM 2902 C CA . GLY B 1 159 ? 23.609 -2.232 11.703 1 95.5 159 GLY B CA 1
ATOM 2903 C C . GLY B 1 159 ? 22.984 -3.529 11.203 1 95.5 159 GLY B C 1
ATOM 2904 O O . GLY B 1 159 ? 23.328 -4.605 11.703 1 95.5 159 GLY B O 1
ATOM 2905 N N . ARG B 1 160 ? 22.094 -3.58 10.258 1 94.12 160 ARG B N 1
ATOM 2906 C CA . ARG B 1 160 ? 21.391 -4.773 9.812 1 94.12 160 ARG B CA 1
ATOM 2907 C C . ARG B 1 160 ? 22.031 -5.363 8.562 1 94.12 160 ARG B C 1
ATOM 2909 O O . ARG B 1 160 ? 21.516 -6.332 7.996 1 94.12 160 ARG B O 1
ATOM 2916 N N . ASN B 1 161 ? 23.109 -4.895 8.109 1 94.25 161 ASN B N 1
ATOM 2917 C CA . ASN B 1 161 ? 23.844 -5.398 6.961 1 94.25 161 ASN B CA 1
ATOM 2918 C C . ASN B 1 161 ? 22.984 -5.426 5.703 1 94.25 161 ASN B C 1
ATOM 2920 O O . ASN B 1 161 ? 22.969 -6.422 4.98 1 94.25 161 ASN B O 1
ATOM 2924 N N . ILE B 1 162 ? 22.109 -4.523 5.465 1 95.69 162 ILE B N 1
ATOM 2925 C CA . ILE B 1 162 ? 21.312 -4.328 4.258 1 95.69 162 ILE B CA 1
ATOM 2926 C C . ILE B 1 162 ? 21.953 -3.236 3.395 1 95.69 162 ILE B C 1
ATOM 2928 O O . ILE B 1 162 ? 22.203 -2.131 3.875 1 95.69 162 ILE B O 1
ATOM 2932 N N . PRO B 1 163 ? 22.172 -3.598 2.123 1 95.44 163 PRO B N 1
ATOM 2933 C CA . PRO B 1 163 ? 22.781 -2.588 1.25 1 95.44 163 PRO B CA 1
ATOM 2934 C C . PRO B 1 163 ? 21.922 -1.327 1.129 1 95.44 163 PRO B C 1
ATOM 2936 O O . PRO B 1 163 ? 20.703 -1.409 1.126 1 95.44 163 PRO B O 1
ATOM 2939 N N . ALA B 1 164 ? 22.562 -0.18 0.936 1 95.5 164 ALA B N 1
ATOM 2940 C CA . ALA B 1 164 ? 21.922 1.13 0.913 1 95.5 164 ALA B CA 1
ATOM 2941 C C . ALA B 1 164 ? 20.812 1.179 -0.139 1 95.5 164 ALA B C 1
ATOM 2943 O O . ALA B 1 164 ? 19.734 1.729 0.107 1 95.5 164 ALA B O 1
ATOM 2944 N N . GLU B 1 165 ? 21.094 0.604 -1.292 1 95.62 165 GLU B N 1
ATOM 2945 C CA . GLU B 1 165 ? 20.109 0.621 -2.363 1 95.62 165 GLU B CA 1
ATOM 2946 C C . GLU B 1 165 ? 18.875 -0.205 -1.992 1 95.62 165 GLU B C 1
ATOM 2948 O O . GLU B 1 165 ? 17.75 0.138 -2.371 1 95.62 165 GLU B O 1
ATOM 2953 N N . HIS B 1 166 ? 19.109 -1.253 -1.289 1 97.12 166 HIS B N 1
ATOM 2954 C CA . HIS B 1 166 ? 17.984 -2.074 -0.857 1 97.12 166 HIS B CA 1
ATOM 2955 C C . HIS B 1 166 ? 17.219 -1.4 0.272 1 97.12 166 HIS B C 1
ATOM 2957 O O . HIS B 1 166 ? 15.992 -1.528 0.356 1 97.12 166 HIS B O 1
ATOM 2963 N N . VAL B 1 167 ? 17.938 -0.674 1.147 1 98 167 VAL B N 1
ATOM 2964 C CA . VAL B 1 167 ? 17.266 0.122 2.17 1 98 167 VAL B CA 1
ATOM 2965 C C . VAL B 1 167 ? 16.312 1.118 1.51 1 98 167 VAL B C 1
ATOM 2967 O O . VAL B 1 167 ? 15.156 1.247 1.919 1 98 167 VAL B O 1
ATOM 2970 N N . ARG B 1 168 ? 16.797 1.815 0.5 1 98.19 168 ARG B N 1
ATOM 2971 C CA . ARG B 1 168 ? 15.953 2.758 -0.225 1 98.19 168 ARG B CA 1
ATOM 2972 C C . ARG B 1 168 ? 14.742 2.057 -0.819 1 98.19 168 ARG B C 1
ATOM 2974 O O . ARG B 1 168 ? 13.625 2.586 -0.771 1 98.19 168 ARG B O 1
ATOM 2981 N N . TYR B 1 169 ? 14.977 0.889 -1.344 1 98.56 169 TYR B N 1
ATOM 2982 C CA . TYR B 1 169 ? 13.93 0.076 -1.942 1 98.56 169 TYR B CA 1
ATOM 2983 C C . TYR B 1 169 ? 12.867 -0.286 -0.913 1 98.56 169 TYR B C 1
ATOM 2985 O O . TYR B 1 169 ? 11.672 -0.1 -1.152 1 98.56 169 TYR B O 1
ATOM 2993 N N . LEU B 1 170 ? 13.234 -0.723 0.249 1 98.56 170 LEU B N 1
ATOM 2994 C CA . LEU B 1 170 ? 12.328 -1.113 1.321 1 98.56 170 LEU B CA 1
ATOM 2995 C C . LEU B 1 170 ? 11.531 0.089 1.825 1 98.56 170 LEU B C 1
ATOM 2997 O O . LEU B 1 170 ? 10.32 -0.003 2.029 1 98.56 170 LEU B O 1
ATOM 3001 N N . CYS B 1 171 ? 12.211 1.188 1.982 1 98.81 171 CYS B N 1
ATOM 3002 C CA . CYS B 1 171 ? 11.547 2.402 2.439 1 98.81 171 CYS B CA 1
ATOM 3003 C C . CYS B 1 171 ? 10.508 2.871 1.428 1 98.81 171 CYS B C 1
ATOM 3005 O O . CYS B 1 171 ? 9.43 3.334 1.806 1 98.81 171 CYS B O 1
ATOM 3007 N N . GLY B 1 172 ? 10.875 2.785 0.169 1 98.75 172 GLY B N 1
ATOM 3008 C CA . GLY B 1 172 ? 9.93 3.131 -0.879 1 98.75 172 GLY B CA 1
ATOM 3009 C C . GLY B 1 172 ? 8.68 2.271 -0.862 1 98.75 172 GLY B C 1
ATOM 3010 O O . GLY B 1 172 ? 7.57 2.781 -1.024 1 98.75 172 GLY B O 1
ATOM 3011 N N . GLN B 1 173 ? 8.867 1.011 -0.66 1 98.88 173 GLN B N 1
ATOM 3012 C CA . GLN B 1 173 ? 7.734 0.096 -0.564 1 98.88 173 GLN B CA 1
ATOM 3013 C C . GLN B 1 173 ? 6.867 0.417 0.652 1 98.88 173 GLN B C 1
ATOM 3015 O O . GLN B 1 173 ? 5.637 0.416 0.563 1 98.88 173 GLN B O 1
ATOM 3020 N N . ASP B 1 174 ? 7.523 0.706 1.777 1 98.94 174 ASP B N 1
ATOM 3021 C CA . ASP B 1 174 ? 6.777 1.109 2.965 1 98.94 174 ASP B CA 1
ATOM 3022 C C . ASP B 1 174 ? 5.918 2.34 2.68 1 98.94 174 ASP B C 1
ATOM 3024 O O . ASP B 1 174 ? 4.715 2.342 2.959 1 98.94 174 ASP B O 1
ATOM 3028 N N . ALA B 1 175 ? 6.531 3.312 2.113 1 98.94 175 ALA B N 1
ATOM 3029 C CA . ALA B 1 175 ? 5.82 4.555 1.829 1 98.94 175 ALA B CA 1
ATOM 3030 C C . ALA B 1 175 ? 4.633 4.309 0.9 1 98.94 175 ALA B C 1
ATOM 3032 O O . ALA B 1 175 ? 3.58 4.934 1.047 1 98.94 175 ALA B O 1
ATOM 3033 N N . ALA B 1 176 ? 4.812 3.422 -0.045 1 98.94 176 ALA B N 1
ATOM 3034 C CA . ALA B 1 176 ? 3.729 3.096 -0.966 1 98.94 176 ALA B CA 1
ATOM 3035 C C . ALA B 1 176 ? 2.572 2.42 -0.234 1 98.94 176 ALA B C 1
ATOM 3037 O O . ALA B 1 176 ? 1.407 2.627 -0.577 1 98.94 176 ALA B O 1
ATOM 3038 N N . GLY B 1 177 ? 2.867 1.593 0.737 1 98.88 177 GLY B N 1
ATOM 3039 C CA . GLY B 1 177 ? 1.824 1.024 1.576 1 98.88 177 GLY B CA 1
ATOM 3040 C C . GLY B 1 177 ? 1.045 2.07 2.35 1 98.88 177 GLY B C 1
ATOM 3041 O O . GLY B 1 177 ? -0.185 2.016 2.414 1 98.88 177 GLY B O 1
ATOM 3042 N N . TYR B 1 178 ? 1.79 3.07 2.924 1 98.94 178 TYR B N 1
ATOM 3043 C CA . TYR B 1 178 ? 1.151 4.191 3.605 1 98.94 178 TYR B CA 1
ATOM 3044 C C . TYR B 1 178 ? 0.208 4.934 2.666 1 98.94 178 TYR B C 1
ATOM 3046 O O . TYR B 1 178 ? -0.953 5.172 3.004 1 98.94 178 TYR B O 1
ATOM 3054 N N . ALA B 1 179 ? 0.698 5.207 1.514 1 98.94 179 ALA B N 1
ATOM 3055 C CA . ALA B 1 179 ? -0.038 6.016 0.546 1 98.94 179 ALA B CA 1
ATOM 3056 C C . ALA B 1 179 ? -1.264 5.273 0.027 1 98.94 179 ALA B C 1
ATOM 3058 O O . ALA B 1 179 ? -2.309 5.879 -0.22 1 98.94 179 ALA B O 1
ATOM 3059 N N . GLU B 1 180 ? -1.084 3.973 -0.158 1 98.94 180 GLU B N 1
ATOM 3060 C CA . GLU B 1 180 ? -2.225 3.223 -0.673 1 98.94 180 GLU B CA 1
ATOM 3061 C C . GLU B 1 180 ? -3.33 3.111 0.374 1 98.94 180 GLU B C 1
ATOM 3063 O O . GLU B 1 180 ? -4.516 3.129 0.036 1 98.94 180 GLU B O 1
ATOM 3068 N N . ASN B 1 181 ? -2.969 3.02 1.662 1 99 181 ASN B N 1
ATOM 3069 C CA . ASN B 1 181 ? -3.98 3.141 2.707 1 99 181 ASN B CA 1
ATOM 3070 C C . ASN B 1 181 ? -4.781 4.434 2.566 1 99 181 ASN B C 1
ATOM 3072 O O . ASN B 1 181 ? -6.012 4.418 2.65 1 99 181 ASN B O 1
ATOM 3076 N N . VAL B 1 182 ? -4.105 5.504 2.32 1 99 182 VAL B N 1
ATOM 3077 C CA . VAL B 1 182 ? -4.754 6.801 2.17 1 99 182 VAL B CA 1
ATOM 3078 C C . VAL B 1 182 ? -5.621 6.801 0.913 1 99 182 VAL B C 1
ATOM 3080 O O . VAL B 1 182 ? -6.746 7.305 0.929 1 99 182 VAL B O 1
ATOM 3083 N N . ASN B 1 183 ? -5.105 6.238 -0.197 1 98.94 183 ASN B N 1
ATOM 3084 C CA . ASN B 1 183 ? -5.898 6.145 -1.42 1 98.94 183 ASN B CA 1
ATOM 3085 C C . ASN B 1 183 ? -7.219 5.422 -1.18 1 98.94 183 ASN B C 1
ATOM 3087 O O . ASN B 1 183 ? -8.273 5.891 -1.607 1 98.94 183 ASN B O 1
ATOM 3091 N N . LEU B 1 184 ? -7.145 4.336 -0.479 1 98.94 184 LEU B N 1
ATOM 3092 C CA . LEU B 1 184 ? -8.359 3.557 -0.256 1 98.94 184 LEU B CA 1
ATOM 3093 C C . LEU B 1 184 ? -9.273 4.25 0.746 1 98.94 184 LEU B C 1
ATOM 3095 O O . LEU B 1 184 ? -10.5 4.23 0.591 1 98.94 184 LEU B O 1
ATOM 3099 N N . TYR B 1 185 ? -8.695 4.895 1.77 1 98.94 185 TYR B N 1
ATOM 3100 C CA . TYR B 1 185 ? -9.5 5.668 2.707 1 98.94 185 TYR B CA 1
ATOM 3101 C C . TYR B 1 185 ? -10.266 6.777 1.987 1 98.94 185 TYR B C 1
ATOM 3103 O O . TYR B 1 185 ? -11.477 6.926 2.172 1 98.94 185 TYR B O 1
ATOM 3111 N N . THR B 1 186 ? -9.555 7.539 1.17 1 98.94 186 THR B N 1
ATOM 3112 C CA . THR B 1 186 ? -10.188 8.656 0.476 1 98.94 186 THR B CA 1
ATOM 3113 C C . THR B 1 186 ? -11.266 8.156 -0.486 1 98.94 186 THR B C 1
ATOM 3115 O O . THR B 1 186 ? -12.359 8.719 -0.541 1 98.94 186 THR B O 1
ATOM 3118 N N . ALA B 1 187 ? -10.977 7.059 -1.177 1 98.88 187 ALA B N 1
ATOM 3119 C CA . ALA B 1 187 ? -11.953 6.477 -2.102 1 98.88 187 ALA B CA 1
ATOM 3120 C C . ALA B 1 187 ? -13.203 6.023 -1.361 1 98.88 187 ALA B C 1
ATOM 3122 O O . ALA B 1 187 ? -14.312 6.094 -1.9 1 98.88 187 ALA B O 1
ATOM 3123 N N . GLY B 1 188 ? -13.047 5.602 -0.136 1 98.81 188 GLY B N 1
ATOM 3124 C CA . GLY B 1 188 ? -14.148 5.102 0.664 1 98.81 188 GLY B CA 1
ATOM 3125 C C . GLY B 1 188 ? -14.891 6.195 1.407 1 98.81 188 GLY B C 1
ATOM 3126 O O . GLY B 1 188 ? -15.914 5.934 2.043 1 98.81 188 GLY B O 1
ATOM 3127 N N . HIS B 1 189 ? -14.438 7.422 1.355 1 98.69 189 HIS B N 1
ATOM 3128 C CA . HIS B 1 189 ? -15.031 8.5 2.133 1 98.69 189 HIS B CA 1
ATOM 3129 C C . HIS B 1 189 ? -15.422 9.672 1.24 1 98.69 189 HIS B C 1
ATOM 3131 O O . HIS B 1 189 ? -15.727 10.758 1.734 1 98.69 189 HIS B O 1
ATOM 3137 N N . GLY B 1 190 ? -15.367 9.461 -0.049 1 98.12 190 GLY B N 1
ATOM 3138 C CA . GLY B 1 190 ? -15.758 10.5 -0.982 1 98.12 190 GLY B CA 1
ATOM 3139 C C . GLY B 1 190 ? -14.734 11.625 -1.084 1 98.12 190 GLY B C 1
ATOM 3140 O O . GLY B 1 190 ? -15.078 12.75 -1.448 1 98.12 190 GLY B O 1
ATOM 3141 N N . LEU B 1 191 ? -13.547 11.406 -0.666 1 98.69 191 LEU B N 1
ATOM 3142 C CA . LEU B 1 191 ? -12.414 12.312 -0.842 1 98.69 191 LEU B CA 1
ATOM 3143 C C . LEU B 1 191 ? -11.586 11.922 -2.059 1 98.69 191 LEU B C 1
ATOM 3145 O O . LEU B 1 191 ? -11.859 10.898 -2.691 1 98.69 191 LEU B O 1
ATOM 3149 N N . ARG B 1 192 ? -10.641 12.789 -2.387 1 98.69 192 ARG B N 1
ATOM 3150 C CA . ARG B 1 192 ? -9.781 12.602 -3.559 1 98.69 192 ARG B CA 1
ATOM 3151 C C . ARG B 1 192 ? -8.312 12.562 -3.162 1 98.69 192 ARG B C 1
ATOM 3153 O O . ARG B 1 192 ? -7.902 13.227 -2.209 1 98.69 192 ARG B O 1
ATOM 3160 N N . SER B 1 193 ? -7.562 11.812 -3.932 1 98.75 193 SER B N 1
ATOM 3161 C CA . SER B 1 193 ? -6.121 11.781 -3.693 1 98.75 193 SER B CA 1
ATOM 3162 C C . SER B 1 193 ? -5.363 11.391 -4.957 1 98.75 193 SER B C 1
ATOM 3164 O O . SER B 1 193 ? -5.949 10.867 -5.906 1 98.75 193 SER B O 1
ATOM 3166 N N . ILE B 1 194 ? -4.078 11.695 -4.926 1 98.62 194 ILE B N 1
ATOM 3167 C CA . ILE B 1 194 ? -3.135 11.211 -5.922 1 98.62 194 ILE B CA 1
ATOM 3168 C C . ILE B 1 194 ? -1.749 11.07 -5.297 1 98.62 194 ILE B C 1
ATOM 3170 O O . ILE B 1 194 ? -1.327 11.922 -4.512 1 98.62 194 ILE B O 1
ATOM 3174 N N . THR B 1 195 ? -1.083 9.969 -5.625 1 98.31 195 THR B N 1
ATOM 3175 C CA . THR B 1 195 ? 0.303 9.742 -5.234 1 98.31 195 THR B CA 1
ATOM 3176 C C . THR B 1 195 ? 1.261 10.359 -6.25 1 98.31 195 THR B C 1
ATOM 3178 O O . THR B 1 195 ? 1.039 10.266 -7.457 1 98.31 195 THR B O 1
ATOM 3181 N N . ARG B 1 196 ? 2.312 10.93 -5.715 1 97.38 196 ARG B N 1
ATOM 3182 C CA . ARG B 1 196 ? 3.27 11.633 -6.562 1 97.38 196 ARG B CA 1
ATOM 3183 C C . ARG B 1 196 ? 4.703 11.258 -6.207 1 97.38 196 ARG B C 1
ATOM 3185 O O . ARG B 1 196 ? 5.035 11.094 -5.031 1 97.38 196 ARG B O 1
ATOM 3192 N N . GLY B 1 197 ? 5.535 11.141 -7.289 1 94.62 197 GLY B N 1
ATOM 3193 C CA . GLY B 1 197 ? 6.945 10.836 -7.086 1 94.62 197 GLY B CA 1
ATOM 3194 C C . GLY B 1 197 ? 7.852 12.031 -7.312 1 94.62 197 GLY B C 1
ATOM 3195 O O . GLY B 1 197 ? 9.016 12.016 -6.918 1 94.62 197 GLY B O 1
ATOM 3196 N N . SER B 1 198 ? 7.387 13.047 -7.879 1 90.69 198 SER B N 1
ATOM 3197 C CA . SER B 1 198 ? 8.203 14.203 -8.211 1 90.69 198 SER B CA 1
ATOM 3198 C C . SER B 1 198 ? 8.117 15.273 -7.129 1 90.69 198 SER B C 1
ATOM 3200 O O . SER B 1 198 ? 7.07 15.906 -6.957 1 90.69 198 SER B O 1
ATOM 3202 N N . VAL B 1 199 ? 9.102 15.469 -6.344 1 96.12 199 VAL B N 1
ATOM 3203 C CA . VAL B 1 199 ? 9.242 16.453 -5.273 1 96.12 199 VAL B CA 1
ATOM 3204 C C . VAL B 1 199 ? 10.625 17.094 -5.336 1 96.12 199 VAL B C 1
ATOM 3206 O O . VAL B 1 199 ? 11.617 16.422 -5.594 1 96.12 199 VAL B O 1
ATOM 3209 N N . PRO B 1 200 ? 10.672 18.453 -5.18 1 96.81 200 PRO B N 1
ATOM 3210 C CA . PRO B 1 200 ? 11.992 19.078 -5.047 1 96.81 200 PRO B CA 1
ATOM 3211 C C . PRO B 1 200 ? 12.688 18.703 -3.732 1 96.81 200 PRO B C 1
ATOM 3213 O O . PRO B 1 200 ? 12.758 19.531 -2.82 1 96.81 200 PRO B O 1
ATOM 3216 N N . GLU B 1 201 ? 13.328 17.594 -3.73 1 97.81 201 GLU B N 1
ATOM 3217 C CA . GLU B 1 201 ? 13.781 16.938 -2.508 1 97.81 201 GLU B CA 1
ATOM 3218 C C . GLU B 1 201 ? 14.828 17.781 -1.785 1 97.81 201 GLU B C 1
ATOM 3220 O O . GLU B 1 201 ? 14.75 17.969 -0.57 1 97.81 201 GLU B O 1
ATOM 3225 N N . ALA B 1 202 ? 15.789 18.25 -2.527 1 97.81 202 ALA B N 1
ATOM 3226 C CA . ALA B 1 202 ? 16.859 19.031 -1.896 1 97.81 202 ALA B CA 1
ATOM 3227 C C . ALA B 1 202 ? 16.297 20.25 -1.182 1 97.81 202 ALA B C 1
ATOM 3229 O O . ALA B 1 202 ? 16.656 20.531 -0.034 1 97.81 202 ALA B O 1
ATOM 3230 N N . GLU B 1 203 ? 15.414 20.953 -1.833 1 98.19 203 GLU B N 1
ATOM 3231 C CA . GLU B 1 203 ? 14.805 22.156 -1.259 1 98.19 203 GLU B CA 1
ATOM 3232 C C . GLU B 1 203 ? 13.93 21.812 -0.057 1 98.19 203 GLU B C 1
ATOM 3234 O O . GLU B 1 203 ? 13.953 22.5 0.958 1 98.19 203 GLU B O 1
ATOM 3239 N N . LEU B 1 204 ? 13.195 20.719 -0.137 1 98.62 204 LEU B N 1
ATOM 3240 C CA . LEU B 1 204 ? 12.297 20.297 0.934 1 98.62 204 LEU B CA 1
ATOM 3241 C C . LEU B 1 204 ? 13.086 19.922 2.184 1 98.62 204 LEU B C 1
ATOM 3243 O O . LEU B 1 204 ? 12.773 20.375 3.283 1 98.62 204 LEU B O 1
ATOM 3247 N N . LEU B 1 205 ? 14.117 19.109 2.01 1 98.81 205 LEU B N 1
ATOM 3248 C CA . LEU B 1 205 ? 14.906 18.672 3.152 1 98.81 205 LEU B CA 1
ATOM 3249 C C . LEU B 1 205 ? 15.617 19.859 3.803 1 98.81 205 LEU B C 1
ATOM 3251 O O . LEU B 1 205 ? 15.695 19.953 5.031 1 98.81 205 LEU B O 1
ATOM 3255 N N . ALA B 1 206 ? 16.062 20.75 2.988 1 98.69 206 ALA B N 1
ATOM 3256 C CA . ALA B 1 206 ? 16.703 21.953 3.518 1 98.69 206 ALA B CA 1
ATOM 3257 C C . ALA B 1 206 ? 15.727 22.781 4.352 1 98.69 206 ALA B C 1
ATOM 3259 O O . ALA B 1 206 ? 16.078 23.234 5.441 1 98.69 206 ALA B O 1
ATOM 3260 N N . ALA B 1 207 ? 14.523 22.969 3.857 1 98.56 207 ALA B N 1
ATOM 3261 C CA . ALA B 1 207 ? 13.508 23.75 4.559 1 98.56 207 ALA B CA 1
ATOM 3262 C C . ALA B 1 207 ? 13.172 23.125 5.914 1 98.56 207 ALA B C 1
ATOM 3264 O O . ALA B 1 207 ? 12.891 23.844 6.879 1 98.56 207 ALA B O 1
ATOM 3265 N N . LEU B 1 208 ? 13.25 21.797 5.992 1 98.69 208 LEU B N 1
ATOM 3266 C CA . LEU B 1 208 ? 12.883 21.078 7.211 1 98.69 208 LEU B CA 1
ATOM 3267 C C . LEU B 1 208 ? 14.102 20.891 8.117 1 98.69 208 LEU B C 1
ATOM 3269 O O . LEU B 1 208 ? 13.977 20.359 9.219 1 98.69 208 LEU B O 1
ATOM 3273 N N . GLY B 1 209 ? 15.25 21.234 7.621 1 98.5 209 GLY B N 1
ATOM 3274 C CA . GLY B 1 209 ? 16.469 21.062 8.383 1 98.5 209 GLY B CA 1
ATOM 3275 C C . GLY B 1 209 ? 16.906 19.609 8.492 1 98.5 209 GLY B C 1
ATOM 3276 O O . GLY B 1 209 ? 17.484 19.203 9.5 1 98.5 209 GLY B O 1
ATOM 3277 N N . LEU B 1 210 ? 16.578 18.844 7.523 1 98.69 210 LEU B N 1
ATOM 3278 C CA . LEU B 1 210 ? 16.875 17.422 7.547 1 98.69 210 LEU B CA 1
ATOM 3279 C C . LEU B 1 210 ? 18.078 17.094 6.66 1 98.69 210 LEU B C 1
ATOM 3281 O O . LEU B 1 210 ? 18.188 17.625 5.547 1 98.69 210 LEU B O 1
ATOM 3285 N N . GLU B 1 211 ? 18.938 16.25 7.09 1 98.44 211 GLU B N 1
ATOM 3286 C CA . GLU B 1 211 ? 20.188 15.922 6.395 1 98.44 211 GLU B CA 1
ATOM 3287 C C . GLU B 1 211 ? 19.938 14.867 5.32 1 98.44 211 GLU B C 1
ATOM 3289 O O . GLU B 1 211 ? 19.484 13.758 5.621 1 98.44 211 GLU B O 1
ATOM 3294 N N . PRO B 1 212 ? 20.391 15.102 4.172 1 98 212 PRO B N 1
ATOM 3295 C CA . PRO B 1 212 ? 20.156 14.148 3.08 1 98 212 PRO B CA 1
ATOM 3296 C C . PRO B 1 212 ? 20.891 12.828 3.287 1 98 212 PRO B C 1
ATOM 3298 O O . PRO B 1 212 ? 20.547 11.82 2.674 1 98 212 PRO B O 1
ATOM 3301 N N . ALA B 1 213 ? 21.906 12.797 4.078 1 97.38 213 ALA B N 1
ATOM 3302 C CA . ALA B 1 213 ? 22.609 11.547 4.375 1 97.38 213 ALA B CA 1
ATOM 3303 C C . ALA B 1 213 ? 21.703 10.602 5.172 1 97.38 213 ALA B C 1
ATOM 3305 O O . ALA B 1 213 ? 21.859 9.375 5.086 1 97.38 213 ALA B O 1
ATOM 3306 N N . ARG B 1 214 ? 20.781 11.219 5.891 1 98.44 214 ARG B N 1
ATOM 3307 C CA . ARG B 1 214 ? 19.906 10.438 6.754 1 98.44 214 ARG B CA 1
ATOM 3308 C C . ARG B 1 214 ? 18.516 10.312 6.145 1 98.44 214 ARG B C 1
ATOM 3310 O O . ARG B 1 214 ? 17.922 9.227 6.16 1 98.44 214 ARG B O 1
ATOM 3317 N N . TRP B 1 215 ? 18.078 11.414 5.59 1 98.81 215 TRP B N 1
ATOM 3318 C CA . TRP B 1 215 ? 16.672 11.484 5.18 1 98.81 215 TRP B CA 1
ATOM 3319 C C . TRP B 1 215 ? 16.562 11.555 3.662 1 98.81 215 TRP B C 1
ATOM 3321 O O . TRP B 1 215 ? 17.406 12.148 2.99 1 98.81 215 TRP B O 1
ATOM 3331 N N . PHE B 1 216 ? 15.516 10.961 3.096 1 98.62 216 PHE B N 1
ATOM 3332 C CA . PHE B 1 216 ? 15.125 11.18 1.709 1 98.62 216 PHE B CA 1
ATOM 3333 C C . PHE B 1 216 ? 13.609 11.164 1.565 1 98.62 216 PHE B C 1
ATOM 3335 O O . PHE B 1 216 ? 12.906 10.68 2.449 1 98.62 216 PHE B O 1
ATOM 3342 N N . VAL B 1 217 ? 13.094 11.805 0.541 1 98.81 217 VAL B N 1
ATOM 3343 C CA . VAL B 1 217 ? 11.664 11.789 0.233 1 98.81 217 VAL B CA 1
ATOM 3344 C C . VAL B 1 217 ? 11.289 10.477 -0.448 1 98.81 217 VAL B C 1
ATOM 3346 O O . VAL B 1 217 ? 11.75 10.195 -1.556 1 98.81 217 VAL B O 1
ATOM 3349 N N . ALA B 1 218 ? 10.484 9.719 0.187 1 98.75 218 ALA B N 1
ATOM 3350 C CA . ALA B 1 218 ? 10.094 8.438 -0.388 1 98.75 218 ALA B CA 1
ATOM 3351 C C . ALA B 1 218 ? 8.914 8.602 -1.347 1 98.75 218 ALA B C 1
ATOM 3353 O O . ALA B 1 218 ? 8.828 7.906 -2.359 1 98.75 218 ALA B O 1
ATOM 3354 N N . LEU B 1 219 ? 7.98 9.461 -1.034 1 98.69 219 LEU B N 1
ATOM 3355 C CA . LEU B 1 219 ? 6.738 9.625 -1.784 1 98.69 219 LEU B CA 1
ATOM 3356 C C . LEU B 1 219 ? 5.988 10.875 -1.321 1 98.69 219 LEU B C 1
ATOM 3358 O O . LEU B 1 219 ? 6.273 11.414 -0.248 1 98.69 219 LEU B O 1
ATOM 3362 N N . ALA B 1 220 ? 5.133 11.398 -2.107 1 98.75 220 ALA B N 1
ATOM 3363 C CA . ALA B 1 220 ? 4.203 12.461 -1.74 1 98.75 220 ALA B CA 1
ATOM 3364 C C . ALA B 1 220 ? 2.783 12.133 -2.193 1 98.75 220 ALA B C 1
ATOM 3366 O O . ALA B 1 220 ? 2.578 11.219 -2.998 1 98.75 220 ALA B O 1
ATOM 3367 N N . GLN B 1 221 ? 1.832 12.867 -1.603 1 98.81 221 GLN B N 1
ATOM 3368 C CA . GLN B 1 221 ? 0.431 12.57 -1.886 1 98.81 221 GLN B CA 1
ATOM 3369 C C . GLN B 1 221 ? -0.443 13.805 -1.662 1 98.81 221 GLN B C 1
ATOM 3371 O O . GLN B 1 221 ? -0.311 14.492 -0.646 1 98.81 221 GLN B O 1
ATOM 3376 N N . THR B 1 222 ? -1.283 14.109 -2.652 1 98.69 222 THR B N 1
ATOM 3377 C CA . THR B 1 222 ? -2.242 15.195 -2.531 1 98.69 222 THR B CA 1
ATOM 3378 C C . THR B 1 222 ? -3.619 14.664 -2.143 1 98.69 222 THR B C 1
ATOM 3380 O O . THR B 1 222 ? -4.078 13.656 -2.684 1 98.69 222 THR B O 1
ATOM 3383 N N . VAL B 1 223 ? -4.27 15.344 -1.145 1 98.75 223 VAL B N 1
ATOM 3384 C CA . VAL B 1 223 ? -5.574 14.922 -0.647 1 98.75 223 VAL B CA 1
ATOM 3385 C C . VAL B 1 223 ? -6.516 16.125 -0.587 1 98.75 223 VAL B C 1
ATOM 3387 O O . VAL B 1 223 ? -6.113 17.219 -0.186 1 98.75 223 VAL B O 1
ATOM 3390 N N . GLY B 1 224 ? -7.754 15.883 -0.936 1 98.56 224 GLY B N 1
ATOM 3391 C CA . GLY B 1 224 ? -8.766 16.922 -0.847 1 98.56 224 GLY B CA 1
ATOM 3392 C C . GLY B 1 224 ? -10.148 16.438 -1.238 1 98.56 224 GLY B C 1
ATOM 3393 O O . GLY B 1 224 ? -10.484 15.273 -1.051 1 98.56 224 GLY B O 1
ATOM 3394 N N . LYS B 1 225 ? -10.914 17.5 -1.621 1 97.38 225 LYS B N 1
ATOM 3395 C CA . LYS B 1 225 ? -12.289 17.219 -2.016 1 97.38 225 LYS B CA 1
ATOM 3396 C C . LYS B 1 225 ? -12.477 17.391 -3.521 1 97.38 225 LYS B C 1
ATOM 3398 O O . LYS B 1 225 ? -11.734 18.141 -4.16 1 97.38 225 LYS B O 1
#

Organism: NCBI:txid717959

Secondary structure (DSSP, 8-state):
-----------------------------PBP--SSEEEPPPP-SS-SSBHHHHHHH--------SPPPBHHHHHHHHHHHH-B-STTS--BSS--GGG---EEEEEEETTEEEEEETTTTEEEEEEES--GGGG-SSTHHHHSSEEEEEEEEGGGGTTS---HHHHHHHHHHHHHHHHHHHHHHHHHTT-EEEEE----HHHHHHHHT--TTTEEEEEEEEEE-/-----------------------------PBP--SSEEEPPPP-SS-SSBHHHHHHH--------SPPPBHHHHHHHHHHHH-B-STTS--BSS--GGG---EEEEEEETTEEEEEETTTTEEEEEEES--GGGG-SSTHHHHSSEEEEEEEEGGGGTTS---HHHHHHHHHHHHHHHHHHHHHHHHHTT-EEEEE----HHHHHHHHT--TTTEEEEEEEEEE-

Nearest PDB structures (foldseek):
  8cqs-assembly1_A  TM=9.491E-01  e=1.062E-20  Bacteroides thetaiotaomicron
  3hoi-assembly1_A-2  TM=9.394E-01  e=7.357E-21  Bacteroides fragilis NCTC 9343
  3hj9-assembly1_B  TM=9.014E-01  e=2.011E-19  Cupriavidus pinatubonensis JMP134
  6grh-assembly1_C  TM=7.462E-01  e=8.176E-12  Escherichia coli str. K-12 substr. MG1655
  2isj-assembly1_A  TM=6.473E-01  e=4.185E-07  Sinorhizobium meliloti